Protein AF-0000000069423978 (afdb_homodimer)

Organism: NCBI:txid2607531

Nearest PDB structures (foldseek):
  6wmo-assembly1_B  TM=9.123E-01  e=6.741E-21  Homo sapiens
  6wmn-assembly1_B  TM=8.751E-01  e=2.172E-21  Homo sapiens
  7jho-assembly2_B  TM=8.689E-01  e=1.398E-21  Homo sapiens
  6wmn-assembly2_C  TM=8.811E-01  e=3.827E-21  Homo sapiens
  8tjc-assembly1_D  TM=8.639E-01  e=1.347E-20  Homo sapiens

Structure (mmCIF, N/CA/C/O backbone):
data_AF-0000000069423978-model_v1
#
loop_
_entity.id
_entity.type
_entity.pdbx_description
1 polymer Hexosyltransferase
#
loop_
_atom_site.group_PDB
_atom_site.id
_atom_site.type_symbol
_atom_site.label_atom_id
_atom_site.label_alt_id
_atom_site.label_comp_id
_atom_site.label_asym_id
_atom_site.label_entity_id
_atom_site.label_seq_id
_atom_site.pdbx_PDB_ins_code
_atom_site.Cartn_x
_atom_site.Cartn_y
_atom_site.Cartn_z
_atom_site.occupancy
_atom_site.B_iso_or_equiv
_atom_site.auth_seq_id
_atom_site.auth_comp_id
_atom_site.auth_asym_id
_atom_site.auth_atom_id
_atom_site.pdbx_PDB_model_num
ATOM 1 N N . MET A 1 1 ? 62.656 12.625 20.062 1 27.09 1 MET A N 1
ATOM 2 C CA . MET A 1 1 ? 61.406 12.867 20.797 1 27.09 1 MET A CA 1
ATOM 3 C C . MET A 1 1 ? 60.188 12.578 19.922 1 27.09 1 MET A C 1
ATOM 5 O O . MET A 1 1 ? 59.812 13.414 19.109 1 27.09 1 MET A O 1
ATOM 9 N N . ILE A 1 2 ? 60.219 11.391 19.391 1 35.03 2 ILE A N 1
ATOM 10 C CA . ILE A 1 2 ? 59.219 10.711 18.562 1 35.03 2 ILE A CA 1
ATOM 11 C C . ILE A 1 2 ? 57.875 10.766 19.234 1 35.03 2 ILE A C 1
ATOM 13 O O . ILE A 1 2 ? 57.688 10.289 20.359 1 35.03 2 ILE A O 1
ATOM 17 N N . GLN A 1 3 ? 57.031 11.805 18.859 1 32.66 3 GLN A N 1
ATOM 18 C CA . GLN A 1 3 ? 55.812 12.43 19.375 1 32.66 3 GLN A CA 1
ATOM 19 C C . GLN A 1 3 ? 54.688 11.406 19.531 1 32.66 3 GLN A C 1
ATOM 21 O O . GLN A 1 3 ? 54.562 10.5 18.703 1 32.66 3 GLN A O 1
ATOM 26 N N . SER A 1 4 ? 54.031 11.367 20.781 1 38.62 4 SER A N 1
ATOM 27 C CA . SER A 1 4 ? 52.938 10.75 21.5 1 38.62 4 SER A CA 1
ATOM 28 C C . SER A 1 4 ? 51.656 10.773 20.656 1 38.62 4 SER A C 1
ATOM 30 O O . SER A 1 4 ? 50.625 10.273 21.094 1 38.62 4 SER A O 1
ATOM 32 N N . LYS A 1 5 ? 51.75 11.562 19.5 1 43.91 5 LYS A N 1
ATOM 33 C CA . LYS A 1 5 ? 50.5 11.719 18.734 1 43.91 5 LYS A CA 1
ATOM 34 C C . LYS A 1 5 ? 50.219 10.461 17.922 1 43.91 5 LYS A C 1
ATOM 36 O O . LYS A 1 5 ? 49.062 10.219 17.547 1 43.91 5 LYS A O 1
ATOM 41 N N . ASP A 1 6 ? 51.281 9.672 17.562 1 42.81 6 ASP A N 1
ATOM 42 C CA . ASP A 1 6 ? 51 8.516 16.719 1 42.81 6 ASP A CA 1
ATOM 43 C C . ASP A 1 6 ? 50.344 7.395 17.516 1 42.81 6 ASP A C 1
ATOM 45 O O . ASP A 1 6 ? 49.531 6.629 16.969 1 42.81 6 ASP A O 1
ATOM 49 N N . LEU A 1 7 ? 50.656 7.324 18.891 1 43.44 7 LEU A N 1
ATOM 50 C CA . LEU A 1 7 ? 50.062 6.219 19.672 1 43.44 7 LEU A CA 1
ATOM 51 C C . LEU A 1 7 ? 48.594 6.465 19.969 1 43.44 7 LEU A C 1
ATOM 53 O O . LEU A 1 7 ? 47.812 5.52 20.078 1 43.44 7 LEU A O 1
ATOM 57 N N . VAL A 1 8 ? 48.219 7.754 20.094 1 43.53 8 VAL A N 1
ATOM 58 C CA . VAL A 1 8 ? 46.812 8.055 20.391 1 43.53 8 VAL A CA 1
ATOM 59 C C . VAL A 1 8 ? 45.969 7.848 19.141 1 43.53 8 VAL A C 1
ATOM 61 O O . VAL A 1 8 ? 44.844 7.324 19.203 1 43.53 8 VAL A O 1
ATOM 64 N N . ASN A 1 9 ? 46.594 8.07 17.938 1 43.12 9 ASN A N 1
ATOM 65 C CA . ASN A 1 9 ? 45.812 7.859 16.719 1 43.12 9 ASN A CA 1
ATOM 66 C C . ASN A 1 9 ? 45.625 6.371 16.422 1 43.12 9 ASN A C 1
ATOM 68 O O . ASN A 1 9 ? 44.656 5.984 15.773 1 43.12 9 ASN A O 1
ATOM 72 N N . MET A 1 10 ? 46.562 5.52 16.922 1 41.09 10 MET A N 1
ATOM 73 C CA . MET A 1 10 ? 46.406 4.09 16.672 1 41.09 10 MET A CA 1
ATOM 74 C C . MET A 1 10 ? 45.375 3.482 17.609 1 41.09 10 MET A C 1
ATOM 76 O O . MET A 1 10 ? 44.656 2.555 17.219 1 41.09 10 MET A O 1
ATOM 80 N N . ARG A 1 11 ? 45.25 4.004 18.828 1 42.69 11 ARG A N 1
ATOM 81 C CA . ARG A 1 11 ? 44.25 3.475 19.734 1 42.69 11 ARG A CA 1
ATOM 82 C C . ARG A 1 11 ? 42.844 3.908 19.328 1 42.69 11 ARG A C 1
ATOM 84 O O . ARG A 1 11 ? 41.906 3.141 19.453 1 42.69 11 ARG A O 1
ATOM 91 N N . ILE A 1 12 ? 42.719 5.129 18.719 1 43.81 12 ILE A N 1
ATOM 92 C CA . ILE A 1 12 ? 41.406 5.574 18.266 1 43.81 12 ILE A CA 1
ATOM 93 C C . ILE A 1 12 ? 41.031 4.82 17 1 43.81 12 ILE A C 1
ATOM 95 O O . ILE A 1 12 ? 39.875 4.43 16.828 1 43.81 12 ILE A O 1
ATOM 99 N N . HIS A 1 13 ? 42.062 4.371 16.203 1 44.75 13 HIS A N 1
ATOM 100 C CA . HIS A 1 13 ? 41.719 3.607 15.008 1 44.75 13 HIS A CA 1
ATOM 101 C C . HIS A 1 13 ? 41.375 2.166 15.359 1 44.75 13 HIS A C 1
ATOM 103 O O . HIS A 1 13 ? 40.594 1.52 14.648 1 44.75 13 HIS A O 1
ATOM 109 N N . LYS A 1 14 ? 41.969 1.647 16.406 1 44.69 14 LYS A N 1
ATOM 110 C CA . LYS A 1 14 ? 41.656 0.275 16.781 1 44.69 14 LYS A CA 1
ATOM 111 C C . LYS A 1 14 ? 40.281 0.206 17.484 1 44.69 14 LYS A C 1
ATOM 113 O O . LYS A 1 14 ? 39.5 -0.718 17.25 1 44.69 14 LYS A O 1
ATOM 118 N N . LYS A 1 15 ? 39.938 1.196 18.297 1 43.75 15 LYS A N 1
ATOM 119 C CA . LYS A 1 15 ? 38.625 1.182 18.906 1 43.75 15 LYS A CA 1
ATOM 120 C C . LYS A 1 15 ? 37.531 1.481 17.875 1 43.75 15 LYS A C 1
ATOM 122 O O . LYS A 1 15 ? 36.438 0.887 17.906 1 43.75 15 LYS A O 1
ATOM 127 N N . ALA A 1 16 ? 37.906 2.32 16.844 1 46.47 16 ALA A N 1
ATOM 128 C CA . ALA A 1 16 ? 36.938 2.586 15.789 1 46.47 16 ALA A CA 1
ATOM 129 C C . ALA A 1 16 ? 36.781 1.374 14.875 1 46.47 16 ALA A C 1
ATOM 131 O O . ALA A 1 16 ? 35.656 1.036 14.477 1 46.47 16 ALA A O 1
ATOM 132 N N . THR A 1 17 ? 37.875 0.613 14.719 1 47.44 17 THR A N 1
ATOM 133 C CA . THR A 1 17 ? 37.781 -0.597 13.914 1 47.44 17 THR A CA 1
ATOM 134 C C . THR A 1 17 ? 37.031 -1.697 14.672 1 47.44 17 THR A C 1
ATOM 136 O O . THR A 1 17 ? 36.219 -2.404 14.094 1 47.44 17 THR A O 1
ATOM 139 N N . LEU A 1 18 ? 37.219 -1.729 15.969 1 46.34 18 LEU A N 1
ATOM 140 C CA . LEU A 1 18 ? 36.5 -2.75 16.734 1 46.34 18 LEU A CA 1
ATOM 141 C C . LEU A 1 18 ? 35.031 -2.42 16.844 1 46.34 18 LEU A C 1
ATOM 143 O O . LEU A 1 18 ? 34.156 -3.307 16.719 1 46.34 18 LEU A O 1
ATOM 147 N N . VAL A 1 19 ? 34.688 -1.179 16.953 1 44.34 19 VAL A N 1
ATOM 148 C CA . VAL A 1 19 ? 33.281 -0.779 17.016 1 44.34 19 VAL A CA 1
ATOM 149 C C . VAL A 1 19 ? 32.656 -0.93 15.625 1 44.34 19 VAL A C 1
ATOM 151 O O . VAL A 1 19 ? 31.516 -1.393 15.5 1 44.34 19 VAL A O 1
ATOM 154 N N . PHE A 1 20 ? 33.406 -0.763 14.547 1 46 20 PHE A N 1
ATOM 155 C CA . PHE A 1 20 ? 32.906 -0.995 13.211 1 46 20 PHE A CA 1
ATOM 156 C C . PHE A 1 20 ? 32.75 -2.486 12.938 1 46 20 PHE A C 1
ATOM 158 O O . PHE A 1 20 ? 31.781 -2.918 12.305 1 46 20 PHE A O 1
ATOM 165 N N . ILE A 1 21 ? 33.656 -3.301 13.461 1 45.34 21 ILE A N 1
ATOM 166 C CA . ILE A 1 21 ? 33.531 -4.746 13.297 1 45.34 21 ILE A CA 1
ATOM 167 C C . ILE A 1 21 ? 32.406 -5.266 14.164 1 45.34 21 ILE A C 1
ATOM 169 O O . ILE A 1 21 ? 31.594 -6.09 13.719 1 45.34 21 ILE A O 1
ATOM 173 N N . LEU A 1 22 ? 32.188 -4.746 15.328 1 43.25 22 LEU A N 1
ATOM 174 C CA . LEU A 1 22 ? 31.094 -5.18 16.172 1 43.25 22 LEU A CA 1
ATOM 175 C C . LEU A 1 22 ? 29.766 -4.66 15.633 1 43.25 22 LEU A C 1
ATOM 177 O O . LEU A 1 22 ? 28.766 -5.383 15.648 1 43.25 22 LEU A O 1
ATOM 181 N N . LEU A 1 23 ? 29.688 -3.508 15.047 1 42.41 23 LEU A N 1
ATOM 182 C CA . LEU A 1 23 ? 28.484 -2.988 14.422 1 42.41 23 LEU A CA 1
ATOM 183 C C . LEU A 1 23 ? 28.203 -3.699 13.102 1 42.41 23 LEU A C 1
ATOM 185 O O . LEU A 1 23 ? 27.047 -3.977 12.773 1 42.41 23 LEU A O 1
ATOM 189 N N . ALA A 1 24 ? 29.203 -4.133 12.336 1 42.47 24 ALA A N 1
ATOM 190 C CA . ALA A 1 24 ? 29.047 -4.98 11.156 1 42.47 24 ALA A CA 1
ATOM 191 C C . ALA A 1 24 ? 28.641 -6.395 11.555 1 42.47 24 ALA A C 1
ATOM 193 O O . ALA A 1 24 ? 27.781 -7 10.906 1 42.47 24 ALA A O 1
ATOM 194 N N . LEU A 1 25 ? 29.141 -6.965 12.625 1 41.09 25 LEU A N 1
ATOM 195 C CA . LEU A 1 25 ? 28.719 -8.273 13.125 1 41.09 25 LEU A CA 1
ATOM 196 C C . LEU A 1 25 ? 27.312 -8.203 13.727 1 41.09 25 LEU A C 1
ATOM 198 O O . LEU A 1 25 ? 26.5 -9.109 13.523 1 41.09 25 LEU A O 1
ATOM 202 N N . CYS A 1 26 ? 26.969 -7.141 14.422 1 37.16 26 CYS A N 1
ATOM 203 C CA . CYS A 1 26 ? 25.594 -6.988 14.914 1 37.16 26 CYS A CA 1
ATOM 204 C C . CYS A 1 26 ? 24.641 -6.68 13.773 1 37.16 26 CYS A C 1
ATOM 206 O O . CYS A 1 26 ? 23.484 -7.133 13.781 1 37.16 26 CYS A O 1
ATOM 208 N N . GLY A 1 27 ? 24.938 -5.898 12.789 1 35.03 27 GLY A N 1
ATOM 209 C CA . GLY A 1 27 ? 24.156 -5.785 11.57 1 35.03 27 GLY A CA 1
ATOM 210 C C . GLY A 1 27 ? 24.031 -7.094 10.812 1 35.03 27 GLY A C 1
ATOM 211 O O . GLY A 1 27 ? 22.969 -7.402 10.266 1 35.03 27 GLY A O 1
ATOM 212 N N . PHE A 1 28 ? 25.094 -7.914 10.75 1 35.75 28 PHE A N 1
ATOM 213 C CA . PHE A 1 28 ? 25.062 -9.258 10.18 1 35.75 28 PHE A CA 1
ATOM 214 C C . PHE A 1 28 ? 24.203 -10.188 11.031 1 35.75 28 PHE A C 1
ATOM 216 O O . PHE A 1 28 ? 23.469 -11.016 10.5 1 35.75 28 PHE A O 1
ATOM 223 N N . ILE A 1 29 ? 24.297 -10.219 12.367 1 34.09 29 ILE A N 1
ATOM 224 C CA . ILE A 1 29 ? 23.453 -11.062 13.211 1 34.09 29 ILE A CA 1
ATOM 225 C C . ILE A 1 29 ? 22 -10.602 13.109 1 34.09 29 ILE A C 1
ATOM 227 O O . ILE A 1 29 ? 21.094 -11.422 12.992 1 34.09 29 ILE A O 1
ATOM 231 N N . VAL A 1 30 ? 21.75 -9.328 13.156 1 31.16 30 VAL A N 1
ATOM 232 C CA . VAL A 1 30 ? 20.359 -8.875 13.016 1 31.16 30 VAL A CA 1
ATOM 233 C C . VAL A 1 30 ? 19.859 -9.172 11.609 1 31.16 30 VAL A C 1
ATOM 235 O O . VAL A 1 30 ? 18.719 -9.586 11.422 1 31.16 30 VAL A O 1
ATOM 238 N N . TYR A 1 31 ? 20.641 -8.969 10.586 1 29.86 31 TYR A N 1
ATOM 239 C CA . TYR A 1 31 ? 20.266 -9.391 9.242 1 29.86 31 TYR A CA 1
ATOM 240 C C . TYR A 1 31 ? 20.125 -10.906 9.164 1 29.86 31 TYR A C 1
ATOM 242 O O . TYR A 1 31 ? 19.188 -11.414 8.547 1 29.86 31 TYR A O 1
ATOM 250 N N . LYS A 1 32 ? 21.109 -11.695 9.703 1 32.19 32 LYS A N 1
ATOM 251 C CA . LYS A 1 32 ? 20.938 -13.141 9.727 1 32.19 32 LYS A CA 1
ATOM 252 C C . LYS A 1 32 ? 19.828 -13.555 10.688 1 32.19 32 LYS A C 1
ATOM 254 O O . LYS A 1 32 ? 19.156 -14.57 10.477 1 32.19 32 LYS A O 1
ATOM 259 N N . MET A 1 33 ? 19.75 -13.039 11.906 1 31.02 33 MET A N 1
ATOM 260 C CA . MET A 1 33 ? 18.703 -13.469 12.812 1 31.02 33 MET A CA 1
ATOM 261 C C . MET A 1 33 ? 17.328 -13.055 12.281 1 31.02 33 MET A C 1
ATOM 263 O O . MET A 1 33 ? 16.312 -13.617 12.688 1 31.02 33 MET A O 1
ATOM 267 N N . SER A 1 34 ? 17.234 -11.883 11.781 1 32.22 34 SER A N 1
ATOM 268 C CA . SER A 1 34 ? 15.844 -11.523 11.555 1 32.22 34 SER A CA 1
ATOM 269 C C . SER A 1 34 ? 15.227 -12.367 10.445 1 32.22 34 SER A C 1
ATOM 271 O O . SER A 1 34 ? 14.008 -12.438 10.312 1 32.22 34 SER A O 1
ATOM 273 N N . TYR A 1 35 ? 16.016 -12.539 9.414 1 32.44 35 TYR A N 1
ATOM 274 C CA . TYR A 1 35 ? 15.25 -13.273 8.414 1 32.44 35 TYR A CA 1
ATOM 275 C C . TYR A 1 35 ? 15.25 -14.766 8.727 1 32.44 35 TYR A C 1
ATOM 277 O O . TYR A 1 35 ? 15.227 -15.594 7.809 1 32.44 35 TYR A O 1
ATOM 285 N N . SER A 1 36 ? 15.688 -15.148 9.914 1 32.5 36 SER A N 1
ATOM 286 C CA . SER A 1 36 ? 15.438 -16.578 10.094 1 32.5 36 SER A CA 1
ATOM 287 C C . SER A 1 36 ? 13.961 -16.906 9.883 1 32.5 36 SER A C 1
ATOM 289 O O . SER A 1 36 ? 13.102 -16.469 10.648 1 32.5 36 SER A O 1
ATOM 291 N N . PHE A 1 37 ? 13.594 -17.156 8.672 1 33 37 PHE A N 1
ATOM 292 C CA . PHE A 1 37 ? 12.367 -17.875 8.336 1 33 37 PHE A CA 1
ATOM 293 C C . PHE A 1 37 ? 12.125 -19.016 9.312 1 33 37 PHE A C 1
ATOM 295 O O . PHE A 1 37 ? 12.906 -19.969 9.359 1 33 37 PHE A O 1
ATOM 302 N N . ASP A 1 38 ? 11.547 -18.719 10.438 1 35.56 38 ASP A N 1
ATOM 303 C CA . ASP A 1 38 ? 11.133 -19.859 11.258 1 35.56 38 ASP A CA 1
ATOM 304 C C . ASP A 1 38 ? 10.18 -20.766 10.484 1 35.56 38 ASP A C 1
ATOM 306 O O . ASP A 1 38 ? 9.031 -20.391 10.227 1 35.56 38 ASP A O 1
ATOM 310 N N . PRO A 1 39 ? 10.695 -21.703 9.812 1 39.22 39 PRO A N 1
ATOM 311 C CA . PRO A 1 39 ? 9.836 -22.703 9.195 1 39.22 39 PRO A CA 1
ATOM 312 C C . PRO A 1 39 ? 8.688 -23.141 10.102 1 39.22 39 PRO A C 1
ATOM 314 O O . PRO A 1 39 ? 7.77 -23.828 9.648 1 39.22 39 PRO A O 1
ATOM 317 N N . THR A 1 40 ? 8.867 -22.828 11.383 1 41.44 40 THR A N 1
ATOM 318 C CA . THR A 1 40 ? 7.816 -23.266 12.297 1 41.44 40 THR A CA 1
ATOM 319 C C . THR A 1 40 ? 6.496 -22.578 11.969 1 41.44 40 THR A C 1
ATOM 321 O O . THR A 1 40 ? 5.426 -23.078 12.32 1 41.44 40 THR A O 1
ATOM 324 N N . ILE A 1 41 ? 6.734 -21.469 11.391 1 41.56 41 ILE A N 1
ATOM 325 C CA . ILE A 1 41 ? 5.477 -20.797 11.062 1 41.56 41 ILE A CA 1
ATOM 326 C C . ILE A 1 41 ? 4.711 -21.625 10.031 1 41.56 41 ILE A C 1
ATOM 328 O O . ILE A 1 41 ? 3.48 -21.703 10.078 1 41.56 41 ILE A O 1
ATOM 332 N N . LEU A 1 42 ? 5.465 -22.234 9.203 1 42.97 42 LEU A N 1
ATOM 333 C CA . LEU A 1 42 ? 4.801 -23.109 8.242 1 42.97 42 LEU A CA 1
ATOM 334 C C . LEU A 1 42 ? 4.125 -24.281 8.938 1 42.97 42 LEU A C 1
ATOM 336 O O . LEU A 1 42 ? 3.1 -24.781 8.477 1 42.97 42 LEU A O 1
ATOM 340 N N . HIS A 1 43 ? 4.676 -24.719 10.109 1 40.38 43 HIS A N 1
ATOM 341 C CA . HIS A 1 43 ? 4.129 -25.891 10.773 1 40.38 43 HIS A CA 1
ATOM 342 C C . HIS A 1 43 ? 2.795 -25.578 11.438 1 40.38 43 HIS A C 1
ATOM 344 O O . HIS A 1 43 ? 2.01 -26.484 11.727 1 40.38 43 HIS A O 1
ATOM 350 N N . GLN A 1 44 ? 2.658 -24.438 11.781 1 38.38 44 GLN A N 1
ATOM 351 C CA . GLN A 1 44 ? 1.435 -24.172 12.531 1 38.38 44 GLN A CA 1
ATOM 352 C C . GLN A 1 44 ? 0.208 -24.25 11.625 1 38.38 44 GLN A C 1
ATOM 354 O O . GLN A 1 44 ? -0.927 -24.203 12.102 1 38.38 44 GLN A O 1
ATOM 359 N N . TYR A 1 45 ? 0.482 -24.156 10.453 1 34.28 45 TYR A N 1
ATOM 360 C CA . TYR A 1 45 ? -0.744 -24.328 9.68 1 34.28 45 TYR A CA 1
ATOM 361 C C . TYR A 1 45 ? -1.061 -25.812 9.492 1 34.28 45 TYR A C 1
ATOM 363 O O . TYR A 1 45 ? -0.561 -26.438 8.562 1 34.28 45 TYR A O 1
ATOM 371 N N . LYS A 1 46 ? -1.269 -26.484 10.68 1 35.5 46 LYS A N 1
ATOM 372 C CA . LYS A 1 46 ? -1.902 -27.781 10.477 1 35.5 46 LYS A CA 1
ATOM 373 C C . LYS A 1 46 ? -3.256 -27.625 9.789 1 35.5 46 LYS A C 1
ATOM 375 O O . LYS A 1 46 ? -4.121 -26.891 10.266 1 35.5 46 LYS A O 1
ATOM 380 N N . PRO A 1 47 ? -3.256 -28.094 8.617 1 32.28 47 PRO A N 1
ATOM 381 C CA . PRO A 1 47 ? -4.582 -28.188 8 1 32.28 47 PRO A CA 1
ATOM 382 C C . PRO A 1 47 ? -5.574 -28.953 8.867 1 32.28 47 PRO A C 1
ATOM 384 O O . PRO A 1 47 ? -5.352 -30.141 9.172 1 32.28 47 PRO A O 1
ATOM 387 N N . ILE A 1 48 ? -6 -28.453 9.891 1 32.25 48 ILE A N 1
ATOM 388 C CA . ILE A 1 48 ? -7.113 -29.234 10.43 1 32.25 48 ILE A CA 1
ATOM 389 C C . ILE A 1 48 ? -8.172 -29.438 9.344 1 32.25 48 ILE A C 1
AT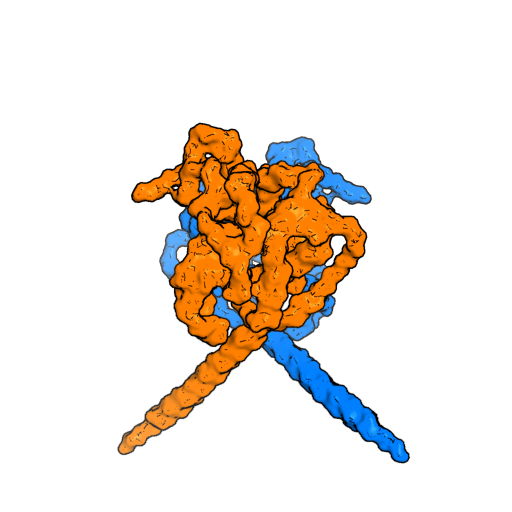OM 391 O O . ILE A 1 48 ? -8.906 -28.5 9 1 32.25 48 ILE A O 1
ATOM 395 N N . TRP A 1 49 ? -7.723 -30.234 8.359 1 32.62 49 TRP A N 1
ATOM 396 C CA . TRP A 1 49 ? -8.672 -30.562 7.293 1 32.62 49 TRP A CA 1
ATOM 397 C C . TRP A 1 49 ? -9.867 -31.328 7.848 1 32.62 49 TRP A C 1
ATOM 399 O O . TRP A 1 49 ? -9.703 -32.406 8.43 1 32.62 49 TRP A O 1
ATOM 409 N N . ALA A 1 50 ? -10.867 -30.641 8.297 1 31.97 50 ALA A N 1
ATOM 410 C CA . ALA A 1 50 ? -12.078 -31.438 8.406 1 31.97 50 ALA A CA 1
ATOM 411 C C . ALA A 1 50 ? -12.367 -32.188 7.098 1 31.97 50 ALA A C 1
ATOM 413 O O . ALA A 1 50 ? -11.898 -31.766 6.035 1 31.97 50 ALA A O 1
ATOM 414 N N . GLU A 1 51 ? -13.422 -33.062 6.957 1 35.97 51 GLU A N 1
ATOM 415 C CA . GLU A 1 51 ? -14.047 -33.938 5.961 1 35.97 51 GLU A CA 1
ATOM 416 C C . GLU A 1 51 ? -14.297 -33.156 4.66 1 35.97 51 GLU A C 1
ATOM 418 O O . GLU A 1 51 ? -14.219 -31.938 4.625 1 35.97 51 GLU A O 1
ATOM 423 N N . ASP A 1 52 ? -15.273 -33.625 3.465 1 47.16 52 ASP A N 1
ATOM 424 C CA . ASP A 1 52 ? -15.664 -33.719 2.061 1 47.16 52 ASP A CA 1
ATOM 425 C C . ASP A 1 52 ? -16.031 -32.344 1.509 1 47.16 52 ASP A C 1
ATOM 427 O O . ASP A 1 52 ? -16.656 -32.219 0.447 1 47.16 52 ASP A O 1
ATOM 431 N N . GLU A 1 53 ? -16.281 -31.391 2.221 1 52.47 53 GLU A N 1
ATOM 432 C CA . GLU A 1 53 ? -16.938 -30.219 1.665 1 52.47 53 GLU A CA 1
ATOM 433 C C . GLU A 1 53 ? -15.992 -29.406 0.78 1 52.47 53 GLU A C 1
ATOM 435 O O . GLU A 1 53 ? -16.344 -28.328 0.315 1 52.47 53 GLU A O 1
ATOM 440 N N . ARG A 1 54 ? -15.047 -30.156 0.35 1 59.84 54 ARG A N 1
ATOM 441 C CA . ARG A 1 54 ? -14.109 -29.406 -0.486 1 59.84 54 ARG A CA 1
ATOM 442 C C . ARG A 1 54 ? -14.609 -29.312 -1.924 1 59.84 54 ARG A C 1
ATOM 444 O O . ARG A 1 54 ? -15.25 -30.25 -2.422 1 59.84 54 ARG A O 1
ATOM 451 N N . LEU A 1 55 ? -14.406 -28.078 -2.66 1 68.5 55 LEU A N 1
ATOM 452 C CA . LEU A 1 55 ? -14.859 -27.797 -4.016 1 68.5 55 LEU A CA 1
ATOM 453 C C . LEU A 1 55 ? -13.844 -28.297 -5.047 1 68.5 55 LEU A C 1
ATOM 455 O O . LEU A 1 55 ? -12.641 -28.281 -4.789 1 68.5 55 LEU A O 1
ATOM 459 N N . ASN A 1 56 ? -14.406 -28.922 -6.148 1 75.81 56 ASN A N 1
ATOM 460 C CA . ASN A 1 56 ? -13.578 -29.203 -7.324 1 75.81 56 ASN A CA 1
ATOM 461 C C . ASN A 1 56 ? -13.477 -27.969 -8.227 1 75.81 56 ASN A C 1
ATOM 463 O O . ASN A 1 56 ? -14.492 -27.375 -8.578 1 75.81 56 ASN A O 1
ATOM 467 N N . VAL A 1 57 ? -12.188 -27.531 -8.445 1 81.56 57 VAL A N 1
ATOM 468 C CA . VAL A 1 57 ? -11.961 -26.328 -9.234 1 81.56 57 VAL A CA 1
ATOM 469 C C . VAL A 1 57 ? -11.125 -26.656 -10.469 1 81.56 57 VAL A C 1
ATOM 471 O O . VAL A 1 57 ? -10.141 -27.391 -10.375 1 81.56 57 VAL A O 1
ATOM 474 N N . VAL A 1 58 ? -11.641 -26.25 -11.562 1 84.19 58 VAL A N 1
ATOM 475 C CA . VAL A 1 58 ? -10.875 -26.438 -12.789 1 84.19 58 VAL A CA 1
ATOM 476 C C . VAL A 1 58 ? -9.711 -25.438 -12.828 1 84.19 58 VAL A C 1
ATOM 478 O O . VAL A 1 58 ? -8.555 -25.844 -12.938 1 84.19 58 VAL A O 1
ATOM 481 N N . PHE A 1 59 ? -10.023 -24.156 -12.68 1 90.5 59 PHE A N 1
ATOM 482 C CA . PHE A 1 59 ? -9 -23.125 -12.594 1 90.5 59 PHE A CA 1
ATOM 483 C C . PHE A 1 59 ? -9.078 -22.406 -11.25 1 90.5 59 PHE A C 1
ATOM 485 O O . PHE A 1 59 ? -10.148 -21.906 -10.867 1 90.5 59 PHE A O 1
ATOM 492 N N . LEU A 1 60 ? -7.977 -22.453 -10.547 1 95.38 60 LEU A N 1
ATOM 493 C CA . LEU A 1 60 ? -7.812 -21.531 -9.422 1 95.38 60 LEU A CA 1
ATOM 494 C C . LEU A 1 60 ? -6.832 -20.422 -9.766 1 95.38 60 LEU A C 1
ATOM 496 O O . LEU A 1 60 ? -5.645 -20.672 -9.984 1 95.38 60 LEU A O 1
ATOM 500 N N . PHE A 1 61 ? -7.367 -19.234 -9.914 1 97.19 61 PHE A N 1
ATOM 501 C CA . PHE A 1 61 ? -6.512 -18.062 -10.102 1 97.19 61 PHE A CA 1
ATOM 502 C C . PHE A 1 61 ? -6.035 -17.531 -8.766 1 97.19 61 PHE A C 1
ATOM 504 O O . PHE A 1 61 ? -6.793 -16.859 -8.047 1 97.19 61 PHE A O 1
ATOM 511 N N . ALA A 1 62 ? -4.812 -17.844 -8.406 1 98.25 62 ALA A N 1
ATOM 512 C CA . ALA A 1 62 ? -4.199 -17.391 -7.16 1 98.25 62 ALA A CA 1
ATOM 513 C C . ALA A 1 62 ? -3.459 -16.078 -7.363 1 98.25 62 ALA A C 1
ATOM 515 O O . ALA A 1 62 ? -2.35 -16.047 -7.898 1 98.25 62 ALA A O 1
ATOM 516 N N . VAL A 1 63 ? -4.031 -14.992 -6.863 1 98.62 63 VAL A N 1
ATOM 517 C CA . VAL A 1 63 ? -3.506 -13.656 -7.133 1 98.62 63 VAL A CA 1
ATOM 518 C C . VAL A 1 63 ? -2.74 -13.148 -5.914 1 98.62 63 VAL A C 1
ATOM 520 O O . VAL A 1 63 ? -3.336 -12.875 -4.867 1 98.62 63 VAL A O 1
ATOM 523 N N . LYS A 1 64 ? -1.42 -13.031 -6.055 1 98.56 64 LYS A N 1
ATOM 524 C CA . LYS A 1 64 ? -0.632 -12.383 -5.012 1 98.56 64 LYS A CA 1
ATOM 525 C C . LYS A 1 64 ? -0.903 -10.883 -4.969 1 98.56 64 LYS A C 1
ATOM 527 O O . LYS A 1 64 ? -0.701 -10.188 -5.965 1 98.56 64 LYS A O 1
ATOM 532 N N . SER A 1 65 ? -1.391 -10.414 -3.869 1 98.12 65 SER A N 1
ATOM 533 C CA . SER A 1 65 ? -1.661 -8.992 -3.678 1 98.12 65 SER A CA 1
ATOM 534 C C . SER A 1 65 ? -1.083 -8.492 -2.357 1 98.12 65 SER A C 1
ATOM 536 O O . SER A 1 65 ? -0.72 -9.297 -1.491 1 98.12 65 SER A O 1
ATOM 538 N N . TYR A 1 66 ? -0.864 -7.191 -2.285 1 97 66 TYR A N 1
ATOM 539 C CA . TYR A 1 66 ? -0.515 -6.551 -1.024 1 97 66 TYR A CA 1
ATOM 540 C C . TYR A 1 66 ? -1.756 -6 -0.331 1 97 66 TYR A C 1
ATOM 542 O O . TYR A 1 66 ? -2.715 -5.594 -0.991 1 97 66 TYR A O 1
ATOM 550 N N . PRO A 1 67 ? -1.71 -5.992 0.988 1 97 67 PRO A N 1
ATOM 551 C CA . PRO A 1 67 ? -2.891 -5.508 1.708 1 97 67 PRO A CA 1
ATOM 552 C C . PRO A 1 67 ? -3.305 -4.102 1.286 1 97 67 PRO A C 1
ATOM 554 O O . PRO A 1 67 ? -4.496 -3.783 1.264 1 97 67 PRO A O 1
ATOM 557 N N . GLU A 1 68 ? -2.354 -3.275 0.9 1 95.44 68 GLU A N 1
ATOM 558 C CA . GLU A 1 68 ? -2.607 -1.879 0.557 1 95.44 68 GLU A CA 1
ATOM 559 C C . GLU A 1 68 ? -3.275 -1.759 -0.809 1 95.44 68 GLU A C 1
ATOM 561 O O . GLU A 1 68 ? -3.791 -0.696 -1.162 1 95.44 68 GLU A O 1
ATOM 566 N N . ASN A 1 69 ? -3.359 -2.846 -1.568 1 97 69 ASN A N 1
ATOM 567 C CA . ASN A 1 69 ? -3.736 -2.74 -2.975 1 97 69 ASN A CA 1
ATOM 568 C C . ASN A 1 69 ? -5.215 -3.057 -3.184 1 97 69 ASN A C 1
ATOM 570 O O . ASN A 1 69 ? -5.57 -3.795 -4.102 1 97 69 ASN A O 1
ATOM 574 N N . TYR A 1 70 ? -6.051 -2.496 -2.32 1 97.5 70 TYR A N 1
ATOM 575 C CA . TYR A 1 70 ? -7.488 -2.717 -2.451 1 97.5 70 TYR A CA 1
ATOM 576 C C . TYR A 1 70 ? -7.973 -2.338 -3.846 1 97.5 70 TYR A C 1
ATOM 578 O O . TYR A 1 70 ? -8.742 -3.078 -4.465 1 97.5 70 TYR A O 1
ATOM 586 N N . GLU A 1 71 ? -7.566 -1.187 -4.387 1 95.88 71 GLU A N 1
ATOM 587 C CA . GLU A 1 71 ? -8.062 -0.675 -5.66 1 95.88 71 GLU A CA 1
ATOM 588 C C . GLU A 1 71 ? -7.691 -1.605 -6.812 1 95.88 71 GLU A C 1
ATOM 590 O O . GLU A 1 71 ? -8.453 -1.75 -7.77 1 95.88 71 GLU A O 1
ATOM 595 N N . LEU A 1 72 ? -6.551 -2.244 -6.742 1 97 72 LEU A N 1
ATOM 596 C CA . LEU A 1 72 ? -6.152 -3.18 -7.789 1 97 72 LEU A CA 1
ATOM 597 C C . LEU A 1 72 ? -6.992 -4.449 -7.727 1 97 72 LEU A C 1
ATOM 599 O O . LEU A 1 72 ? -7.398 -4.98 -8.766 1 97 72 LEU A O 1
ATOM 603 N N . ARG A 1 73 ? -7.254 -4.965 -6.48 1 98.06 73 ARG A N 1
ATOM 604 C CA . ARG A 1 73 ? -8.117 -6.141 -6.348 1 98.06 73 ARG A CA 1
ATOM 605 C C . ARG A 1 73 ? -9.523 -5.844 -6.852 1 98.06 73 ARG A C 1
ATOM 607 O O . ARG A 1 73 ? -10.133 -6.676 -7.531 1 98.06 73 ARG A O 1
ATOM 614 N N . LYS A 1 74 ? -9.992 -4.645 -6.539 1 96.56 74 LYS A N 1
ATOM 615 C CA . LYS A 1 74 ? -11.289 -4.223 -7.062 1 96.56 74 LYS A CA 1
ATOM 616 C C . LYS A 1 74 ? -11.281 -4.18 -8.586 1 96.56 74 LYS A C 1
ATOM 618 O O . LYS A 1 74 ? -12.227 -4.625 -9.234 1 96.56 74 LYS A O 1
ATOM 623 N N . ALA A 1 75 ? -10.188 -3.646 -9.18 1 96.31 75 ALA A N 1
ATOM 624 C CA . ALA A 1 75 ? -10.062 -3.576 -10.633 1 96.31 75 ALA A CA 1
ATOM 625 C C . ALA A 1 75 ? -10.07 -4.973 -11.25 1 96.31 75 ALA A C 1
ATOM 627 O O . ALA A 1 75 ? -10.688 -5.191 -12.289 1 96.31 75 ALA A O 1
ATOM 628 N N . ILE A 1 76 ? -9.406 -5.883 -10.641 1 97.56 76 ILE A N 1
ATOM 629 C CA . ILE A 1 76 ? -9.367 -7.258 -11.125 1 97.56 76 ILE A CA 1
ATOM 630 C C . ILE A 1 76 ? -10.773 -7.848 -11.109 1 97.56 76 ILE A C 1
ATOM 632 O O . ILE A 1 76 ? -11.219 -8.438 -12.094 1 97.56 76 ILE A O 1
ATOM 636 N N . ARG A 1 77 ? -11.555 -7.645 -9.992 1 95.75 77 ARG A N 1
ATOM 637 C CA . ARG A 1 77 ? -12.922 -8.141 -9.867 1 95.75 77 ARG A CA 1
ATOM 638 C C . ARG A 1 77 ? -13.82 -7.562 -10.953 1 95.75 77 ARG A C 1
ATOM 640 O O . ARG A 1 77 ? -14.758 -8.219 -11.406 1 95.75 77 ARG A O 1
ATOM 647 N N . GLU A 1 78 ? -13.414 -6.359 -11.438 1 94.88 78 GLU A N 1
ATOM 648 C CA . GLU A 1 78 ? -14.258 -5.641 -12.383 1 94.88 78 GLU A CA 1
ATOM 649 C C . GLU A 1 78 ? -13.781 -5.844 -13.82 1 94.88 78 GLU A C 1
ATOM 651 O O . GLU A 1 78 ? -14.391 -5.34 -14.766 1 94.88 78 GLU A O 1
ATOM 656 N N . THR A 1 79 ? -12.68 -6.516 -14.016 1 93.5 79 THR A N 1
ATOM 657 C CA . THR A 1 79 ? -12.148 -6.738 -15.359 1 93.5 79 THR A CA 1
ATOM 658 C C . THR A 1 79 ? -12.062 -8.234 -15.664 1 93.5 79 THR A C 1
ATOM 660 O O . THR A 1 79 ? -13.078 -8.883 -15.898 1 93.5 79 THR A O 1
ATOM 663 N N . TRP A 1 80 ? -10.812 -8.82 -15.609 1 93.25 80 TRP A N 1
ATOM 664 C CA . TRP A 1 80 ? -10.703 -10.203 -16.078 1 93.25 80 TRP A CA 1
ATOM 665 C C . TRP A 1 80 ? -11.344 -11.164 -15.078 1 93.25 80 TRP A C 1
ATOM 667 O O . TRP A 1 80 ? -11.734 -12.273 -15.445 1 93.25 80 TRP A O 1
ATOM 677 N N . GLY A 1 81 ? -11.562 -10.719 -13.828 1 94.06 81 GLY A N 1
ATOM 678 C CA . GLY A 1 81 ? -12.281 -11.523 -12.859 1 94.06 81 GLY A CA 1
ATOM 679 C C . GLY A 1 81 ? -13.719 -11.789 -13.25 1 94.06 81 GLY A C 1
ATOM 680 O O . GLY A 1 81 ? -14.344 -12.727 -12.75 1 94.06 81 GLY A O 1
ATOM 681 N N . THR A 1 82 ? -14.25 -10.969 -14.078 1 91.56 82 THR A N 1
ATOM 682 C CA . THR A 1 82 ? -15.656 -11.102 -14.469 1 91.56 82 THR A CA 1
ATOM 683 C C . THR A 1 82 ? -15.875 -12.367 -15.289 1 91.56 82 THR A C 1
ATOM 685 O O . THR A 1 82 ? -17 -12.836 -15.422 1 91.56 82 THR A O 1
ATOM 688 N N . TYR A 1 83 ? -14.805 -12.898 -15.836 1 88.62 83 TYR A N 1
ATOM 689 C CA . TYR A 1 83 ? -14.914 -14.133 -16.609 1 88.62 83 TYR A CA 1
ATOM 690 C C . TYR A 1 83 ? -15.086 -15.336 -15.68 1 88.62 83 TYR A C 1
ATOM 692 O O . TYR A 1 83 ? -15.43 -16.422 -16.141 1 88.62 83 TYR A O 1
ATOM 700 N N . ILE A 1 84 ? -14.734 -15.078 -14.422 1 87.88 84 ILE A N 1
ATOM 701 C CA . ILE A 1 84 ? -14.852 -16.141 -13.43 1 87.88 84 ILE A CA 1
ATOM 702 C C . ILE A 1 84 ? -16.188 -16.031 -12.711 1 87.88 84 ILE A C 1
ATOM 704 O O . ILE A 1 84 ? -16.391 -15.109 -11.914 1 87.88 84 ILE A O 1
ATOM 708 N N . SER A 1 85 ? -17.203 -16.406 -13.328 1 65.75 85 SER A N 1
ATOM 709 C CA . SER A 1 85 ? -18.562 -16.234 -12.836 1 65.75 85 SER A CA 1
ATOM 710 C C . SER A 1 85 ? -18.859 -17.172 -11.672 1 65.75 85 SER A C 1
ATOM 712 O O . SER A 1 85 ? -18.172 -18.188 -11.492 1 65.75 85 SER A O 1
ATOM 714 N N . SER A 1 86 ? -19.953 -16.609 -11.102 1 62.59 86 SER A N 1
ATOM 715 C CA . SER A 1 86 ? -20.516 -17.469 -10.062 1 62.59 86 SER A CA 1
ATOM 716 C C . SER A 1 86 ? -21.047 -18.781 -10.656 1 62.59 86 SER A C 1
ATOM 718 O O . SER A 1 86 ? -21.719 -18.766 -11.688 1 62.59 86 SER A O 1
ATOM 720 N N . GLY A 1 87 ? -20.562 -19.797 -10.188 1 60.94 87 GLY A N 1
ATOM 721 C CA . GLY A 1 87 ? -21.047 -21.094 -10.648 1 60.94 87 GLY A CA 1
ATOM 722 C C . GLY A 1 87 ? -20.047 -21.828 -11.508 1 60.94 87 GLY A C 1
ATOM 723 O O . GLY A 1 87 ? -20.234 -23.016 -11.812 1 60.94 87 GLY A O 1
ATOM 724 N N . SER A 1 88 ? -19.109 -21.031 -11.961 1 71.12 88 SER A N 1
ATOM 725 C CA . SER A 1 88 ? -18.062 -21.719 -12.711 1 71.12 88 SER A CA 1
ATOM 726 C C . SER A 1 88 ? -17.219 -22.609 -11.805 1 71.12 88 SER A C 1
ATOM 728 O O . SER A 1 88 ? -17.297 -22.516 -10.586 1 71.12 88 SER A O 1
ATOM 730 N N . ASN A 1 89 ? -16.719 -23.609 -12.453 1 84.5 89 ASN A N 1
ATOM 731 C CA . ASN A 1 89 ? -15.805 -24.453 -11.703 1 84.5 89 ASN A CA 1
ATOM 732 C C . ASN A 1 89 ? -14.43 -23.797 -11.57 1 84.5 89 ASN A C 1
ATOM 734 O O . ASN A 1 89 ? -13.406 -24.5 -11.57 1 84.5 89 ASN A O 1
ATOM 738 N N . SER A 1 90 ? -14.453 -22.469 -11.609 1 90.69 90 SER A N 1
ATOM 739 C CA . SER A 1 90 ? -13.227 -21.703 -11.406 1 90.69 90 SER A CA 1
ATOM 740 C C . SER A 1 90 ? -13.398 -20.656 -10.312 1 90.69 90 SER A C 1
ATOM 742 O O . SER A 1 90 ? -14.516 -20.219 -10.039 1 90.69 90 SER A O 1
ATOM 744 N N . LYS A 1 91 ? -12.281 -20.359 -9.672 1 93.44 91 LYS A N 1
ATOM 745 C CA . LYS A 1 91 ? -12.312 -19.422 -8.555 1 93.44 91 LYS A CA 1
ATOM 746 C C . LYS A 1 91 ? -11.109 -18.484 -8.594 1 93.44 91 LYS A C 1
ATOM 748 O O . LYS A 1 91 ? -10.062 -18.828 -9.156 1 93.44 91 LYS A O 1
ATOM 753 N N . ILE A 1 92 ? -11.305 -17.328 -8.07 1 95.81 92 ILE A N 1
ATOM 754 C CA . ILE A 1 92 ? -10.211 -16.406 -7.805 1 95.81 92 ILE A CA 1
ATOM 755 C C . ILE A 1 92 ? -9.93 -16.359 -6.305 1 95.81 92 ILE A C 1
ATOM 757 O O . ILE A 1 92 ? -10.859 -16.359 -5.492 1 95.81 92 ILE A O 1
ATOM 761 N N . LEU A 1 93 ? -8.719 -16.453 -5.945 1 97.31 93 LEU A N 1
ATOM 762 C CA . LEU A 1 93 ? -8.273 -16.281 -4.566 1 97.31 93 LEU A CA 1
ATOM 763 C C . LEU A 1 93 ? -7.129 -15.281 -4.473 1 97.31 93 LEU A C 1
ATOM 765 O O . LEU A 1 93 ? -6.055 -15.508 -5.039 1 97.31 93 LEU A O 1
ATOM 769 N N . PHE A 1 94 ? -7.375 -14.117 -3.795 1 98.56 94 PHE A N 1
ATOM 770 C CA . PHE A 1 94 ? -6.293 -13.195 -3.469 1 98.56 94 PHE A CA 1
ATOM 771 C C . PHE A 1 94 ? -5.559 -13.648 -2.213 1 98.56 94 PHE A C 1
ATOM 773 O O . PHE A 1 94 ? -6.184 -13.914 -1.184 1 98.56 94 PHE A O 1
ATOM 780 N N . TYR A 1 95 ? -4.238 -13.758 -2.285 1 98.62 95 TYR A N 1
ATOM 781 C CA . TYR A 1 95 ? -3.492 -14.141 -1.091 1 98.62 95 TYR A CA 1
ATOM 782 C C . TYR A 1 95 ? -2.469 -13.07 -0.727 1 98.62 95 TYR A C 1
ATOM 784 O O . TYR A 1 95 ? -1.892 -12.43 -1.607 1 98.62 95 TYR A O 1
ATOM 792 N N . MET A 1 96 ? -2.307 -12.867 0.572 1 98.38 96 MET A N 1
ATOM 793 C CA . MET A 1 96 ? -1.45 -11.805 1.089 1 98.38 96 MET A CA 1
ATOM 794 C C . MET A 1 96 ? -1.057 -12.078 2.537 1 98.38 96 MET A C 1
ATOM 796 O O . MET A 1 96 ? -1.566 -13.008 3.156 1 98.38 96 MET A O 1
ATOM 800 N N . GLY A 1 97 ? -0.07 -11.32 3.037 1 96.69 97 GLY A N 1
ATOM 801 C CA . GLY A 1 97 ? 0.215 -11.234 4.461 1 96.69 97 GLY A CA 1
ATOM 802 C C . GLY A 1 97 ? -0.447 -10.047 5.129 1 96.69 97 GLY A C 1
ATOM 803 O O . GLY A 1 97 ? -1.441 -9.516 4.629 1 96.69 97 GLY A O 1
ATOM 804 N N . GLN A 1 98 ? 0.093 -9.68 6.262 1 94 98 GLN A N 1
ATOM 805 C CA . GLN A 1 98 ? -0.436 -8.555 7.031 1 94 98 GLN A CA 1
ATOM 806 C C . GLN A 1 98 ? 0.299 -7.262 6.699 1 94 98 GLN A C 1
ATOM 808 O O . GLN A 1 98 ? 1.505 -7.277 6.441 1 94 98 GLN A O 1
ATOM 813 N N . SER A 1 99 ? -0.477 -6.16 6.703 1 92.81 99 SER A N 1
ATOM 814 C CA . SER A 1 99 ? 0.122 -4.832 6.648 1 92.81 99 SER A CA 1
ATOM 815 C C . SER A 1 99 ? 0.674 -4.422 8.008 1 92.81 99 SER A C 1
ATOM 817 O O . SER A 1 99 ? 0.176 -4.863 9.047 1 92.81 99 SER A O 1
ATOM 819 N N . SER A 1 100 ? 1.706 -3.576 8.016 1 83.88 100 SER A N 1
ATOM 820 C CA . SER A 1 100 ? 2.154 -2.967 9.258 1 83.88 100 SER A CA 1
ATOM 821 C C . SER A 1 100 ? 1.141 -1.947 9.773 1 83.88 100 SER A C 1
ATOM 823 O O . SER A 1 100 ? 1.208 -1.523 10.93 1 83.88 100 SER A O 1
ATOM 825 N N . ARG A 1 101 ? 0.197 -1.535 8.977 1 87.75 101 ARG A N 1
ATOM 826 C CA . ARG A 1 101 ? -0.83 -0.552 9.305 1 87.75 101 ARG A CA 1
ATOM 827 C C . ARG A 1 101 ? -2.127 -1.235 9.727 1 87.75 101 ARG A C 1
ATOM 829 O O . ARG A 1 101 ? -2.826 -1.816 8.891 1 87.75 101 ARG A O 1
ATOM 836 N N . PRO A 1 102 ? -2.49 -1.044 10.977 1 86.12 102 PRO A N 1
ATOM 837 C CA . PRO A 1 102 ? -3.666 -1.756 11.484 1 86.12 102 PRO A CA 1
ATOM 838 C C . PRO A 1 102 ? -4.945 -1.393 10.734 1 86.12 102 PRO A C 1
ATOM 840 O O . PRO A 1 102 ? -5.805 -2.25 10.523 1 86.12 102 PRO A O 1
ATOM 843 N N . GLU A 1 103 ? -5.074 -0.162 10.352 1 86.12 103 GLU A N 1
ATOM 844 C CA . GLU A 1 103 ? -6.289 0.257 9.664 1 86.12 103 GLU A CA 1
ATOM 845 C C . GLU A 1 103 ? -6.438 -0.459 8.32 1 86.12 103 GLU A C 1
ATOM 847 O O . GLU A 1 103 ? -7.559 -0.735 7.883 1 86.12 103 GLU A O 1
ATOM 852 N N . VAL A 1 104 ? -5.328 -0.77 7.699 1 93.62 104 VAL A N 1
ATOM 853 C CA . VAL A 1 104 ? -5.344 -1.483 6.426 1 93.62 104 VAL A CA 1
ATOM 854 C C . VAL A 1 104 ? -5.832 -2.914 6.641 1 93.62 104 VAL A C 1
ATOM 856 O O . VAL A 1 104 ? -6.648 -3.422 5.867 1 93.62 104 VAL A O 1
ATOM 859 N N . ASN A 1 105 ? -5.359 -3.578 7.723 1 94.44 105 ASN A N 1
ATOM 860 C CA . ASN A 1 105 ? -5.781 -4.941 8.016 1 94.44 105 ASN A CA 1
ATOM 861 C C . ASN A 1 105 ? -7.273 -5.016 8.32 1 94.44 105 ASN A C 1
ATOM 863 O O . ASN A 1 105 ? -7.941 -5.98 7.941 1 94.44 105 ASN A O 1
ATOM 867 N N . THR A 1 106 ? -7.762 -3.988 8.984 1 93.06 106 THR A N 1
ATOM 868 C CA . THR A 1 106 ? -9.195 -3.924 9.25 1 93.06 106 THR A CA 1
ATOM 869 C C . THR A 1 106 ? -9.984 -3.865 7.949 1 93.06 106 THR A C 1
ATOM 871 O O . THR A 1 106 ? -10.992 -4.555 7.797 1 93.06 106 THR A O 1
ATOM 874 N N . LYS A 1 107 ? -9.516 -3.139 7.008 1 94.31 107 LYS A N 1
ATOM 875 C CA . LYS A 1 107 ? -10.18 -3.006 5.715 1 94.31 107 LYS A CA 1
ATOM 876 C C . LYS A 1 107 ? -10.102 -4.305 4.922 1 94.31 107 LYS A C 1
ATOM 878 O O . LYS A 1 107 ? -11.047 -4.668 4.215 1 94.31 107 LYS A O 1
ATOM 883 N N . VAL A 1 108 ? -8.961 -4.965 5.02 1 97.5 108 VAL A N 1
ATOM 884 C CA . VAL A 1 108 ? -8.812 -6.258 4.355 1 97.5 108 VAL A CA 1
ATOM 885 C C . VAL A 1 108 ? -9.812 -7.254 4.934 1 97.5 108 VAL A C 1
ATOM 887 O O . VAL A 1 108 ? -10.422 -8.031 4.195 1 97.5 108 VAL A O 1
ATOM 890 N N . ALA A 1 109 ? -9.969 -7.25 6.258 1 96.62 109 ALA A N 1
ATOM 891 C CA . ALA A 1 109 ? -10.938 -8.133 6.906 1 96.62 109 ALA A CA 1
ATOM 892 C C . ALA A 1 109 ? -12.352 -7.859 6.418 1 96.62 109 ALA A C 1
ATOM 894 O O . ALA A 1 109 ? -13.109 -8.789 6.129 1 96.62 109 ALA A O 1
ATOM 895 N N . GLU A 1 110 ? -12.703 -6.582 6.305 1 95.75 110 GLU A N 1
ATOM 896 C CA . GLU A 1 110 ? -14.016 -6.199 5.789 1 95.75 110 GLU A CA 1
ATOM 897 C C . GLU A 1 110 ? -14.203 -6.668 4.348 1 95.75 110 GLU A C 1
ATOM 899 O O . GLU A 1 110 ? -15.258 -7.191 3.988 1 95.75 110 GLU A O 1
ATOM 904 N N . GLU A 1 111 ? -13.18 -6.457 3.555 1 96.12 111 GLU A N 1
ATOM 905 C CA . GLU A 1 111 ? -13.188 -6.906 2.164 1 96.12 111 GLU A CA 1
ATOM 906 C C . GLU A 1 111 ? -13.375 -8.414 2.072 1 96.12 111 GLU A C 1
ATOM 908 O O . GLU A 1 111 ? -14.156 -8.906 1.256 1 96.12 111 GLU A O 1
ATOM 913 N N . SER A 1 112 ? -12.656 -9.148 2.887 1 96.38 112 SER A N 1
ATOM 914 C CA . SER A 1 112 ? -12.719 -10.609 2.906 1 96.38 112 SER A CA 1
ATOM 915 C C . SER A 1 112 ? -14.109 -11.102 3.279 1 96.38 112 SER A C 1
ATOM 917 O O . SER A 1 112 ? -14.602 -12.078 2.713 1 96.38 112 SER A O 1
ATOM 91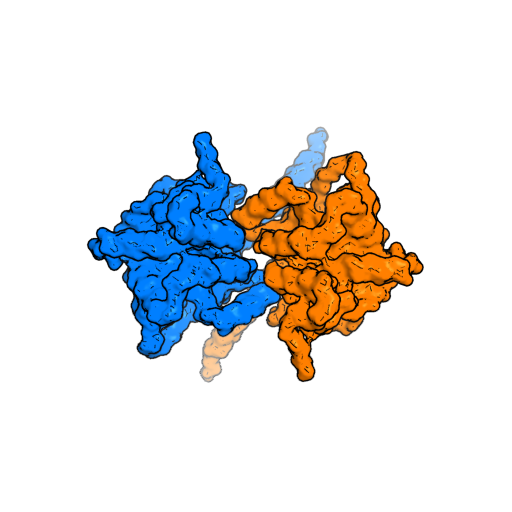9 N N . ASN A 1 113 ? -14.703 -10.422 4.238 1 95.81 113 ASN A N 1
ATOM 920 C CA . ASN A 1 113 ? -16.062 -10.773 4.648 1 95.81 113 ASN A CA 1
ATOM 921 C C . ASN A 1 113 ? -17.062 -10.547 3.523 1 95.81 113 ASN A C 1
ATOM 923 O O . ASN A 1 113 ? -18.016 -11.312 3.375 1 95.81 113 ASN A O 1
ATOM 927 N N . HIS A 1 114 ? -16.812 -9.555 2.746 1 94.81 114 HIS A N 1
ATOM 928 C CA . HIS A 1 114 ? -17.734 -9.172 1.683 1 94.81 114 HIS A CA 1
ATOM 929 C C . HIS A 1 114 ? -17.609 -10.102 0.478 1 94.81 114 HIS A C 1
ATOM 931 O O . HIS A 1 114 ? -18.609 -10.586 -0.052 1 94.81 114 HIS A O 1
ATOM 937 N N . TYR A 1 115 ? -16.406 -10.406 0.087 1 94.12 115 TYR A N 1
ATOM 938 C CA . TYR A 1 115 ? -16.188 -11.117 -1.171 1 94.12 115 TYR A CA 1
ATOM 939 C C . TYR A 1 115 ? -15.867 -12.586 -0.924 1 94.12 115 TYR A C 1
ATOM 941 O O . TYR A 1 115 ? -16.031 -13.422 -1.816 1 94.12 115 TYR A O 1
ATOM 949 N N . GLU A 1 116 ? -15.227 -12.906 0.275 1 94.19 116 GLU A N 1
ATOM 950 C CA . GLU A 1 116 ? -14.875 -14.266 0.679 1 94.19 116 GLU A CA 1
ATOM 951 C C . GLU A 1 116 ? -13.891 -14.891 -0.302 1 94.19 116 GLU A C 1
ATOM 953 O O . GLU A 1 116 ? -14.008 -16.078 -0.638 1 94.19 116 GLU A O 1
ATOM 958 N N . ASP A 1 117 ? -13.023 -14.055 -0.797 1 95.81 117 ASP A N 1
ATOM 959 C CA . ASP A 1 117 ? -12.047 -14.539 -1.771 1 95.81 117 ASP A CA 1
ATOM 960 C C . ASP A 1 117 ? -10.625 -14.125 -1.381 1 95.81 117 ASP A C 1
ATOM 962 O O . ASP A 1 117 ? -9.773 -13.922 -2.248 1 95.81 117 ASP A O 1
ATOM 966 N N . ILE A 1 118 ? -10.422 -13.922 -0.098 1 97.75 118 ILE A N 1
ATOM 967 C CA . ILE A 1 118 ? -9.102 -13.492 0.358 1 97.75 118 ILE A CA 1
ATOM 968 C C . ILE A 1 118 ? -8.555 -14.492 1.375 1 97.75 118 ILE A C 1
ATOM 970 O O . ILE A 1 118 ? -9.281 -14.938 2.266 1 97.75 118 ILE A O 1
ATOM 974 N N . PHE A 1 119 ? -7.328 -14.945 1.181 1 97.38 119 PHE A N 1
ATOM 975 C CA . PHE A 1 119 ? -6.516 -15.602 2.201 1 97.38 119 PHE A CA 1
ATOM 976 C C . PHE A 1 119 ? -5.438 -14.656 2.723 1 97.38 119 PHE A C 1
ATOM 978 O O . PHE A 1 119 ? -4.625 -14.148 1.948 1 97.38 119 PHE A O 1
ATOM 985 N N . GLN A 1 120 ? -5.465 -14.391 3.973 1 96.88 120 GLN A N 1
ATOM 986 C CA . GLN A 1 120 ? -4.449 -13.547 4.586 1 96.88 120 GLN A CA 1
ATOM 987 C C . GLN A 1 120 ? -3.637 -14.32 5.617 1 96.88 120 GLN A C 1
ATOM 989 O O . GLN A 1 120 ? -4.176 -14.766 6.633 1 96.88 120 GLN A O 1
ATOM 994 N N . GLY A 1 121 ? -2.357 -14.484 5.34 1 93.38 121 GLY A N 1
ATOM 995 C CA . GLY A 1 121 ? -1.481 -15.188 6.266 1 93.38 121 GLY A CA 1
ATOM 996 C C . GLY A 1 121 ? -1.093 -14.352 7.473 1 93.38 121 GLY A C 1
ATOM 997 O O . GLY A 1 121 ? -1.22 -13.125 7.449 1 93.38 121 GLY A O 1
ATOM 998 N N . ASP A 1 122 ? -0.564 -15.023 8.484 1 88.56 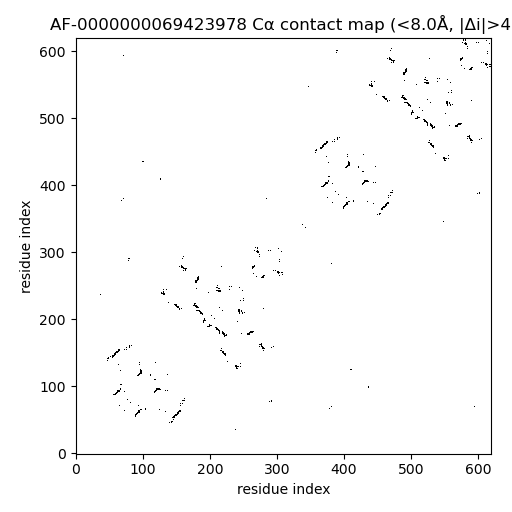122 ASP A N 1
ATOM 999 C CA . ASP A 1 122 ? -0.191 -14.359 9.727 1 88.56 122 ASP A CA 1
ATOM 1000 C C . ASP A 1 122 ? 1.296 -14.008 9.742 1 88.56 122 ASP A C 1
ATOM 1002 O O . ASP A 1 122 ? 2.055 -14.531 10.562 1 88.56 122 ASP A O 1
ATOM 1006 N N . PHE A 1 123 ? 1.769 -13.156 8.891 1 88.56 123 PHE A N 1
ATOM 1007 C CA . PHE A 1 123 ? 3.109 -12.602 8.742 1 88.56 123 PHE A CA 1
ATOM 1008 C C . PHE A 1 123 ? 3.062 -11.25 8.039 1 88.56 123 PHE A C 1
ATOM 1010 O O . PHE A 1 123 ? 2.1 -10.945 7.332 1 88.56 123 PHE A O 1
ATOM 1017 N N . ILE A 1 124 ? 4.031 -10.469 8.25 1 87.75 124 ILE A N 1
ATOM 1018 C CA . ILE A 1 124 ? 4.082 -9.164 7.598 1 87.75 124 ILE A CA 1
ATOM 1019 C C . ILE A 1 124 ? 4.344 -9.352 6.102 1 87.75 124 ILE A C 1
ATOM 1021 O O . ILE A 1 124 ? 5.258 -10.078 5.711 1 87.75 124 ILE A O 1
ATOM 1025 N N . ASP A 1 125 ? 3.48 -8.734 5.316 1 91.5 125 ASP A N 1
ATOM 1026 C CA . ASP A 1 125 ? 3.607 -8.812 3.865 1 91.5 125 ASP A CA 1
ATOM 1027 C C . ASP A 1 125 ? 4.711 -7.891 3.359 1 91.5 125 ASP A C 1
ATOM 1029 O O . ASP A 1 125 ? 4.441 -6.77 2.924 1 91.5 125 ASP A O 1
ATOM 1033 N N . SER A 1 126 ? 5.914 -8.32 3.381 1 85.75 126 SER A N 1
ATOM 1034 C CA . SER A 1 126 ? 7.07 -7.582 2.896 1 85.75 126 SER A CA 1
ATOM 1035 C C . SER A 1 126 ? 7.648 -8.219 1.638 1 85.75 126 SER A C 1
ATOM 1037 O O . SER A 1 126 ? 7.316 -9.359 1.302 1 85.75 126 SER A O 1
ATOM 1039 N N . PHE A 1 127 ? 8.406 -7.48 1.014 1 83.94 127 PHE A N 1
ATOM 1040 C CA . PHE A 1 127 ? 9.047 -7.941 -0.208 1 83.94 127 PHE A CA 1
ATOM 1041 C C . PHE A 1 127 ? 9.859 -9.211 0.052 1 83.94 127 PHE A C 1
ATOM 1043 O O . PHE A 1 127 ? 9.906 -10.109 -0.791 1 83.94 127 PHE A O 1
ATOM 1050 N N . GLU A 1 128 ? 10.414 -9.312 1.189 1 85.19 128 GLU A N 1
ATOM 1051 C CA . GLU A 1 128 ? 11.281 -10.438 1.539 1 85.19 128 GLU A CA 1
ATOM 1052 C C . GLU A 1 128 ? 10.461 -11.68 1.87 1 85.19 128 GLU A C 1
ATOM 1054 O O . GLU A 1 128 ? 11 -12.789 1.919 1 85.19 128 GLU A O 1
ATOM 1059 N N . ASN A 1 129 ? 9.18 -11.531 2.064 1 90.12 129 ASN A N 1
ATOM 1060 C CA . ASN A 1 129 ? 8.352 -12.648 2.502 1 90.12 129 ASN A CA 1
ATOM 1061 C C . ASN A 1 129 ? 7.48 -13.18 1.367 1 90.12 129 ASN A C 1
ATOM 1063 O O . ASN A 1 129 ? 6.5 -13.883 1.608 1 90.12 129 ASN A O 1
ATOM 1067 N N . GLN A 1 130 ? 7.855 -12.93 0.149 1 94 130 GLN A N 1
ATOM 1068 C CA . GLN A 1 130 ? 7.012 -13.297 -0.982 1 94 130 GLN A CA 1
ATOM 1069 C C . GLN A 1 130 ? 6.941 -14.812 -1.148 1 94 130 GLN A C 1
ATOM 1071 O O . GLN A 1 130 ? 5.871 -15.359 -1.426 1 94 130 GLN A O 1
ATOM 1076 N N . SER A 1 131 ? 8.078 -15.461 -0.962 1 95.38 131 SER A N 1
ATOM 1077 C CA . SER A 1 131 ? 8.086 -16.922 -1.068 1 95.38 131 SER A CA 1
ATOM 1078 C C . SER A 1 131 ? 7.273 -17.562 0.054 1 95.38 131 SER A C 1
ATOM 1080 O O . SER A 1 131 ? 6.508 -18.5 -0.184 1 95.38 131 SER A O 1
ATOM 1082 N N . LEU A 1 132 ? 7.465 -17.016 1.221 1 93.25 132 LEU A N 1
ATOM 1083 C CA . LEU A 1 132 ? 6.688 -17.5 2.357 1 93.25 132 LEU A CA 1
ATOM 1084 C C . LEU A 1 132 ? 5.191 -17.328 2.102 1 93.25 132 LEU A C 1
ATOM 1086 O O . LEU A 1 132 ? 4.406 -18.234 2.383 1 93.25 132 LEU A O 1
ATOM 1090 N N . CYS A 1 133 ? 4.867 -16.203 1.571 1 96.12 133 CYS A N 1
ATOM 1091 C CA . CYS A 1 133 ? 3.467 -15.898 1.302 1 96.12 133 CYS A CA 1
ATOM 1092 C C . CYS A 1 133 ? 2.865 -16.906 0.32 1 96.12 133 CYS A C 1
ATOM 1094 O O . CYS A 1 133 ? 1.8 -17.469 0.575 1 96.12 133 CYS A O 1
ATOM 1096 N N . THR A 1 134 ? 3.557 -17.188 -0.764 1 98 134 THR A N 1
ATOM 1097 C CA . THR A 1 134 ? 3.066 -18.094 -1.793 1 98 134 THR A CA 1
ATOM 1098 C C . THR A 1 134 ? 2.982 -19.516 -1.259 1 98 134 THR A C 1
ATOM 1100 O O . THR A 1 134 ? 1.982 -20.203 -1.468 1 98 134 THR A O 1
ATOM 1103 N N . LEU A 1 135 ? 3.953 -19.938 -0.506 1 95.25 135 LEU A N 1
ATOM 1104 C CA . LEU A 1 135 ? 3.955 -21.297 0.041 1 95.25 135 LEU A CA 1
ATOM 1105 C C . LEU A 1 135 ? 2.816 -21.484 1.041 1 95.25 135 LEU A C 1
ATOM 1107 O O . LEU A 1 135 ? 2.146 -22.516 1.043 1 95.25 135 LEU A O 1
ATOM 1111 N N . THR A 1 136 ? 2.643 -20.484 1.872 1 94.38 136 THR A N 1
ATOM 1112 C CA . THR A 1 136 ? 1.555 -20.547 2.842 1 94.38 136 THR A CA 1
ATOM 1113 C C . THR A 1 136 ? 0.202 -20.594 2.137 1 94.38 136 THR A C 1
ATOM 1115 O O . THR A 1 136 ? -0.695 -21.328 2.553 1 94.38 136 THR A O 1
ATOM 1118 N N . ALA A 1 137 ? 0.083 -19.875 1.095 1 97.06 137 ALA A N 1
ATOM 1119 C CA . ALA A 1 137 ? -1.151 -19.875 0.314 1 97.06 137 ALA A CA 1
ATOM 1120 C C . ALA A 1 137 ? -1.376 -21.234 -0.344 1 97.06 137 ALA A C 1
ATOM 1122 O O . ALA A 1 137 ? -2.502 -21.75 -0.375 1 97.06 137 ALA A O 1
ATOM 1123 N N . PHE A 1 138 ? -0.289 -21.812 -0.9 1 96.75 138 PHE A N 1
ATOM 1124 C CA . PHE A 1 138 ? -0.395 -23.141 -1.494 1 96.75 138 PHE A CA 1
ATOM 1125 C C . PHE A 1 138 ? -0.93 -24.156 -0.481 1 96.75 138 PHE A C 1
ATOM 1127 O O . PHE A 1 138 ? -1.83 -24.938 -0.792 1 96.75 138 PHE A O 1
ATOM 1134 N N . LYS A 1 139 ? -0.421 -24.094 0.687 1 91.94 139 LYS A N 1
ATOM 1135 C CA . LYS A 1 139 ? -0.867 -25.016 1.736 1 91.94 139 LYS A CA 1
ATOM 1136 C C . LYS A 1 139 ? -2.344 -24.797 2.061 1 91.94 139 LYS A C 1
ATOM 1138 O O . LYS A 1 139 ? -3.094 -25.766 2.225 1 91.94 139 LYS A O 1
ATOM 1143 N N . TYR A 1 140 ? -2.686 -23.578 2.113 1 93.44 140 TYR A N 1
ATOM 1144 C CA . TYR A 1 140 ? -4.086 -23.25 2.355 1 93.44 140 TYR A CA 1
ATOM 1145 C C . TYR A 1 140 ? -4.977 -23.797 1.248 1 93.44 140 TYR A C 1
ATOM 1147 O O . TYR A 1 140 ? -6.008 -24.406 1.522 1 93.44 140 TYR A O 1
ATOM 1155 N N . MET A 1 141 ? -4.621 -23.562 0.018 1 94.25 141 MET A N 1
ATOM 1156 C CA . MET A 1 141 ? -5.414 -23.984 -1.136 1 94.25 141 MET A CA 1
ATOM 1157 C C . MET A 1 141 ? -5.594 -25.5 -1.16 1 94.25 141 MET A C 1
ATOM 1159 O O . MET A 1 141 ? -6.672 -25.984 -1.491 1 94.25 141 MET A O 1
ATOM 1163 N N . LEU A 1 142 ? -4.547 -26.203 -0.83 1 90.44 142 LEU A N 1
ATOM 1164 C CA . LEU A 1 142 ? -4.602 -27.656 -0.817 1 90.44 142 LEU A CA 1
ATOM 1165 C C . LEU A 1 142 ? -5.543 -28.156 0.273 1 90.44 142 LEU A C 1
ATOM 1167 O O . LEU A 1 142 ? -6.129 -29.234 0.149 1 90.44 142 LEU A O 1
ATOM 1171 N N . ARG A 1 143 ? -5.691 -27.328 1.264 1 88 143 ARG A N 1
ATOM 1172 C CA . ARG A 1 143 ? -6.578 -27.688 2.365 1 88 143 ARG A CA 1
ATOM 1173 C C . ARG A 1 143 ? -8.031 -27.391 2.023 1 88 143 ARG A C 1
ATOM 1175 O O . ARG A 1 143 ? -8.938 -28.141 2.4 1 88 143 ARG A O 1
ATOM 1182 N N . VAL A 1 144 ? -8.258 -26.344 1.297 1 89.44 144 VAL A N 1
ATOM 1183 C CA . VAL A 1 144 ? -9.609 -25.828 1.087 1 89.44 144 VAL A CA 1
ATOM 1184 C C . VAL A 1 144 ? -10.211 -26.453 -0.174 1 89.44 144 VAL A C 1
ATOM 1186 O O . VAL A 1 144 ? -11.406 -26.734 -0.227 1 89.44 144 VAL A O 1
ATOM 1189 N N . TYR A 1 145 ? -9.375 -26.672 -1.132 1 89.38 145 TYR A N 1
ATOM 1190 C CA . TYR A 1 145 ? -9.875 -27.172 -2.406 1 89.38 145 TYR A CA 1
ATOM 1191 C C . TYR A 1 145 ? -9.547 -28.656 -2.576 1 89.38 145 TYR A C 1
ATOM 1193 O O . TYR A 1 145 ? -8.414 -29.062 -2.342 1 89.38 145 TYR A O 1
ATOM 1201 N N . ALA A 1 146 ? -10.531 -29.469 -2.887 1 80.44 146 ALA A N 1
ATOM 1202 C CA . ALA A 1 146 ? -10.359 -30.922 -3.049 1 80.44 146 ALA A CA 1
ATOM 1203 C C . ALA A 1 146 ? -9.453 -31.234 -4.234 1 80.44 146 ALA A C 1
ATOM 1205 O O . ALA A 1 146 ? -8.547 -32.062 -4.129 1 80.44 146 ALA A O 1
ATOM 1206 N N . GLN A 1 147 ? -9.844 -30.656 -5.332 1 88.06 147 GLN A N 1
ATOM 1207 C CA . GLN A 1 147 ? -9.062 -30.859 -6.547 1 88.06 147 GLN A CA 1
ATOM 1208 C C . GLN A 1 147 ? -8.883 -29.547 -7.305 1 88.06 147 GLN A C 1
ATOM 1210 O O . GLN A 1 147 ? -9.836 -28.781 -7.469 1 88.06 147 GLN A O 1
ATOM 1215 N N . ILE A 1 148 ? -7.676 -29.25 -7.613 1 92.06 148 ILE A N 1
ATOM 1216 C CA . ILE A 1 148 ? -7.305 -28.156 -8.5 1 92.06 148 ILE A CA 1
ATOM 1217 C C . ILE A 1 148 ? -6.68 -28.703 -9.781 1 92.06 148 ILE A C 1
ATOM 1219 O O . ILE A 1 148 ? -5.676 -29.422 -9.727 1 92.06 148 ILE A O 1
ATOM 1223 N N . ARG A 1 149 ? -7.371 -28.469 -10.82 1 90 149 ARG A N 1
ATOM 1224 C CA . ARG A 1 149 ? -6.797 -28.984 -12.062 1 90 149 ARG A CA 1
ATOM 1225 C C . ARG A 1 149 ? -5.648 -28.094 -12.539 1 90 149 ARG A C 1
ATOM 1227 O O . ARG A 1 149 ? -4.574 -28.594 -12.883 1 90 149 ARG A O 1
ATOM 1234 N N . PHE A 1 150 ? -5.934 -26.75 -12.609 1 92.81 150 PHE A N 1
ATOM 1235 C CA . PHE A 1 150 ? -4.934 -25.766 -12.992 1 92.81 150 PHE A CA 1
ATOM 1236 C C . PHE A 1 150 ? -4.855 -24.641 -11.969 1 92.81 150 PHE A C 1
ATOM 1238 O O . PHE A 1 150 ? -5.887 -24.125 -11.516 1 92.81 150 PHE A O 1
ATOM 1245 N N . LEU A 1 151 ? -3.615 -24.359 -11.547 1 96.5 151 LEU A N 1
ATOM 1246 C CA . LEU A 1 151 ? -3.396 -23.188 -10.703 1 96.5 151 LEU A CA 1
ATOM 1247 C C . LEU A 1 151 ? -2.654 -22.094 -11.469 1 96.5 151 LEU A C 1
ATOM 1249 O O . LEU A 1 151 ? -1.523 -22.312 -11.914 1 96.5 151 LEU A O 1
ATOM 1253 N N . PHE A 1 152 ? -3.307 -21 -11.664 1 97.38 152 PHE A N 1
ATOM 1254 C CA . PHE A 1 152 ? -2.682 -19.859 -12.297 1 97.38 152 PHE A CA 1
ATOM 1255 C C . PHE A 1 152 ? -2.256 -18.828 -11.25 1 97.38 152 PHE A C 1
ATOM 1257 O O . PHE A 1 152 ? -3.086 -18.078 -10.742 1 97.38 152 PHE A O 1
ATOM 1264 N N . LYS A 1 153 ? -0.966 -18.781 -10.922 1 98.56 153 LYS A N 1
ATOM 1265 C CA . LYS A 1 153 ? -0.426 -17.75 -10.039 1 98.56 153 LYS A CA 1
ATOM 1266 C C . LYS A 1 153 ? -0.232 -16.438 -10.781 1 98.56 153 LYS A C 1
ATOM 1268 O O . LYS A 1 153 ? 0.385 -16.406 -11.852 1 98.56 153 LYS A O 1
ATOM 1273 N N . VAL A 1 154 ? -0.729 -15.375 -10.203 1 98.31 154 VAL A N 1
ATOM 1274 C CA . VAL A 1 154 ? -0.746 -14.078 -10.867 1 98.31 154 VAL A CA 1
ATOM 1275 C C . VAL A 1 154 ? -0.42 -12.977 -9.852 1 98.31 154 VAL A C 1
ATOM 1277 O O . VAL A 1 154 ? -0.867 -13.031 -8.703 1 98.31 154 VAL A O 1
ATOM 1280 N N . GLU A 1 155 ? 0.379 -12.023 -10.273 1 97.25 155 GLU A N 1
ATOM 1281 C CA . GLU A 1 155 ? 0.49 -10.805 -9.492 1 97.25 155 GLU A CA 1
ATOM 1282 C C . GLU A 1 155 ? -0.714 -9.891 -9.711 1 97.25 155 GLU A C 1
ATOM 1284 O O . GLU A 1 155 ? -1.299 -9.883 -10.797 1 97.25 155 GLU A O 1
ATOM 1289 N N . ASP A 1 156 ? -1.002 -9.031 -8.742 1 97.56 156 ASP A N 1
ATOM 1290 C CA . ASP A 1 156 ? -2.213 -8.219 -8.844 1 97.56 156 ASP A CA 1
ATOM 1291 C C . ASP A 1 156 ? -2.039 -7.098 -9.867 1 97.56 156 ASP A C 1
ATOM 1293 O O . ASP A 1 156 ? -3.012 -6.453 -10.258 1 97.56 156 ASP A O 1
ATOM 1297 N N . SER A 1 157 ? -0.81 -6.953 -10.414 1 94.88 157 SER A N 1
ATOM 1298 C CA . SER A 1 157 ? -0.554 -5.988 -11.477 1 94.88 157 SER A CA 1
ATOM 1299 C C . SER A 1 157 ? -0.534 -6.664 -12.844 1 94.88 157 SER A C 1
ATOM 1301 O O . SER A 1 157 ? 0.03 -6.125 -13.805 1 94.88 157 SER A O 1
ATOM 1303 N N . THR A 1 158 ? -1.085 -7.789 -12.93 1 96 158 THR A N 1
ATOM 1304 C CA . THR A 1 158 ? -1.076 -8.555 -14.172 1 96 158 THR A CA 1
ATOM 1305 C C . THR A 1 158 ? -2.498 -8.805 -14.656 1 96 158 THR A C 1
ATOM 1307 O O . THR A 1 158 ? -3.371 -9.188 -13.875 1 96 158 THR A O 1
ATOM 1310 N N . PHE A 1 159 ? -2.75 -8.547 -15.922 1 94.62 159 PHE A N 1
ATOM 1311 C CA . PHE A 1 159 ? -4.012 -8.859 -16.594 1 94.62 159 PHE A CA 1
ATOM 1312 C C . PHE A 1 159 ? -3.969 -10.25 -17.203 1 94.62 159 PHE A C 1
ATOM 1314 O O . PHE A 1 159 ? -2.994 -10.609 -17.875 1 94.62 159 PHE A O 1
ATOM 1321 N N . ILE A 1 160 ? -5 -11.023 -16.969 1 94.38 160 ILE A N 1
ATOM 1322 C CA . ILE A 1 160 ? -5.102 -12.352 -17.562 1 94.38 160 ILE A CA 1
ATOM 1323 C C . ILE A 1 160 ? -6.195 -12.359 -18.625 1 94.38 160 ILE A C 1
ATOM 1325 O O . ILE A 1 160 ? -7.348 -12.039 -18.344 1 94.38 160 ILE A O 1
ATOM 1329 N N . ASN A 1 161 ? -5.785 -12.719 -19.812 1 90.44 161 ASN A N 1
ATOM 1330 C CA . ASN A 1 161 ? -6.719 -12.938 -20.906 1 90.44 161 ASN A CA 1
ATOM 1331 C C . ASN A 1 161 ? -7.309 -14.344 -20.875 1 90.44 161 ASN A C 1
ATOM 1333 O O . ASN A 1 161 ? -6.84 -15.242 -21.578 1 90.44 161 ASN A O 1
ATOM 1337 N N . ILE A 1 162 ? -8.391 -14.523 -20.125 1 90.25 162 ILE A N 1
ATOM 1338 C CA . ILE A 1 162 ? -8.945 -15.836 -19.797 1 90.25 162 ILE A CA 1
ATOM 1339 C C . ILE A 1 162 ? -9.453 -16.516 -21.078 1 90.25 162 ILE A C 1
ATOM 1341 O O . ILE A 1 162 ? -9.172 -17.688 -21.328 1 90.25 162 ILE A O 1
ATOM 1345 N N . PRO A 1 163 ? -10.141 -15.781 -21.984 1 85.25 163 PRO A N 1
ATOM 1346 C CA . PRO A 1 163 ? -10.523 -16.422 -23.234 1 85.25 163 PRO A CA 1
ATOM 1347 C C . PRO A 1 163 ? -9.32 -16.969 -24.016 1 85.25 163 PRO A C 1
ATOM 1349 O O . PRO A 1 163 ? -9.383 -18.078 -24.531 1 85.25 163 PRO A O 1
ATOM 1352 N N . ARG A 1 164 ? -8.242 -16.234 -24.094 1 86.06 164 ARG A N 1
ATOM 1353 C CA . ARG A 1 164 ? -7.039 -16.688 -24.766 1 86.06 164 ARG A CA 1
ATOM 1354 C C . ARG A 1 164 ? -6.434 -17.891 -24.062 1 86.06 164 ARG A C 1
ATOM 1356 O O . ARG A 1 164 ? -5.98 -18.844 -24.703 1 86.06 164 ARG A O 1
ATOM 1363 N N . LEU A 1 165 ? -6.375 -17.875 -22.75 1 89.06 165 LEU A N 1
ATOM 1364 C CA . LEU A 1 165 ? -5.859 -18.969 -21.953 1 89.06 165 LEU A CA 1
ATOM 1365 C C . LEU A 1 165 ? -6.605 -20.266 -22.25 1 89.06 165 LEU A C 1
ATOM 1367 O O . LEU A 1 165 ? -5.984 -21.297 -22.469 1 89.06 165 LEU A O 1
ATOM 1371 N N . ILE A 1 166 ? -7.918 -20.234 -22.281 1 85.81 166 ILE A N 1
ATOM 1372 C CA . ILE A 1 166 ? -8.758 -21.406 -22.531 1 85.81 166 ILE A CA 1
ATOM 1373 C C . ILE A 1 166 ? -8.469 -21.953 -23.922 1 85.81 166 ILE A C 1
ATOM 1375 O O . ILE A 1 166 ? -8.336 -23.172 -24.094 1 85.81 166 ILE A O 1
ATOM 1379 N N . ARG A 1 167 ? -8.289 -21.109 -24.875 1 83.88 167 ARG A N 1
ATOM 1380 C CA . ARG A 1 167 ? -8.008 -21.531 -26.25 1 83.88 167 ARG A CA 1
ATOM 1381 C C . ARG A 1 167 ? -6.656 -22.234 -26.344 1 83.88 167 ARG A C 1
ATOM 1383 O O . ARG A 1 167 ? -6.523 -23.25 -27.016 1 83.88 167 ARG A O 1
ATOM 1390 N N . VAL A 1 168 ? -5.711 -21.672 -25.672 1 84.12 168 VAL A N 1
ATOM 1391 C CA . VAL A 1 168 ? -4.359 -22.219 -25.703 1 84.12 168 VAL A CA 1
ATOM 1392 C C . VAL A 1 168 ? -4.34 -23.594 -25.031 1 84.12 168 VAL A C 1
ATOM 1394 O O . VAL A 1 168 ? -3.666 -24.516 -25.516 1 84.12 168 VAL A O 1
ATOM 1397 N N . LEU A 1 169 ? -5.082 -23.812 -23.969 1 84.62 169 LEU A N 1
ATOM 1398 C CA . LEU A 1 169 ? -5.062 -25.062 -23.203 1 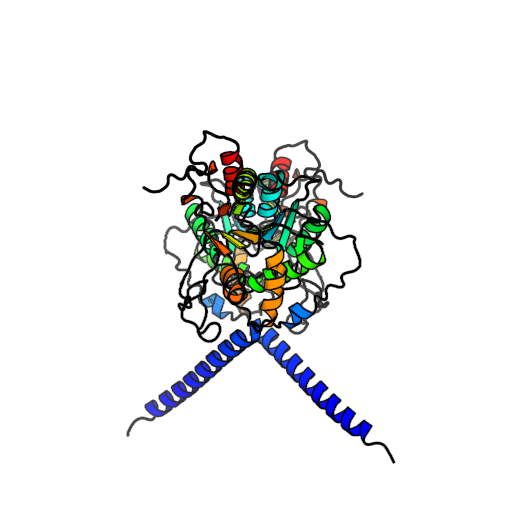84.62 169 LEU A CA 1
ATOM 1399 C C . LEU A 1 169 ? -5.871 -26.141 -23.922 1 84.62 169 LEU A C 1
ATOM 1401 O O . LEU A 1 169 ? -5.57 -27.328 -23.797 1 84.62 169 LEU A O 1
ATOM 1405 N N . LYS A 1 170 ? -6.898 -25.75 -24.562 1 79.38 170 LYS A N 1
ATOM 1406 C CA . LYS A 1 170 ? -7.695 -26.703 -25.328 1 79.38 170 LYS A CA 1
ATOM 1407 C C . LYS A 1 170 ? -6.859 -27.391 -26.406 1 79.38 170 LYS A C 1
ATOM 1409 O O . LYS A 1 170 ? -7.051 -28.562 -26.703 1 79.38 170 LYS A O 1
ATOM 1414 N N . ASN A 1 171 ? -5.91 -26.703 -26.859 1 72 171 ASN A N 1
ATOM 1415 C CA . ASN A 1 171 ? -5.086 -27.203 -27.953 1 72 171 ASN A CA 1
ATOM 1416 C C . ASN A 1 171 ? -3.912 -28.031 -27.453 1 72 171 ASN A C 1
ATOM 1418 O O . ASN A 1 171 ? -3.188 -28.641 -28.234 1 72 171 ASN A O 1
ATOM 1422 N N . ARG A 1 172 ? -3.771 -28.094 -26.141 1 70.25 172 ARG A N 1
ATOM 1423 C CA . ARG A 1 172 ? -2.598 -28.766 -25.578 1 70.25 172 ARG A CA 1
ATOM 1424 C C . ARG A 1 172 ? -3 -29.875 -24.625 1 70.25 172 ARG A C 1
ATOM 1426 O O . ARG A 1 172 ? -2.568 -29.891 -23.469 1 70.25 172 ARG A O 1
ATOM 1433 N N . ARG A 1 173 ? -3.666 -30.922 -24.969 1 59.94 173 ARG A N 1
ATOM 1434 C CA . ARG A 1 173 ? -4.188 -31.969 -24.109 1 59.94 173 ARG A CA 1
ATOM 1435 C C . ARG A 1 173 ? -3.059 -32.781 -23.484 1 59.94 173 ARG A C 1
ATOM 1437 O O . ARG A 1 173 ? -3.162 -33.219 -22.344 1 59.94 173 ARG A O 1
ATOM 1444 N N . GLU A 1 174 ? -1.986 -32.938 -24.141 1 56.28 174 GLU A N 1
ATOM 1445 C CA . GLU A 1 174 ? -0.91 -33.875 -23.781 1 56.28 174 GLU A CA 1
ATOM 1446 C C . GLU A 1 174 ? -0.1 -33.312 -22.609 1 56.28 174 GLU A C 1
ATOM 1448 O O . GLU A 1 174 ? 0.592 -34.062 -21.922 1 56.28 174 GLU A O 1
ATOM 1453 N N . LEU A 1 175 ? -0.269 -32.094 -22.25 1 60.47 175 LEU A N 1
ATOM 1454 C CA . LEU A 1 175 ? 0.674 -31.391 -21.391 1 60.47 175 LEU A CA 1
ATOM 1455 C C . LEU A 1 175 ? 0.068 -31.141 -20.016 1 60.47 175 LEU A C 1
ATOM 1457 O O . LEU A 1 175 ? 0.675 -30.469 -19.188 1 60.47 175 LEU A O 1
ATOM 1461 N N . LEU A 1 176 ? -0.863 -31.969 -19.75 1 67.38 176 LEU A N 1
ATOM 1462 C CA . LEU A 1 176 ? -1.645 -31.406 -18.656 1 67.38 176 LEU A CA 1
ATOM 1463 C C . LEU A 1 176 ? -1.319 -32.094 -17.328 1 67.38 176 LEU A C 1
ATOM 1465 O O . LEU A 1 176 ? -2.197 -32.281 -16.484 1 67.38 176 LEU A O 1
ATOM 1469 N N . HIS A 1 177 ? 0.056 -32.656 -17.391 1 83.12 177 HIS A N 1
ATOM 1470 C CA . HIS A 1 177 ? 0.509 -33.125 -16.078 1 83.12 177 HIS A CA 1
ATOM 1471 C C . HIS A 1 177 ? 1.904 -32.594 -15.758 1 83.12 177 HIS A C 1
ATOM 1473 O O . HIS A 1 177 ? 2.734 -32.438 -16.656 1 83.12 177 HIS A O 1
ATOM 1479 N N . SER A 1 178 ? 2.15 -32.312 -14.523 1 91.88 178 SER A N 1
ATOM 1480 C CA . SER A 1 178 ? 3.441 -31.891 -13.977 1 91.88 178 SER A CA 1
ATOM 1481 C C . SER A 1 178 ? 4.109 -30.844 -14.867 1 91.88 178 SER A C 1
ATOM 1483 O O . SER A 1 178 ? 5.262 -31.016 -15.266 1 91.88 178 SER A O 1
ATOM 1485 N N . PHE A 1 179 ? 3.379 -29.781 -15.141 1 94.25 179 PHE A N 1
ATOM 1486 C CA . PHE A 1 179 ? 3.961 -28.766 -16.016 1 94.25 179 PHE A CA 1
ATOM 1487 C C . PHE A 1 179 ? 3.906 -27.391 -15.359 1 94.25 179 PHE A C 1
ATOM 1489 O O . PHE A 1 179 ? 3.104 -27.172 -14.453 1 94.25 179 PHE A O 1
ATOM 1496 N N . ILE A 1 180 ? 4.801 -26.547 -15.781 1 96.88 180 ILE A N 1
ATOM 1497 C CA . ILE A 1 180 ? 4.844 -25.125 -15.508 1 96.88 180 ILE A CA 1
ATOM 1498 C C . ILE A 1 180 ? 4.875 -24.344 -16.828 1 96.88 180 ILE A C 1
ATOM 1500 O O . ILE A 1 180 ? 5.734 -24.594 -17.672 1 96.88 180 ILE A O 1
ATOM 1504 N N . MET A 1 181 ? 3.879 -23.516 -17.016 1 95.44 181 MET A N 1
ATOM 1505 C CA . MET A 1 181 ? 3.83 -22.703 -18.219 1 95.44 181 MET A CA 1
ATOM 1506 C C . MET A 1 181 ? 3.994 -21.234 -17.891 1 95.44 181 MET A C 1
ATOM 1508 O O . MET A 1 181 ? 3.443 -20.75 -16.891 1 95.44 181 MET A O 1
ATOM 1512 N N . GLY A 1 182 ? 4.719 -20.484 -18.562 1 96.5 182 GLY A N 1
ATOM 1513 C CA . GLY A 1 182 ? 4.988 -19.062 -18.422 1 96.5 182 GLY A CA 1
ATOM 1514 C C . GLY A 1 182 ? 6.18 -18.594 -19.234 1 96.5 182 GLY A C 1
ATOM 1515 O O . GLY A 1 182 ? 6.539 -19.234 -20.234 1 96.5 182 GLY A O 1
ATOM 1516 N N . HIS A 1 183 ? 6.598 -17.453 -18.953 1 95.94 183 HIS A N 1
ATOM 1517 C CA . HIS A 1 183 ? 7.871 -17.031 -19.516 1 95.94 183 HIS A CA 1
ATOM 1518 C C . HIS A 1 183 ? 9.039 -17.719 -18.828 1 95.94 183 HIS A C 1
ATOM 1520 O O . HIS A 1 183 ? 9.445 -17.312 -17.734 1 95.94 183 HIS A O 1
ATOM 1526 N N . ILE A 1 184 ? 9.57 -18.75 -19.484 1 97.06 184 ILE A N 1
ATOM 1527 C CA . ILE A 1 184 ? 10.594 -19.594 -18.875 1 97.06 184 ILE A CA 1
ATOM 1528 C C . ILE A 1 184 ? 11.969 -18.984 -19.109 1 97.06 184 ILE A C 1
ATOM 1530 O O . ILE A 1 184 ? 12.281 -18.547 -20.234 1 97.06 184 ILE A O 1
ATOM 1534 N N . THR A 1 185 ? 12.719 -18.797 -18.047 1 95.12 185 THR A N 1
ATOM 1535 C CA . THR A 1 185 ? 14.07 -18.25 -18.062 1 95.12 185 THR A CA 1
ATOM 1536 C C . THR A 1 185 ? 15.062 -19.281 -17.516 1 95.12 185 THR A C 1
ATOM 1538 O O . THR A 1 185 ? 14.734 -20.078 -16.641 1 95.12 185 THR A O 1
ATOM 1541 N N . ASN A 1 186 ? 16.188 -19.297 -18.109 1 92.06 186 ASN A N 1
ATOM 1542 C CA . ASN A 1 186 ? 17.203 -20.266 -17.688 1 92.06 186 ASN A CA 1
ATOM 1543 C C . ASN A 1 186 ? 18.562 -19.578 -17.469 1 92.06 186 ASN A C 1
ATOM 1545 O O . ASN A 1 186 ? 18.875 -18.594 -18.141 1 92.06 186 ASN A O 1
ATOM 1549 N N . ARG A 1 187 ? 19.312 -20.078 -16.484 1 87.56 187 ARG A N 1
ATOM 1550 C CA . ARG A 1 187 ? 20.703 -19.766 -16.219 1 87.56 187 ARG A CA 1
ATOM 1551 C C . ARG A 1 187 ? 20.891 -18.281 -15.914 1 87.56 187 ARG A C 1
ATOM 1553 O O . ARG A 1 187 ? 21.812 -17.641 -16.422 1 87.56 187 ARG A O 1
ATOM 1560 N N . THR A 1 188 ? 19.938 -17.719 -15.219 1 93.81 188 THR A N 1
ATOM 1561 C CA . THR A 1 188 ? 20.109 -16.375 -14.719 1 93.81 188 THR A CA 1
ATOM 1562 C C . THR A 1 188 ? 21.047 -16.359 -13.5 1 93.81 188 THR A C 1
ATOM 1564 O O . THR A 1 188 ? 21 -17.266 -12.672 1 93.81 188 THR A O 1
ATOM 1567 N N . LYS A 1 189 ? 21.828 -15.383 -13.367 1 95.75 189 LYS A N 1
ATOM 1568 C CA . LYS A 1 189 ? 22.781 -15.281 -12.266 1 95.75 189 LYS A CA 1
ATOM 1569 C C . LYS A 1 189 ? 22.172 -14.516 -11.094 1 95.75 189 LYS A C 1
ATOM 1571 O O . LYS A 1 189 ? 21.469 -13.531 -11.281 1 95.75 189 LYS A O 1
ATOM 1576 N N . PRO A 1 190 ? 22.5 -14.984 -9.852 1 96.12 190 PRO A N 1
ATOM 1577 C CA . PRO A 1 190 ? 22.062 -14.211 -8.688 1 96.12 190 PRO A CA 1
ATOM 1578 C C . PRO A 1 190 ? 22.656 -12.805 -8.656 1 96.12 190 PRO A C 1
ATOM 1580 O O . PRO A 1 190 ? 23.812 -12.609 -9.031 1 96.12 190 PRO A O 1
ATOM 1583 N N . GLU A 1 191 ? 21.859 -11.852 -8.297 1 94.25 191 GLU A N 1
ATOM 1584 C CA . GLU A 1 191 ? 22.312 -10.477 -8.148 1 94.25 191 GLU A CA 1
ATOM 1585 C C . GLU A 1 191 ? 23.141 -10.297 -6.875 1 94.25 191 GLU A C 1
ATOM 1587 O O . GLU A 1 191 ? 22.641 -10.539 -5.773 1 94.25 191 GLU A O 1
ATOM 1592 N N . ARG A 1 192 ? 24.438 -9.852 -7.043 1 95.38 192 ARG A N 1
ATOM 1593 C CA . ARG A 1 192 ? 25.344 -9.758 -5.895 1 95.38 192 ARG A CA 1
ATOM 1594 C C . ARG A 1 192 ? 25.594 -8.305 -5.523 1 95.38 192 ARG A C 1
ATOM 1596 O O . ARG A 1 192 ? 26.328 -8.023 -4.57 1 95.38 192 ARG A O 1
ATOM 1603 N N . ASN A 1 193 ? 24.953 -7.418 -6.289 1 92.56 193 ASN A N 1
ATOM 1604 C CA . ASN A 1 193 ? 25 -6 -5.953 1 92.56 193 ASN A CA 1
ATOM 1605 C C . ASN A 1 193 ? 24.016 -5.648 -4.852 1 92.56 193 ASN A C 1
ATOM 1607 O O . ASN A 1 193 ? 22.797 -5.754 -5.051 1 92.56 193 ASN A O 1
ATOM 1611 N N . GLU A 1 194 ? 24.469 -5.148 -3.764 1 86.38 194 GLU A N 1
ATOM 1612 C CA . GLU A 1 194 ? 23.656 -4.871 -2.59 1 86.38 194 GLU A CA 1
ATOM 1613 C C . GLU A 1 194 ? 22.625 -3.775 -2.881 1 86.38 194 GLU A C 1
ATOM 1615 O O . GLU A 1 194 ? 21.609 -3.668 -2.188 1 86.38 194 GLU A O 1
ATOM 1620 N N . LYS A 1 195 ? 22.859 -3.047 -3.867 1 82.56 195 LYS A N 1
ATOM 1621 C CA . LYS A 1 195 ? 21.969 -1.948 -4.207 1 82.56 195 LYS A CA 1
ATOM 1622 C C . LYS A 1 195 ? 20.781 -2.445 -5.02 1 82.56 195 LYS A C 1
ATOM 1624 O O . LYS A 1 195 ? 19.781 -1.73 -5.18 1 82.56 195 LYS A O 1
ATOM 1629 N N . SER A 1 196 ? 20.906 -3.629 -5.418 1 84.12 196 SER A N 1
ATOM 1630 C CA . SER A 1 196 ? 19.844 -4.211 -6.23 1 84.12 196 SER A CA 1
ATOM 1631 C C . SER A 1 196 ? 18.688 -4.723 -5.359 1 84.12 196 SER A C 1
ATOM 1633 O O . SER A 1 196 ? 18.922 -5.305 -4.297 1 84.12 196 SER A O 1
ATOM 1635 N N . PRO A 1 197 ? 17.5 -4.531 -5.859 1 77.5 197 PRO A N 1
ATOM 1636 C CA . PRO A 1 197 ? 16.359 -5.09 -5.125 1 77.5 197 PRO A CA 1
ATOM 1637 C C . PRO A 1 197 ? 16.359 -6.617 -5.125 1 77.5 197 PRO A C 1
ATOM 1639 O O . PRO A 1 197 ? 15.688 -7.234 -4.289 1 77.5 197 PRO A O 1
ATOM 1642 N N . TRP A 1 198 ? 17.094 -7.172 -5.996 1 85.69 198 TRP A N 1
ATOM 1643 C CA . TRP A 1 198 ? 17.125 -8.625 -6.129 1 85.69 198 TRP A CA 1
ATOM 1644 C C . TRP A 1 198 ? 18.406 -9.203 -5.562 1 85.69 198 TRP A C 1
ATOM 1646 O O . TRP A 1 198 ? 18.781 -10.336 -5.883 1 85.69 198 TRP A O 1
ATOM 1656 N N . TYR A 1 199 ? 19 -8.414 -4.719 1 90.56 199 TYR A N 1
ATOM 1657 C CA . TYR A 1 199 ? 20.266 -8.844 -4.113 1 90.56 199 TYR A CA 1
ATOM 1658 C C . TYR A 1 199 ? 20.078 -10.125 -3.316 1 90.56 199 TYR A C 1
ATOM 1660 O O . TYR A 1 199 ? 19.109 -10.258 -2.562 1 90.56 199 TYR A O 1
ATOM 1668 N N . ILE A 1 200 ? 21 -11.039 -3.488 1 91.5 200 ILE A N 1
ATOM 1669 C CA . ILE A 1 200 ? 21.062 -12.234 -2.654 1 91.5 200 ILE A CA 1
ATOM 1670 C C . ILE A 1 200 ? 22.516 -12.609 -2.402 1 91.5 200 ILE A C 1
ATOM 1672 O O . ILE A 1 200 ? 23.312 -12.727 -3.344 1 91.5 200 ILE A O 1
ATOM 1676 N N . SER A 1 201 ? 22.891 -12.766 -1.141 1 91.44 201 SER A N 1
ATOM 1677 C CA . SER A 1 201 ? 24.266 -13.039 -0.777 1 91.44 201 SER A CA 1
ATOM 1678 C C . SER A 1 201 ? 24.641 -14.484 -1.092 1 91.44 201 SER A C 1
ATOM 1680 O O . SER A 1 201 ? 23.781 -15.344 -1.21 1 91.44 201 SER A O 1
ATOM 1682 N N . GLU A 1 202 ? 25.938 -14.719 -1.097 1 93.19 202 GLU A N 1
ATOM 1683 C CA . GLU A 1 202 ? 26.438 -16.062 -1.344 1 93.19 202 GLU A CA 1
ATOM 1684 C C . GLU A 1 202 ? 26.125 -17 -0.176 1 93.19 202 GLU A C 1
ATOM 1686 O O . GLU A 1 202 ? 25.984 -18.219 -0.361 1 93.19 202 GLU A O 1
ATOM 1691 N N . ASN A 1 203 ? 25.922 -16.406 0.962 1 90.38 203 ASN A N 1
ATOM 1692 C CA . ASN A 1 203 ? 25.578 -17.203 2.135 1 90.38 203 ASN A CA 1
ATOM 1693 C C . ASN A 1 203 ? 24.172 -17.781 2.029 1 90.38 203 ASN A C 1
ATOM 1695 O O . ASN A 1 203 ? 23.906 -18.891 2.477 1 90.38 203 ASN A O 1
ATOM 1699 N N . VAL A 1 204 ? 23.312 -17.062 1.384 1 88.69 204 VAL A N 1
ATOM 1700 C CA . VAL A 1 204 ? 21.922 -17.453 1.257 1 88.69 204 VAL A CA 1
ATOM 1701 C C . VAL A 1 204 ? 21.75 -18.391 0.058 1 88.69 204 VAL A C 1
ATOM 1703 O O . VAL A 1 204 ? 21.062 -19.406 0.143 1 88.69 204 VAL A O 1
ATOM 1706 N N . TYR A 1 205 ? 22.391 -18.031 -0.964 1 93.81 205 TYR A N 1
ATOM 1707 C CA . TYR A 1 205 ? 22.344 -18.828 -2.182 1 93.81 205 TYR A CA 1
ATOM 1708 C C . TYR A 1 205 ? 23.719 -18.938 -2.811 1 93.81 205 TYR A C 1
ATOM 1710 O O . TYR A 1 205 ? 24.094 -18.125 -3.658 1 93.81 205 TYR A O 1
ATOM 1718 N N . PRO A 1 206 ? 24.406 -19.984 -2.598 1 93.31 206 PRO A N 1
ATOM 1719 C CA . PRO A 1 206 ? 25.828 -20.094 -2.961 1 93.31 206 PRO A CA 1
ATOM 1720 C C . PRO A 1 206 ? 26.031 -20.375 -4.449 1 93.31 206 PRO A C 1
ATOM 1722 O O . PRO A 1 206 ? 27.078 -20.031 -5.004 1 93.31 206 PRO A O 1
ATOM 1725 N N . SER A 1 207 ? 25.094 -20.969 -5.078 1 92.88 207 SER A N 1
ATOM 1726 C CA . SER A 1 207 ? 25.266 -21.312 -6.488 1 92.88 207 SER A CA 1
ATOM 1727 C C . SER A 1 207 ? 25.375 -20.062 -7.355 1 92.88 207 SER A C 1
ATOM 1729 O O . SER A 1 207 ? 24.844 -19 -7 1 92.88 207 SER A O 1
ATOM 1731 N N . ASN A 1 208 ? 26.031 -20.172 -8.539 1 95.06 208 ASN A N 1
ATOM 1732 C CA . ASN A 1 208 ? 26.281 -19.047 -9.414 1 95.06 208 ASN A CA 1
ATOM 1733 C C . ASN A 1 208 ? 25.203 -18.906 -10.484 1 95.06 208 ASN A C 1
ATOM 1735 O O . ASN A 1 208 ? 25.25 -18 -11.312 1 95.06 208 ASN A O 1
ATOM 1739 N N . SER A 1 209 ? 24.25 -19.781 -10.43 1 96.44 209 SER A N 1
ATOM 1740 C CA . SER A 1 209 ? 23.156 -19.688 -11.383 1 96.44 209 SER A CA 1
ATOM 1741 C C . SER A 1 209 ? 21.859 -20.234 -10.773 1 96.44 209 SER A C 1
ATOM 1743 O O . SER A 1 209 ? 21.891 -21.156 -9.961 1 96.44 209 SER A O 1
ATOM 1745 N N . TYR A 1 210 ? 20.781 -19.609 -11.156 1 96.5 210 TYR A N 1
ATOM 1746 C CA . TYR A 1 210 ? 19.484 -20.156 -10.789 1 96.5 210 TYR A CA 1
ATOM 1747 C C . TYR A 1 210 ? 19.078 -21.281 -11.727 1 96.5 210 TYR A C 1
ATOM 1749 O O . TYR A 1 210 ? 19.516 -21.344 -12.875 1 96.5 210 TYR A O 1
ATOM 1757 N N . PRO A 1 211 ? 18.281 -22.188 -11.25 1 96.81 211 PRO A N 1
ATOM 1758 C CA . PRO A 1 211 ? 17.703 -23.172 -12.156 1 96.81 211 PRO A CA 1
ATOM 1759 C C . PRO A 1 211 ? 16.688 -22.562 -13.117 1 96.81 211 PRO A C 1
ATOM 1761 O O . PRO A 1 211 ? 16.422 -21.359 -13.062 1 96.81 211 PRO A O 1
ATOM 1764 N N . VAL A 1 212 ? 16.188 -23.422 -14.07 1 97.38 212 VAL A N 1
ATOM 1765 C CA . VAL A 1 212 ? 15.094 -23.016 -14.938 1 97.38 212 VAL A CA 1
ATOM 1766 C C . VAL A 1 212 ? 13.883 -22.625 -14.094 1 97.38 212 VAL A C 1
ATOM 1768 O O . VAL A 1 212 ? 13.555 -23.312 -13.117 1 97.38 212 VAL A O 1
ATOM 1771 N N . TYR A 1 213 ? 13.32 -21.484 -14.398 1 97.75 213 TYR A N 1
ATOM 1772 C CA . TYR A 1 213 ? 12.148 -21.031 -13.656 1 97.75 213 TYR A CA 1
ATOM 1773 C C . TYR A 1 213 ? 11.227 -20.203 -14.547 1 97.75 213 TYR A C 1
ATOM 1775 O O . TYR A 1 213 ? 11.586 -19.844 -15.664 1 97.75 213 TYR A O 1
ATOM 1783 N N . ALA A 1 214 ? 10 -19.984 -14.109 1 97.75 214 ALA A N 1
ATOM 1784 C CA . ALA A 1 214 ? 9.039 -19.094 -14.766 1 97.75 214 ALA A CA 1
ATOM 1785 C C . ALA A 1 214 ? 9.023 -17.719 -14.109 1 97.75 214 ALA A C 1
ATOM 1787 O O . ALA A 1 214 ? 9.023 -17.609 -12.883 1 97.75 214 ALA A O 1
ATOM 1788 N N . GLN A 1 215 ? 8.961 -16.672 -14.914 1 95.94 215 GLN A N 1
ATOM 1789 C CA . GLN A 1 215 ? 8.93 -15.312 -14.383 1 95.94 215 GLN A CA 1
ATOM 1790 C C . GLN A 1 215 ? 7.695 -15.102 -13.508 1 95.94 215 GLN A C 1
ATOM 1792 O O . GLN A 1 215 ? 6.629 -15.656 -13.781 1 95.94 215 GLN A O 1
ATOM 1797 N N . GLY A 1 216 ? 7.801 -14.227 -12.562 1 95.81 216 GLY A N 1
ATOM 1798 C CA . GLY A 1 216 ? 6.945 -14.211 -11.383 1 95.81 216 GLY A CA 1
ATOM 1799 C C . GLY A 1 216 ? 5.625 -13.5 -11.625 1 95.81 216 GLY A C 1
ATOM 1800 O O . GLY A 1 216 ? 4.672 -13.688 -10.859 1 95.81 216 GLY A O 1
ATOM 1801 N N . ALA A 1 217 ? 5.578 -12.75 -12.734 1 95.62 217 ALA A N 1
ATOM 1802 C CA . ALA A 1 217 ? 4.359 -11.977 -12.969 1 95.62 217 ALA A CA 1
ATOM 1803 C C . ALA A 1 217 ? 3.148 -12.891 -13.109 1 95.62 217 ALA A C 1
ATOM 1805 O O . ALA A 1 217 ? 2.068 -12.586 -12.594 1 95.62 217 ALA A O 1
ATOM 1806 N N . ALA A 1 218 ? 3.324 -13.984 -13.781 1 97.94 218 ALA A N 1
ATOM 1807 C CA . ALA A 1 218 ? 2.285 -15 -13.938 1 97.94 218 ALA A CA 1
ATOM 1808 C C . ALA A 1 218 ? 2.879 -16.328 -14.406 1 97.94 218 ALA A C 1
ATOM 1810 O O . ALA A 1 218 ? 3.781 -16.344 -15.25 1 97.94 218 ALA A O 1
ATOM 1811 N N . TYR A 1 219 ? 2.367 -17.391 -13.836 1 97.94 219 TYR A N 1
ATOM 1812 C CA . TYR A 1 219 ? 2.695 -18.734 -14.336 1 97.94 219 TYR A CA 1
ATOM 1813 C C . TYR A 1 219 ? 1.592 -19.719 -14.008 1 97.94 219 TYR A C 1
ATOM 1815 O O . TYR A 1 219 ? 0.866 -19.547 -13.023 1 97.94 219 TYR A O 1
ATOM 1823 N N . LEU A 1 220 ? 1.476 -20.734 -14.891 1 96.5 220 LEU A N 1
ATOM 1824 C CA . LEU A 1 220 ? 0.442 -21.75 -14.773 1 96.5 220 LEU A CA 1
ATOM 1825 C C . LEU A 1 220 ? 1.043 -23.078 -14.328 1 96.5 220 LEU A C 1
ATOM 1827 O O . LEU A 1 220 ? 2.043 -23.531 -14.891 1 96.5 220 LEU A O 1
ATOM 1831 N N . LEU A 1 221 ? 0.449 -23.656 -13.289 1 96.75 221 LEU A N 1
ATOM 1832 C CA . LEU A 1 221 ? 0.853 -24.953 -12.773 1 96.75 221 LEU A CA 1
ATOM 1833 C C . LEU A 1 221 ? -0.252 -25.984 -12.977 1 96.75 221 LEU A C 1
ATOM 1835 O O . LEU A 1 221 ? -1.435 -25.672 -12.812 1 96.75 221 LEU A O 1
ATOM 1839 N N . SER A 1 222 ? 0.179 -27.203 -13.289 1 93.44 222 SER A N 1
ATOM 1840 C CA . SER A 1 222 ? -0.775 -28.297 -13.141 1 93.44 222 SER A CA 1
ATOM 1841 C C . SER A 1 222 ? -1.083 -28.547 -11.664 1 93.44 222 SER A C 1
ATOM 1843 O O . SER A 1 222 ? -0.205 -28.422 -10.812 1 93.44 222 SER A O 1
ATOM 1845 N N . GLY A 1 223 ? -2.316 -28.953 -11.375 1 92 223 GLY A N 1
ATOM 1846 C CA . GLY A 1 223 ? -2.764 -29.141 -10 1 92 223 GLY A CA 1
ATOM 1847 C C . GLY A 1 223 ? -1.924 -30.141 -9.227 1 92 223 GLY A C 1
ATOM 1848 O O . GLY A 1 223 ? -1.672 -29.953 -8.039 1 92 223 GLY A O 1
ATOM 1849 N N . ASP A 1 224 ? -1.453 -31.156 -9.875 1 90.62 224 ASP A N 1
ATOM 1850 C CA . ASP A 1 224 ? -0.696 -32.219 -9.219 1 90.62 224 ASP A CA 1
ATOM 1851 C C . ASP A 1 224 ? 0.664 -31.719 -8.742 1 90.62 224 ASP A C 1
ATOM 1853 O O . ASP A 1 224 ? 1.254 -32.281 -7.82 1 90.62 224 ASP A O 1
ATOM 1857 N N . LEU A 1 225 ? 1.137 -30.688 -9.359 1 95.06 225 LEU A N 1
ATOM 1858 C CA . LEU A 1 225 ? 2.461 -30.172 -9.039 1 95.06 225 LEU A CA 1
ATOM 1859 C C . LEU A 1 225 ? 2.438 -29.406 -7.723 1 95.06 225 LEU A C 1
ATOM 1861 O O . LEU A 1 225 ? 3.459 -29.297 -7.043 1 95.06 225 LEU A O 1
ATOM 1865 N N . ILE A 1 226 ? 1.305 -28.859 -7.34 1 94.69 226 ILE A N 1
ATOM 1866 C CA . ILE A 1 226 ? 1.205 -28 -6.168 1 94.69 226 ILE A CA 1
ATOM 1867 C C . ILE A 1 226 ? 1.624 -28.766 -4.922 1 94.69 226 ILE A C 1
ATOM 1869 O O . ILE A 1 226 ? 2.463 -28.297 -4.145 1 94.69 226 ILE A O 1
ATOM 1873 N N . GLN A 1 227 ? 1.069 -29.922 -4.777 1 92.06 227 GLN A N 1
ATOM 1874 C CA . GLN A 1 227 ? 1.396 -30.734 -3.617 1 92.06 227 GLN A CA 1
ATOM 1875 C C . GLN A 1 227 ? 2.869 -31.141 -3.619 1 92.06 227 GLN A C 1
ATOM 1877 O O . GLN A 1 227 ? 3.51 -31.172 -2.564 1 92.06 227 GLN A O 1
ATOM 1882 N N . GLN A 1 228 ? 3.33 -31.438 -4.766 1 95.62 228 GLN A N 1
ATOM 1883 C CA . GLN A 1 228 ? 4.734 -31.812 -4.891 1 95.62 228 GLN A CA 1
ATOM 1884 C C . GLN A 1 228 ? 5.652 -30.656 -4.488 1 95.62 228 GLN A C 1
ATOM 1886 O O . GLN A 1 228 ? 6.641 -30.875 -3.781 1 95.62 228 GLN A O 1
ATOM 1891 N N . LEU A 1 229 ? 5.352 -29.484 -4.898 1 97.12 229 LEU A N 1
ATOM 1892 C CA . LEU A 1 229 ? 6.152 -28.312 -4.559 1 97.12 229 LEU A CA 1
ATOM 1893 C C . LEU A 1 229 ? 6.148 -28.062 -3.055 1 97.12 229 LEU A C 1
ATOM 1895 O O . LEU A 1 229 ? 7.191 -27.781 -2.465 1 97.12 229 LEU A O 1
ATOM 1899 N N . VAL A 1 230 ? 4.984 -28.219 -2.443 1 93.25 230 VAL A N 1
ATOM 1900 C CA . VAL A 1 230 ? 4.863 -28.016 -1.005 1 93.25 230 VAL A CA 1
ATOM 1901 C C . VAL A 1 230 ? 5.707 -29.047 -0.261 1 93.25 230 VAL A C 1
ATOM 1903 O O . VAL A 1 230 ? 6.402 -28.703 0.7 1 93.25 230 VAL A O 1
ATOM 1906 N N . ARG A 1 231 ? 5.719 -30.234 -0.711 1 92.88 231 ARG A N 1
ATOM 1907 C CA . ARG A 1 231 ? 6.523 -31.266 -0.085 1 92.88 231 ARG A CA 1
ATOM 1908 C C . ARG A 1 231 ? 8.016 -30.953 -0.202 1 92.88 231 ARG A C 1
ATOM 1910 O O . ARG A 1 231 ? 8.766 -31.141 0.756 1 92.88 231 ARG A O 1
ATOM 1917 N N . GLU A 1 232 ? 8.414 -30.484 -1.325 1 95.44 232 GLU A N 1
ATOM 1918 C CA . GLU A 1 232 ? 9.82 -30.172 -1.553 1 95.44 232 GLU A CA 1
ATOM 1919 C C . GLU A 1 232 ? 10.266 -29 -0.677 1 95.44 232 GLU A C 1
ATOM 1921 O O . GLU A 1 232 ? 11.438 -28.906 -0.315 1 95.44 232 GLU A O 1
ATOM 1926 N N . SER A 1 233 ? 9.328 -28.078 -0.319 1 93.06 233 SER A N 1
ATOM 1927 C CA . SER A 1 233 ? 9.664 -26.875 0.436 1 93.06 233 SER A CA 1
ATOM 1928 C C . SER A 1 233 ? 10.18 -27.219 1.828 1 93.06 233 SER A C 1
ATOM 1930 O O . SER A 1 233 ? 10.859 -26.422 2.461 1 93.06 233 SER A O 1
ATOM 1932 N N . PHE A 1 234 ? 9.977 -28.453 2.311 1 88.94 234 PHE A N 1
ATOM 1933 C CA . PHE A 1 234 ? 10.43 -28.875 3.631 1 88.94 234 PHE A CA 1
ATOM 1934 C C . PHE A 1 234 ? 11.883 -29.344 3.58 1 88.94 234 PHE A C 1
ATOM 1936 O O . PHE A 1 234 ? 12.508 -29.547 4.621 1 88.94 234 PHE A O 1
ATOM 1943 N N . LYS A 1 235 ? 12.398 -29.406 2.4 1 90.94 235 LYS A N 1
ATOM 1944 C CA . LYS A 1 235 ? 13.719 -30 2.236 1 90.94 235 LYS A CA 1
ATOM 1945 C C . LYS A 1 235 ? 14.773 -28.938 1.928 1 90.94 235 LYS A C 1
ATOM 1947 O O . LYS A 1 235 ? 15.969 -29.234 1.948 1 90.94 235 LYS A O 1
ATOM 1952 N N . VAL A 1 236 ? 14.359 -27.75 1.593 1 90.56 236 VAL A N 1
ATOM 1953 C CA . VAL A 1 236 ? 15.32 -26.734 1.17 1 90.56 236 VAL A CA 1
ATOM 1954 C C . VAL A 1 236 ? 15.062 -25.438 1.93 1 90.56 236 VAL A C 1
ATOM 1956 O O . VAL A 1 236 ? 13.922 -25.125 2.291 1 90.56 236 VAL A O 1
ATOM 1959 N N . PRO A 1 237 ? 16.125 -24.656 2.088 1 89.25 237 PRO A N 1
ATOM 1960 C CA . PRO A 1 237 ? 15.93 -23.344 2.727 1 89.25 237 PRO A CA 1
ATOM 1961 C C . PRO A 1 237 ? 15.172 -22.375 1.839 1 89.25 237 PRO A C 1
ATOM 1963 O O . PRO A 1 237 ? 15.359 -22.359 0.62 1 89.25 237 PRO A O 1
ATOM 1966 N N . LEU A 1 238 ? 14.422 -21.547 2.502 1 91.06 238 LEU A N 1
ATOM 1967 C CA . LEU A 1 238 ? 13.602 -20.562 1.819 1 91.06 238 LEU A CA 1
ATOM 1968 C C . LEU A 1 238 ? 14.461 -19.406 1.323 1 91.06 238 LEU A C 1
ATOM 1970 O O . LEU A 1 238 ? 15.344 -18.922 2.043 1 91.06 238 LEU A O 1
ATOM 1974 N N . ILE A 1 239 ? 14.281 -19 0.062 1 91.38 239 ILE A N 1
ATOM 1975 C CA . ILE A 1 239 ? 14.836 -17.734 -0.391 1 91.38 239 ILE A CA 1
ATOM 1976 C C . ILE A 1 239 ? 13.703 -16.781 -0.791 1 91.38 239 ILE A C 1
ATOM 1978 O O . ILE A 1 239 ? 12.586 -17.234 -1.074 1 91.38 239 ILE A O 1
ATOM 1982 N N . TRP A 1 240 ? 13.961 -1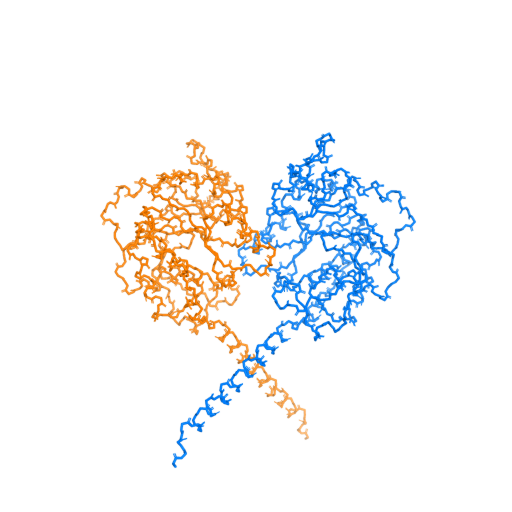5.484 -0.908 1 90.19 240 TRP A N 1
ATOM 1983 C CA . TRP A 1 240 ? 12.867 -14.516 -0.952 1 90.19 240 TRP A CA 1
ATOM 1984 C C . TRP A 1 240 ? 12.438 -14.242 -2.391 1 90.19 240 TRP A C 1
ATOM 1986 O O . TRP A 1 240 ? 11.422 -13.594 -2.627 1 90.19 240 TRP A O 1
ATOM 1996 N N . ILE A 1 241 ? 13.195 -14.68 -3.375 1 94 241 ILE A N 1
ATOM 1997 C CA . ILE A 1 241 ? 12.82 -14.477 -4.77 1 94 241 ILE A CA 1
ATOM 1998 C C . ILE A 1 241 ? 11.805 -15.531 -5.195 1 94 241 ILE A C 1
ATOM 2000 O O . ILE A 1 241 ? 12.18 -16.625 -5.609 1 94 241 ILE A O 1
ATOM 2004 N N . GLU A 1 242 ? 10.578 -15.203 -5.141 1 96.5 242 GLU A N 1
ATOM 2005 C CA . GLU A 1 242 ? 9.438 -16.125 -5.105 1 96.5 242 GLU A CA 1
ATOM 2006 C C . GLU A 1 242 ? 9.398 -17 -6.352 1 96.5 242 GLU A C 1
ATOM 2008 O O . GLU A 1 242 ? 9.211 -18.203 -6.258 1 96.5 242 GLU A O 1
ATOM 2013 N N . ASP A 1 243 ? 9.531 -16.359 -7.555 1 97 243 ASP A N 1
ATOM 2014 C CA . ASP A 1 243 ? 9.398 -17.125 -8.789 1 97 243 ASP A CA 1
ATOM 2015 C C . ASP A 1 243 ? 10.531 -18.141 -8.938 1 97 243 ASP A C 1
ATOM 2017 O O . ASP A 1 243 ? 10.289 -19.297 -9.281 1 97 243 ASP A O 1
ATOM 2021 N N . ILE A 1 244 ? 11.711 -17.75 -8.562 1 97.19 244 ILE A N 1
ATOM 2022 C CA . ILE A 1 244 ? 12.867 -18.641 -8.617 1 97.19 244 ILE A CA 1
ATOM 2023 C C . ILE A 1 244 ? 12.711 -19.75 -7.582 1 97.19 244 ILE A C 1
ATOM 2025 O O . ILE A 1 244 ? 13.008 -20.922 -7.867 1 97.19 244 ILE A O 1
ATOM 2029 N N . PHE A 1 245 ? 12.258 -19.406 -6.449 1 97.38 245 PHE A N 1
ATOM 2030 C CA . PHE A 1 245 ? 12.125 -20.391 -5.383 1 97.38 245 PHE A CA 1
ATOM 2031 C C . PHE A 1 245 ? 11.055 -21.422 -5.727 1 97.38 245 PHE A C 1
ATOM 2033 O O . PHE A 1 245 ? 11.305 -22.625 -5.68 1 97.38 245 PHE A O 1
ATOM 2040 N N . ILE A 1 246 ? 9.898 -20.984 -6.121 1 98.38 246 ILE A N 1
ATOM 2041 C CA . ILE A 1 246 ? 8.719 -21.828 -6.281 1 98.38 246 ILE A CA 1
ATOM 2042 C C . ILE A 1 246 ? 8.859 -22.672 -7.547 1 98.38 246 ILE A C 1
ATOM 2044 O O . ILE A 1 246 ? 8.695 -23.906 -7.508 1 98.38 246 ILE A O 1
ATOM 2048 N N . THR A 1 247 ? 9.195 -21.984 -8.648 1 98.38 247 THR A N 1
ATOM 2049 C CA . THR A 1 247 ? 9.133 -22.688 -9.93 1 98.38 247 THR A CA 1
ATOM 2050 C C . THR A 1 247 ? 10.516 -23.172 -10.344 1 98.38 247 THR A C 1
ATOM 2052 O O . THR A 1 247 ? 10.656 -23.922 -11.32 1 98.38 247 THR A O 1
ATOM 2055 N N . GLY A 1 248 ? 11.523 -22.781 -9.656 1 98 248 GLY A N 1
ATOM 2056 C CA . GLY A 1 248 ? 12.875 -23.219 -9.969 1 98 248 GLY A CA 1
ATOM 2057 C C . GLY A 1 248 ? 13.453 -24.156 -8.922 1 98 248 GLY A C 1
ATOM 2058 O O . GLY A 1 248 ? 13.516 -25.375 -9.133 1 98 248 GLY A O 1
ATOM 2059 N N . ILE A 1 249 ? 13.734 -23.656 -7.77 1 97.06 249 ILE A N 1
ATOM 2060 C CA . ILE A 1 249 ? 14.469 -24.375 -6.727 1 97.06 249 ILE A CA 1
ATOM 2061 C C . ILE A 1 249 ? 13.633 -25.562 -6.238 1 97.06 249 ILE A C 1
ATOM 2063 O O . ILE A 1 249 ? 14.125 -26.688 -6.172 1 97.06 249 ILE A O 1
ATOM 2067 N N . LEU A 1 250 ? 12.383 -25.375 -5.949 1 97.69 250 LEU A N 1
ATOM 2068 C CA . LEU A 1 250 ? 11.539 -26.453 -5.457 1 97.69 250 LEU A CA 1
ATOM 2069 C C . LEU A 1 250 ? 11.289 -27.484 -6.547 1 97.69 250 LEU A C 1
ATOM 2071 O O . LEU A 1 250 ? 11.07 -28.672 -6.25 1 97.69 250 LEU A O 1
ATOM 2075 N N . ALA A 1 251 ? 11.359 -27.078 -7.785 1 97.44 251 ALA A N 1
ATOM 2076 C CA . ALA A 1 251 ? 11.016 -27.953 -8.906 1 97.44 251 ALA A CA 1
ATOM 2077 C C . ALA A 1 251 ? 12.25 -28.719 -9.398 1 97.44 251 ALA A C 1
ATOM 2079 O O . ALA A 1 251 ? 12.133 -29.609 -10.242 1 97.44 251 ALA A O 1
ATOM 2080 N N . GLN A 1 252 ? 13.352 -28.422 -8.883 1 94.56 252 GLN A N 1
ATOM 2081 C CA . GLN A 1 252 ? 14.617 -28.922 -9.414 1 94.56 252 GLN A CA 1
ATOM 2082 C C . GLN A 1 252 ? 14.672 -30.453 -9.359 1 94.56 252 GLN A C 1
ATOM 2084 O O . GLN A 1 252 ? 15.25 -31.094 -10.234 1 94.56 252 GLN A O 1
ATOM 2089 N N . ASN A 1 253 ? 14.102 -31.047 -8.359 1 93.62 253 ASN A N 1
ATOM 2090 C CA . ASN A 1 253 ? 14.172 -32.5 -8.195 1 93.62 253 ASN A CA 1
ATOM 2091 C C . ASN A 1 253 ? 12.891 -33.188 -8.664 1 93.62 253 ASN A C 1
ATOM 2093 O O . ASN A 1 253 ? 12.672 -34.344 -8.383 1 93.62 253 ASN A O 1
ATOM 2097 N N . LEU A 1 254 ? 12.07 -32.375 -9.266 1 96.31 254 LEU A N 1
ATOM 2098 C CA . LEU A 1 254 ? 10.828 -32.906 -9.805 1 96.31 254 LEU A CA 1
ATOM 2099 C C . LEU A 1 254 ? 10.898 -33.062 -11.32 1 96.31 254 LEU A C 1
ATOM 2101 O O . LEU A 1 254 ? 11.734 -32.406 -11.969 1 96.31 254 LEU A O 1
ATOM 2105 N N . ASN A 1 255 ? 10.188 -34.031 -11.859 1 93.75 255 ASN A N 1
ATOM 2106 C CA . ASN A 1 255 ? 10.055 -34.156 -13.305 1 93.75 255 ASN A CA 1
ATOM 2107 C C . ASN A 1 255 ? 9.008 -33.188 -13.859 1 93.75 255 ASN A C 1
ATOM 2109 O O . ASN A 1 255 ? 7.867 -33.594 -14.109 1 93.75 255 ASN A O 1
ATOM 2113 N N . VAL A 1 256 ? 9.453 -31.984 -14.094 1 95.81 256 VAL A N 1
ATOM 2114 C CA . VAL A 1 256 ? 8.539 -30.922 -14.5 1 95.81 256 VAL A CA 1
ATOM 2115 C C . VAL A 1 256 ? 8.734 -30.625 -15.984 1 95.81 256 VAL A C 1
ATOM 2117 O O . VAL A 1 256 ? 9.867 -30.531 -16.469 1 95.81 256 VAL A O 1
ATOM 2120 N N . ASN A 1 257 ? 7.648 -30.547 -16.719 1 93.88 257 ASN A N 1
ATOM 2121 C CA . ASN A 1 257 ? 7.656 -30.062 -18.094 1 93.88 257 ASN A CA 1
ATOM 2122 C C . ASN A 1 257 ? 7.461 -28.547 -18.156 1 93.88 257 ASN A C 1
ATOM 2124 O O . ASN A 1 257 ? 6.363 -28.047 -17.906 1 93.88 257 ASN A O 1
ATOM 2128 N N . TYR A 1 258 ? 8.547 -27.797 -18.469 1 95.5 258 TYR A N 1
ATOM 2129 C CA . TYR A 1 258 ? 8.453 -26.359 -18.625 1 95.5 258 TYR A CA 1
ATOM 2130 C C . TYR A 1 258 ? 7.949 -25.984 -20.016 1 95.5 258 TYR A C 1
ATOM 2132 O O . TYR A 1 258 ? 8.516 -26.438 -21.016 1 95.5 258 TYR A O 1
ATOM 2140 N N . ILE A 1 259 ? 6.938 -25.266 -20.078 1 93.38 259 ILE A N 1
ATOM 2141 C CA . ILE A 1 259 ? 6.363 -24.812 -21.344 1 93.38 259 ILE A CA 1
ATOM 2142 C C . ILE A 1 259 ? 6.551 -23.297 -21.469 1 93.38 259 ILE A C 1
ATOM 2144 O O . ILE A 1 259 ? 5.855 -22.516 -20.812 1 93.38 259 ILE A O 1
ATOM 2148 N N . HIS A 1 260 ? 7.469 -22.938 -22.344 1 94 260 HIS A N 1
ATOM 2149 C CA . HIS A 1 260 ? 7.754 -21.516 -22.562 1 94 260 HIS A CA 1
ATOM 2150 C C . HIS A 1 260 ? 6.715 -20.891 -23.484 1 94 260 HIS A C 1
ATOM 2152 O O . HIS A 1 260 ? 6.312 -21.5 -24.484 1 94 260 HIS A O 1
ATOM 2158 N N . SER A 1 261 ? 6.27 -19.719 -23.062 1 91.75 261 SER A N 1
ATOM 2159 C CA . SER A 1 261 ? 5.387 -18.938 -23.938 1 91.75 261 SER A CA 1
ATOM 2160 C C . SER A 1 261 ? 5.742 -17.453 -23.891 1 91.75 261 SER A C 1
ATOM 2162 O O . SER A 1 261 ? 5.781 -16.844 -22.828 1 91.75 261 SER A O 1
ATOM 2164 N N . LYS A 1 262 ? 5.883 -16.812 -25.062 1 88.69 262 LYS A N 1
ATOM 2165 C CA . LYS A 1 262 ? 6.148 -15.375 -25.188 1 88.69 262 LYS A CA 1
ATOM 2166 C C . LYS A 1 262 ? 4.879 -14.562 -24.969 1 88.69 262 LYS A C 1
ATOM 2168 O O . LYS A 1 262 ? 4.926 -13.328 -24.922 1 88.69 262 LYS A O 1
ATOM 2173 N N . LYS A 1 263 ? 3.795 -15.328 -24.75 1 89.44 263 LYS A N 1
ATOM 2174 C CA . LYS A 1 263 ? 2.51 -14.648 -24.609 1 89.44 263 LYS A CA 1
ATOM 2175 C C . LYS A 1 263 ? 2.254 -14.266 -23.156 1 89.44 263 LYS A C 1
ATOM 2177 O O . LYS A 1 263 ? 1.184 -13.758 -22.812 1 89.44 263 LYS A O 1
ATOM 2182 N N . PHE A 1 264 ? 3.234 -14.523 -22.312 1 91.62 264 PHE A N 1
ATOM 2183 C CA . PHE A 1 264 ? 3.316 -13.953 -20.969 1 91.62 264 PHE A CA 1
ATOM 2184 C C . PHE A 1 264 ? 4.223 -12.727 -20.953 1 91.62 264 PHE A C 1
ATOM 2186 O O . PHE A 1 264 ? 5.441 -12.852 -20.828 1 91.62 264 PHE A O 1
ATOM 2193 N N . GLY A 1 265 ? 3.639 -11.539 -21.219 1 81.88 265 GLY A N 1
ATOM 2194 C CA . GLY A 1 265 ? 4.531 -10.414 -21.453 1 81.88 265 GLY A CA 1
ATOM 2195 C C . GLY A 1 265 ? 4.105 -9.148 -20.734 1 81.88 265 GLY A C 1
ATOM 2196 O O . GLY A 1 265 ? 3.346 -9.211 -19.766 1 81.88 265 GLY A O 1
ATOM 2197 N N . SER A 1 266 ? 4.914 -8.031 -21.016 1 72 266 SER A N 1
ATOM 2198 C CA . SER A 1 266 ? 4.629 -6.695 -20.516 1 72 266 SER A CA 1
ATOM 2199 C C . SER A 1 266 ? 4.031 -5.812 -21.609 1 72 266 SER A C 1
ATOM 2201 O O . SER A 1 266 ? 4.082 -6.16 -22.781 1 72 266 SER A O 1
ATOM 2203 N N . PRO A 1 267 ? 3.303 -4.812 -21.125 1 61.03 267 PRO A N 1
ATOM 2204 C CA . PRO A 1 267 ? 2.625 -3.939 -22.094 1 61.03 267 PRO A CA 1
ATOM 2205 C C . PRO A 1 267 ? 3.543 -3.49 -23.234 1 61.03 267 PRO A C 1
ATOM 2207 O O . PRO A 1 267 ? 3.094 -3.352 -24.375 1 61.03 267 PRO A O 1
ATOM 2210 N N . GLU A 1 268 ? 4.668 -3.102 -22.844 1 59.25 268 GLU A N 1
ATOM 2211 C CA . GLU A 1 268 ? 5.543 -2.611 -23.906 1 59.25 268 GLU A CA 1
ATOM 2212 C C . GLU A 1 268 ? 5.648 -3.623 -25.047 1 59.25 268 GLU A C 1
ATOM 2214 O O . GLU A 1 268 ? 5.879 -3.248 -26.203 1 59.25 268 GLU A O 1
ATOM 2219 N N . ASP A 1 269 ? 5.375 -4.672 -24.672 1 53.34 269 ASP A N 1
ATOM 2220 C CA . ASP A 1 269 ? 5.504 -5.75 -25.641 1 53.34 269 ASP A CA 1
ATOM 2221 C C . ASP A 1 269 ? 4.176 -6.016 -26.344 1 53.34 269 ASP A C 1
ATOM 2223 O O . ASP A 1 269 ? 4.125 -6.742 -27.344 1 53.34 269 ASP A O 1
ATOM 2227 N N . SER A 1 270 ? 3.021 -5.383 -25.781 1 54.16 270 SER A N 1
ATOM 2228 C CA . SER A 1 270 ? 1.73 -5.988 -26.094 1 54.16 270 SER A CA 1
ATOM 2229 C C . SER A 1 270 ? 0.949 -5.145 -27.094 1 54.16 270 SER A C 1
ATOM 2231 O O . SER A 1 270 ? -0.154 -4.68 -26.797 1 54.16 270 SER A O 1
ATOM 2233 N N . CYS A 1 271 ? 1.546 -4.492 -27.953 1 52.81 271 CYS A N 1
ATOM 2234 C CA . CYS A 1 271 ? 0.679 -3.85 -28.938 1 52.81 271 CYS A CA 1
ATOM 2235 C C . CYS A 1 271 ? -0.394 -4.812 -29.422 1 52.81 271 CYS A C 1
ATOM 2237 O O . CYS A 1 271 ? -1.448 -4.387 -29.891 1 52.81 271 CYS A O 1
ATOM 2239 N N . GLU A 1 272 ? -0.163 -6.031 -29.359 1 56.47 272 GLU A N 1
ATOM 2240 C CA . GLU A 1 272 ? -1.152 -6.988 -29.859 1 56.47 272 GLU A CA 1
ATOM 2241 C C . GLU A 1 272 ? -1.847 -7.707 -28.703 1 56.47 272 GLU A C 1
ATOM 2243 O O . GLU A 1 272 ? -1.77 -8.93 -28.594 1 56.47 272 GLU A O 1
ATOM 2248 N N . ASN A 1 273 ? -2.514 -6.996 -27.812 1 56.03 273 ASN A N 1
ATOM 2249 C CA . ASN A 1 273 ? -3.031 -7.512 -26.547 1 56.03 273 ASN A CA 1
ATOM 2250 C C . ASN A 1 273 ? -3.93 -8.727 -26.766 1 56.03 273 ASN A C 1
ATOM 2252 O O . ASN A 1 273 ? -3.916 -9.664 -25.953 1 56.03 273 ASN A O 1
ATOM 2256 N N . GLY A 1 274 ? -4.402 -8.875 -27.938 1 66.06 274 GLY A N 1
ATOM 2257 C CA . GLY A 1 274 ? -5.273 -10.016 -28.172 1 66.06 274 GLY A CA 1
ATOM 2258 C C . GLY A 1 274 ? -4.523 -11.328 -28.25 1 66.06 274 GLY A C 1
ATOM 2259 O O . GLY A 1 274 ? -5.121 -12.398 -28.109 1 66.06 274 GLY A O 1
ATOM 2260 N N . GLU A 1 275 ? -3.236 -11.242 -28.234 1 78.38 275 GLU A N 1
ATOM 2261 C CA . GLU A 1 275 ? -2.484 -12.477 -28.406 1 78.38 275 GLU A CA 1
ATOM 2262 C C . GLU A 1 275 ? -1.825 -12.906 -27.094 1 78.38 275 GLU A C 1
ATOM 2264 O O . GLU A 1 275 ? -1.389 -14.055 -26.969 1 78.38 275 GLU A O 1
ATOM 2269 N N . TYR A 1 276 ? -1.918 -12.039 -26.172 1 87.94 276 TYR A N 1
ATOM 2270 C CA . TYR A 1 276 ? -1.217 -12.344 -24.938 1 87.94 276 TYR A CA 1
ATOM 2271 C C . TYR A 1 276 ? -2.131 -13.07 -23.953 1 87.94 276 TYR A C 1
ATOM 2273 O O . TYR A 1 276 ? -3.33 -12.797 -23.891 1 87.94 276 TYR A O 1
ATOM 2281 N N . ILE A 1 277 ? -1.561 -14.016 -23.266 1 91.75 277 ILE A N 1
ATOM 2282 C CA . ILE A 1 277 ? -2.248 -14.734 -22.203 1 91.75 277 ILE A CA 1
ATOM 2283 C C . ILE A 1 277 ? -2.23 -13.898 -20.922 1 91.75 277 ILE A C 1
ATOM 2285 O O . ILE A 1 277 ? -3.232 -13.828 -20.203 1 91.75 277 ILE A O 1
ATOM 2289 N N . ALA A 1 278 ? -1.072 -13.258 -20.672 1 94.06 278 ALA A N 1
ATOM 2290 C CA . ALA A 1 278 ? -0.882 -12.422 -19.484 1 94.06 278 ALA A CA 1
ATOM 2291 C C . ALA A 1 278 ? -0.111 -11.156 -19.828 1 94.06 278 ALA A C 1
ATOM 2293 O O . ALA A 1 278 ? 0.852 -11.195 -20.594 1 94.06 278 ALA A O 1
ATOM 2294 N N . ILE A 1 279 ? -0.578 -10.039 -19.312 1 91.56 279 ILE A N 1
ATOM 2295 C CA . ILE A 1 279 ? 0.093 -8.75 -19.453 1 91.56 279 ILE A CA 1
ATOM 2296 C C . ILE A 1 279 ? 0.444 -8.188 -18.078 1 91.56 279 ILE A C 1
ATOM 2298 O O . ILE A 1 279 ? -0.446 -7.863 -17.297 1 91.56 279 ILE A O 1
ATOM 2302 N N . SER A 1 280 ? 1.757 -8.047 -17.797 1 92.75 280 SER A N 1
ATOM 2303 C CA . SER A 1 280 ? 2.213 -7.656 -16.469 1 92.75 280 SER A CA 1
ATOM 2304 C C . SER A 1 280 ? 2.502 -6.16 -16.406 1 92.75 280 SER A C 1
ATOM 2306 O O . SER A 1 280 ? 2.27 -5.43 -17.375 1 92.75 280 SER A O 1
ATOM 2308 N N . ARG A 1 281 ? 2.844 -5.648 -15.219 1 89.31 281 ARG A N 1
ATOM 2309 C CA . ARG A 1 281 ? 3.291 -4.289 -14.93 1 89.31 281 ARG A CA 1
ATOM 2310 C C . ARG A 1 281 ? 2.156 -3.287 -15.117 1 89.31 281 ARG A C 1
ATOM 2312 O O . ARG A 1 281 ? 2.375 -2.18 -15.617 1 89.31 281 ARG A O 1
ATOM 2319 N N . LEU A 1 282 ? 0.956 -3.773 -14.891 1 90.12 282 LEU A N 1
ATOM 2320 C CA . LEU A 1 282 ? -0.199 -2.883 -14.859 1 90.12 282 LEU A CA 1
ATOM 2321 C C . LEU A 1 282 ? -0.486 -2.418 -13.43 1 90.12 282 LEU A C 1
ATOM 2323 O O . LEU A 1 282 ? -1.434 -2.891 -12.805 1 90.12 282 LEU A O 1
ATOM 2327 N N . HIS A 1 283 ? 0.204 -1.404 -13.047 1 90.06 283 HIS A N 1
ATOM 2328 C CA . HIS A 1 283 ? 0.245 -1.037 -11.641 1 90.06 283 HIS A CA 1
ATOM 2329 C C . HIS A 1 283 ? -0.839 -0.019 -11.305 1 90.06 283 HIS A C 1
ATOM 2331 O O . HIS A 1 283 ? -0.868 0.521 -10.195 1 90.06 283 HIS A O 1
ATOM 2337 N N . THR A 1 284 ? -1.681 0.315 -12.234 1 89.94 284 THR A N 1
ATOM 2338 C CA . THR A 1 284 ? -2.766 1.258 -11.984 1 89.94 284 THR A CA 1
ATOM 2339 C C . THR A 1 284 ? -4.109 0.657 -12.383 1 89.94 284 THR A C 1
ATOM 2341 O O . THR A 1 284 ? -4.168 -0.222 -13.25 1 89.94 284 THR A O 1
ATOM 2344 N N . VAL A 1 285 ? -5.141 1.152 -11.742 1 93 285 VAL A N 1
ATOM 2345 C CA . VAL A 1 285 ? -6.5 0.748 -12.086 1 93 285 VAL A CA 1
ATOM 2346 C C . VAL A 1 285 ? -6.77 1.027 -13.562 1 93 285 VAL A C 1
ATOM 2348 O O . VAL A 1 285 ? -7.344 0.193 -14.266 1 93 285 VAL A O 1
ATOM 2351 N N . GLU A 1 286 ? -6.289 2.186 -13.992 1 89.94 286 GLU A N 1
ATOM 2352 C CA . GLU A 1 286 ? -6.492 2.59 -15.375 1 89.94 286 GLU A CA 1
ATOM 2353 C C . GLU A 1 286 ? -5.812 1.622 -16.344 1 89.94 286 GLU A C 1
ATOM 2355 O O . GLU A 1 286 ? -6.391 1.248 -17.359 1 89.94 286 GLU A O 1
ATOM 2360 N N . ALA A 1 287 ? -4.605 1.263 -16.047 1 88.44 287 ALA A N 1
ATOM 2361 C CA . ALA A 1 287 ? -3.871 0.333 -16.906 1 88.44 287 ALA A CA 1
ATOM 2362 C C . ALA A 1 287 ? -4.59 -1.01 -17 1 88.44 287 ALA A C 1
ATOM 2364 O O . ALA A 1 287 ? -4.688 -1.594 -18.078 1 88.44 287 ALA A O 1
ATOM 2365 N N . MET A 1 288 ? -5.133 -1.5 -15.875 1 92.12 288 MET A N 1
ATOM 2366 C CA . MET A 1 288 ? -5.871 -2.76 -15.836 1 92.12 288 MET A CA 1
ATOM 2367 C C . MET A 1 288 ? -7.133 -2.674 -16.688 1 92.12 288 MET A C 1
ATOM 2369 O O . MET A 1 288 ? -7.414 -3.574 -17.484 1 92.12 288 MET A O 1
ATOM 2373 N N . LYS A 1 289 ? -7.867 -1.592 -16.562 1 90.69 289 LYS A N 1
ATOM 2374 C CA . LYS A 1 289 ? -9.102 -1.4 -17.328 1 90.69 289 LYS A CA 1
ATOM 2375 C C . LYS A 1 289 ? -8.82 -1.267 -18.812 1 90.69 289 LYS A C 1
ATOM 2377 O O . LYS A 1 289 ? -9.578 -1.771 -19.641 1 90.69 289 LYS A O 1
ATOM 2382 N N . ARG A 1 290 ? -7.719 -0.625 -19.109 1 87.81 290 ARG A N 1
ATOM 2383 C CA . ARG A 1 290 ? -7.34 -0.474 -20.5 1 87.81 290 ARG A CA 1
ATOM 2384 C C . ARG A 1 290 ? -7.008 -1.823 -21.141 1 87.81 290 ARG A C 1
ATOM 2386 O O . ARG A 1 290 ? -7.402 -2.102 -22.266 1 87.81 290 ARG A O 1
ATOM 2393 N N . ALA A 1 291 ? -6.262 -2.633 -20.453 1 87.44 291 ALA A N 1
ATOM 2394 C CA . ALA A 1 291 ? -5.949 -3.971 -20.938 1 87.44 291 ALA A CA 1
ATOM 2395 C C . ALA A 1 291 ? -7.223 -4.785 -21.172 1 87.44 291 ALA A C 1
ATOM 2397 O O . ALA A 1 291 ? -7.34 -5.504 -22.156 1 87.44 291 ALA A O 1
ATOM 2398 N N . TYR A 1 292 ? -8.172 -4.672 -20.266 1 87.69 292 TYR A N 1
ATOM 2399 C CA . TYR A 1 292 ? -9.445 -5.379 -20.344 1 87.69 292 TYR A CA 1
ATOM 2400 C C . TYR A 1 292 ? -10.234 -4.938 -21.578 1 87.69 292 TYR A C 1
ATOM 2402 O O . TYR A 1 292 ? -10.766 -5.773 -22.312 1 87.69 292 TYR A O 1
ATOM 2410 N N . LEU A 1 293 ? -10.227 -3.631 -21.812 1 84.31 293 LEU A N 1
ATOM 2411 C CA . LEU A 1 293 ? -10.969 -3.084 -22.938 1 84.31 293 LEU A CA 1
ATOM 2412 C C . LEU A 1 293 ? -10.312 -3.473 -24.266 1 84.31 293 LEU A C 1
ATOM 2414 O O . LEU A 1 293 ? -11.008 -3.68 -25.266 1 84.31 293 LEU A O 1
ATOM 2418 N N . ALA A 1 294 ? -9.031 -3.596 -24.234 1 78.81 294 ALA A N 1
ATOM 2419 C CA . ALA A 1 294 ? -8.281 -3.895 -25.453 1 78.81 294 ALA A CA 1
ATOM 2420 C C . ALA A 1 294 ? -8.625 -5.285 -25.984 1 78.81 294 ALA A C 1
ATOM 2422 O O . ALA A 1 294 ? -8.516 -5.547 -27.188 1 78.81 294 ALA A O 1
ATOM 2423 N N . ILE A 1 295 ? -8.992 -6.207 -25.172 1 78.25 295 ILE A N 1
ATOM 2424 C CA . ILE A 1 295 ? -9.289 -7.559 -25.641 1 78.25 295 ILE A CA 1
ATOM 2425 C C . ILE A 1 295 ? -10.734 -7.625 -26.125 1 78.25 295 ILE A C 1
ATOM 2427 O O . ILE A 1 295 ? -11.094 -8.516 -26.906 1 78.25 295 ILE A O 1
ATOM 2431 N N . GLU A 1 296 ? -11.547 -6.73 -25.641 1 68.69 296 GLU A N 1
ATOM 2432 C CA . GLU A 1 296 ? -12.953 -6.715 -26.031 1 68.69 296 GLU A CA 1
ATOM 2433 C C . GLU A 1 296 ? -13.148 -6.02 -27.375 1 68.69 296 GLU A C 1
ATOM 2435 O O . GLU A 1 296 ? -14.086 -6.328 -28.109 1 68.69 296 GLU A O 1
ATOM 2440 N N . ILE A 1 297 ? -12.211 -5.008 -27.625 1 61.66 297 ILE A N 1
ATOM 2441 C CA . ILE A 1 297 ? -12.352 -4.277 -28.875 1 61.66 297 ILE A CA 1
ATOM 2442 C C . ILE A 1 297 ? -11.352 -4.812 -29.906 1 61.66 297 ILE A C 1
ATOM 2444 O O . ILE A 1 297 ? -10.141 -4.648 -29.734 1 61.66 297 ILE A O 1
ATOM 2448 N N . PRO A 1 298 ? -11.727 -5.75 -30.703 1 55.03 298 PRO A N 1
ATOM 2449 C CA . PRO A 1 298 ? -10.844 -6.398 -31.672 1 55.03 298 PRO A CA 1
ATOM 2450 C C . PRO A 1 298 ? -9.859 -5.426 -32.312 1 55.03 298 PRO A C 1
ATOM 2452 O O . PRO A 1 298 ? -8.695 -5.773 -32.531 1 55.03 298 PRO A O 1
ATOM 2455 N N . ASN A 1 299 ? -10.328 -4.441 -33.062 1 50.12 299 ASN A N 1
ATOM 2456 C CA . ASN A 1 299 ? -9.516 -3.645 -33.969 1 50.12 299 ASN A CA 1
ATOM 2457 C C . ASN A 1 299 ? -8.742 -2.555 -33.25 1 50.12 299 ASN A C 1
ATOM 2459 O O . ASN A 1 299 ? -8.164 -1.663 -33.875 1 50.12 299 ASN A O 1
ATOM 2463 N N . GLU A 1 300 ? -9.023 -2.393 -32.062 1 48.78 300 GLU A N 1
ATOM 2464 C CA . GLU A 1 300 ? -8.258 -1.34 -31.391 1 48.78 300 GLU A CA 1
ATOM 2465 C C . GLU A 1 300 ? -6.879 -1.842 -30.969 1 48.78 300 GLU A C 1
ATOM 2467 O O . GLU A 1 300 ? -6.773 -2.752 -30.141 1 48.78 300 GLU A O 1
ATOM 2472 N N . ARG A 1 301 ? -6.004 -1.797 -31.984 1 45.69 301 ARG A N 1
ATOM 2473 C CA . ARG A 1 301 ? -4.625 -2.268 -31.859 1 45.69 301 ARG A CA 1
ATOM 2474 C C . ARG A 1 301 ? -4.098 -2.045 -30.453 1 45.69 301 ARG A C 1
ATOM 2476 O O . ARG A 1 301 ? -3.924 -2.998 -29.688 1 45.69 301 ARG A O 1
ATOM 2483 N N . CYS A 1 302 ? -3.125 -1.006 -30.375 1 47.88 302 CYS A N 1
ATOM 2484 C CA . CYS A 1 302 ? -2.23 -0.833 -29.234 1 47.88 302 CYS A CA 1
ATOM 2485 C C . CYS A 1 302 ? -2.979 -0.264 -28.031 1 47.88 302 CYS A C 1
ATOM 2487 O O . CYS A 1 302 ? -3.525 0.838 -28.109 1 47.88 302 CYS A O 1
ATOM 2489 N N . ALA A 1 303 ? -3.537 -1.09 -27.469 1 42.47 303 ALA A N 1
ATOM 2490 C CA . ALA A 1 303 ? -4.273 -0.673 -26.266 1 42.47 303 ALA A CA 1
ATOM 2491 C C . ALA A 1 303 ? -3.576 0.49 -25.578 1 42.47 303 ALA A C 1
ATOM 2493 O O . ALA A 1 303 ? -4.23 1.332 -24.953 1 42.47 303 ALA A O 1
ATOM 2494 N N . TYR A 1 304 ? -2.312 0.214 -25.109 1 43.41 304 TYR A N 1
ATOM 2495 C CA . TYR A 1 304 ? -1.704 1.217 -24.234 1 43.41 304 TYR A CA 1
ATOM 2496 C C . TYR A 1 304 ? -1.247 2.428 -25.047 1 43.41 304 TYR A C 1
ATOM 2498 O O . TYR A 1 304 ? -0.518 3.281 -24.531 1 43.41 304 TYR A O 1
ATOM 2506 N N . GLY A 1 305 ? -1.848 2.711 -26.125 1 39.5 305 GLY A N 1
ATOM 2507 C CA . GLY A 1 305 ? -1.381 3.93 -26.781 1 39.5 305 GLY A CA 1
ATOM 2508 C C . GLY A 1 305 ? 0.132 4.031 -26.828 1 39.5 305 GLY A C 1
ATOM 2509 O O . GLY A 1 305 ? 0.676 5.074 -27.203 1 39.5 305 GLY A O 1
ATOM 2510 N N . ILE A 1 306 ? 0.843 3.34 -25.953 1 38.25 306 ILE A N 1
ATOM 2511 C CA . ILE A 1 306 ? 2.291 3.514 -25.984 1 38.25 306 ILE A CA 1
ATOM 2512 C C . ILE A 1 306 ? 2.861 2.803 -27.219 1 38.25 306 ILE A C 1
ATOM 2514 O O . ILE A 1 306 ? 2.703 1.589 -27.359 1 38.25 306 ILE A O 1
ATOM 2518 N N . LYS A 1 307 ? 3.072 3.506 -28.188 1 36.34 307 LYS A N 1
ATOM 2519 C CA . LYS A 1 307 ? 3.824 3.006 -29.344 1 36.34 307 LYS A CA 1
ATOM 2520 C C . LYS A 1 307 ? 5.094 2.283 -28.891 1 36.34 307 LYS A C 1
ATOM 2522 O O . LYS A 1 307 ? 5.828 2.783 -28.031 1 36.34 307 LYS A O 1
ATOM 2527 N N . PRO A 1 308 ? 5.199 0.962 -29.188 1 31.47 308 PRO A N 1
ATOM 2528 C CA . PRO A 1 308 ? 6.535 0.407 -28.953 1 31.47 308 PRO A CA 1
ATOM 2529 C C . PRO A 1 308 ? 7.648 1.294 -29.5 1 31.47 308 PRO A C 1
ATOM 2531 O O . PRO A 1 308 ? 7.473 1.936 -30.547 1 31.47 308 PRO A O 1
ATOM 2534 N N . LYS A 1 309 ? 8.484 1.886 -28.531 1 30.45 309 LYS A N 1
ATOM 2535 C CA . LYS A 1 309 ? 9.648 2.439 -29.219 1 30.45 309 LYS A CA 1
ATOM 2536 C C . LYS A 1 309 ? 10.18 1.466 -30.266 1 30.45 309 LYS A C 1
ATOM 2538 O O . LYS A 1 309 ? 10.383 0.284 -29.984 1 30.45 309 LYS A O 1
ATOM 2543 N N . ARG A 1 310 ? 10.109 1.919 -31.594 1 23.66 310 ARG A N 1
ATOM 2544 C CA . ARG A 1 310 ? 10.891 1.239 -32.625 1 23.66 310 ARG A CA 1
ATOM 2545 C C . ARG A 1 310 ? 12.367 1.21 -32.25 1 23.66 310 ARG A C 1
ATOM 2547 O O . ARG A 1 310 ? 12.922 2.219 -31.828 1 23.66 310 ARG A O 1
ATOM 2554 N N . MET B 1 1 ? 13.594 -41.156 51.281 1 27.25 1 MET B N 1
ATOM 2555 C CA . MET B 1 1 ? 14.148 -41.188 49.938 1 27.25 1 MET B CA 1
ATOM 2556 C C . MET B 1 1 ? 13.539 -40.062 49.062 1 27.25 1 MET B C 1
ATOM 2558 O O . MET B 1 1 ? 12.43 -40.219 48.562 1 27.25 1 MET B O 1
ATOM 2562 N N . ILE B 1 2 ? 13.633 -38.906 49.594 1 36.16 2 ILE B N 1
ATOM 2563 C CA . ILE B 1 2 ? 13.289 -37.562 49.094 1 36.16 2 ILE B CA 1
ATOM 2564 C C . ILE B 1 2 ? 13.875 -37.375 47.719 1 36.16 2 ILE B C 1
ATOM 2566 O O . ILE B 1 2 ? 15.086 -37.406 47.531 1 36.16 2 ILE B O 1
ATOM 2570 N N . GLN B 1 3 ? 13.117 -37.719 46.625 1 33.28 3 GLN B N 1
ATOM 2571 C CA . GLN B 1 3 ? 13.312 -38.031 45.219 1 33.28 3 GLN B CA 1
ATOM 2572 C C . GLN B 1 3 ? 13.906 -36.844 44.469 1 33.28 3 GLN B C 1
ATOM 2574 O O . GLN B 1 3 ? 13.562 -35.688 44.75 1 33.28 3 GLN B O 1
ATOM 2579 N N . SER B 1 4 ? 15.055 -37.062 43.75 1 40.91 4 SER B N 1
ATOM 2580 C CA . SER B 1 4 ? 15.992 -36.438 42.812 1 40.91 4 SER B CA 1
ATOM 2581 C C . SER B 1 4 ? 15.266 -35.625 41.75 1 40.91 4 SER B C 1
ATOM 2583 O O . SER B 1 4 ? 15.891 -35 40.906 1 40.91 4 SER B O 1
ATOM 2585 N N . LYS B 1 5 ? 13.883 -35.844 41.719 1 43.88 5 LYS B N 1
ATOM 2586 C CA . LYS B 1 5 ? 13.141 -35.219 40.625 1 43.88 5 LYS B CA 1
ATOM 2587 C C . LYS B 1 5 ? 12.922 -33.719 40.906 1 43.88 5 LYS B C 1
ATOM 2589 O O . LYS B 1 5 ? 12.703 -32.938 39.969 1 43.88 5 LYS B O 1
ATOM 2594 N N . ASP B 1 6 ? 12.914 -33.344 42.219 1 43.03 6 ASP B N 1
ATOM 2595 C CA . ASP B 1 6 ? 12.594 -31.953 42.5 1 43.03 6 ASP B CA 1
ATOM 2596 C C . ASP B 1 6 ? 13.781 -31.047 42.188 1 43.03 6 ASP B C 1
ATOM 2598 O O . ASP B 1 6 ? 13.602 -29.891 41.75 1 43.03 6 ASP B O 1
ATOM 2602 N N . LEU B 1 7 ? 15.07 -31.594 42.344 1 43.91 7 LEU B N 1
ATOM 2603 C CA . LEU B 1 7 ? 16.219 -30.719 42.125 1 43.91 7 LEU B CA 1
ATOM 2604 C C . LEU B 1 7 ? 16.469 -30.5 40.625 1 43.91 7 LEU B C 1
ATOM 2606 O O . LEU B 1 7 ? 16.953 -29.438 40.219 1 43.91 7 LEU B O 1
ATOM 2610 N N . VAL B 1 8 ? 16.109 -31.5 39.812 1 44.59 8 VAL B N 1
ATOM 2611 C CA . VAL B 1 8 ? 16.312 -31.359 38.375 1 44.59 8 VAL B CA 1
ATOM 2612 C C . VAL B 1 8 ? 15.25 -30.422 37.781 1 44.59 8 VAL B C 1
ATOM 2614 O O . VAL B 1 8 ? 15.547 -29.594 36.938 1 44.59 8 VAL B O 1
ATOM 2617 N N . ASN B 1 9 ? 14.07 -30.406 38.438 1 44.25 9 ASN B N 1
ATOM 2618 C CA . ASN B 1 9 ? 13.023 -29.516 37.938 1 44.25 9 ASN B CA 1
ATOM 2619 C C . ASN B 1 9 ? 13.297 -28.062 38.312 1 44.25 9 ASN B C 1
ATOM 2621 O O . ASN B 1 9 ? 12.875 -27.141 37.594 1 44.25 9 ASN B O 1
ATOM 2625 N N . MET B 1 10 ? 14.078 -27.859 39.406 1 41.81 10 MET B N 1
ATOM 2626 C CA . MET B 1 10 ? 14.375 -26.484 39.781 1 41.81 10 MET B CA 1
ATOM 2627 C C . MET B 1 10 ? 15.484 -25.906 38.938 1 41.81 10 MET B C 1
ATOM 2629 O O . MET B 1 10 ? 15.477 -24.703 38.625 1 41.81 10 MET B O 1
ATOM 2633 N N . ARG B 1 11 ? 16.438 -26.766 38.5 1 43.44 11 ARG B N 1
ATOM 2634 C CA . ARG B 1 11 ? 17.5 -26.266 37.625 1 43.44 11 ARG B CA 1
ATOM 2635 C C . ARG B 1 11 ? 17 -25.984 36.219 1 43.44 11 ARG B C 1
ATOM 2637 O O . ARG B 1 11 ? 17.438 -25.031 35.594 1 43.44 11 ARG B O 1
ATOM 2644 N N . ILE B 1 12 ? 15.992 -26.781 35.781 1 44.41 12 ILE B N 1
ATOM 2645 C CA . ILE B 1 12 ? 15.445 -26.531 34.438 1 44.41 12 ILE B CA 1
ATOM 2646 C C . ILE B 1 12 ? 14.547 -25.297 34.469 1 44.41 12 ILE B C 1
ATOM 2648 O O . ILE B 1 12 ? 14.57 -24.484 33.562 1 44.41 12 ILE B O 1
ATOM 2652 N N . HIS B 1 13 ? 13.945 -25.031 35.656 1 43.44 13 HIS B N 1
ATOM 2653 C CA . HIS B 1 13 ? 13.109 -23.828 35.75 1 43.44 13 HIS B CA 1
ATOM 2654 C C . HIS B 1 13 ? 13.961 -22.578 35.875 1 43.44 13 HIS B C 1
ATOM 2656 O O . HIS B 1 13 ? 13.609 -21.516 35.344 1 43.44 13 HIS B O 1
ATOM 2662 N N . LYS B 1 14 ? 15.164 -22.719 36.562 1 45.06 14 LYS B N 1
ATOM 2663 C CA . LYS B 1 14 ? 16 -21.531 36.688 1 45.06 14 LYS B CA 1
ATOM 2664 C C . LYS B 1 14 ? 16.703 -21.234 35.344 1 45.06 14 LYS B C 1
ATOM 2666 O O . LYS B 1 14 ? 16.844 -20.062 34.969 1 45.06 14 LYS B O 1
ATOM 2671 N N . LYS B 1 15 ? 17.078 -22.219 34.656 1 42.81 15 LYS B N 1
ATOM 2672 C CA . LYS B 1 15 ? 17.688 -21.953 33.344 1 42.81 15 LYS B CA 1
ATOM 2673 C C . LYS B 1 15 ? 16.641 -21.5 32.344 1 42.81 15 LYS B C 1
ATOM 2675 O O . LYS B 1 15 ? 16.891 -20.594 31.516 1 42.81 15 LYS B O 1
ATOM 2680 N N . ALA B 1 16 ? 15.398 -22 32.531 1 47.28 16 ALA B N 1
ATOM 2681 C CA . ALA B 1 16 ? 14.336 -21.531 31.641 1 47.28 16 ALA B CA 1
ATOM 2682 C C . ALA B 1 16 ? 13.914 -20.094 31.984 1 47.28 16 ALA B C 1
ATOM 2684 O O . ALA B 1 16 ? 13.68 -19.281 31.094 1 47.28 16 ALA B O 1
ATOM 2685 N N . THR B 1 17 ? 14.023 -19.797 33.344 1 46.62 17 THR B N 1
ATOM 2686 C CA . THR B 1 17 ? 13.734 -18.422 33.719 1 46.62 17 THR B CA 1
ATOM 2687 C C . THR B 1 17 ? 14.867 -17.484 33.344 1 46.62 17 THR B C 1
ATOM 2689 O O . THR B 1 17 ? 14.617 -16.375 32.844 1 46.62 17 THR B O 1
ATOM 2692 N N . LEU B 1 18 ? 16.078 -17.969 33.344 1 47.28 18 LEU B N 1
ATOM 2693 C CA . LEU B 1 18 ? 17.188 -17.125 32.938 1 47.28 18 LEU B CA 1
ATOM 2694 C C . LEU B 1 18 ? 17.219 -16.938 31.406 1 47.28 18 LEU B C 1
ATOM 2696 O O . LEU B 1 18 ? 17.453 -15.836 30.922 1 47.28 18 LEU B O 1
ATOM 2700 N N . VAL B 1 19 ? 16.859 -17.969 30.688 1 44.28 19 VAL B N 1
ATOM 2701 C CA . VAL B 1 19 ? 16.812 -17.844 29.234 1 44.28 19 VAL B CA 1
ATOM 2702 C C . VAL B 1 19 ? 15.594 -17.016 28.828 1 44.28 19 VAL B C 1
ATOM 2704 O O . VAL B 1 19 ? 15.68 -16.172 27.938 1 44.28 19 VAL B O 1
ATOM 2707 N N . PHE B 1 20 ? 14.516 -17.031 29.594 1 45.53 20 PHE B N 1
ATOM 2708 C CA . PHE B 1 20 ? 13.367 -16.172 29.312 1 45.53 20 PHE B CA 1
ATOM 2709 C C . PHE B 1 20 ? 13.648 -14.734 29.719 1 45.53 20 PHE B C 1
ATOM 2711 O O . PHE B 1 20 ? 13.242 -13.805 29.016 1 45.53 20 PHE B O 1
ATOM 2718 N N . ILE B 1 21 ? 14.422 -14.531 30.781 1 44.69 21 ILE B N 1
ATOM 2719 C CA . ILE B 1 21 ? 14.812 -13.18 31.156 1 44.69 21 ILE B CA 1
ATOM 2720 C C . ILE B 1 21 ? 15.836 -12.633 30.172 1 44.69 21 ILE B C 1
ATOM 2722 O O . ILE B 1 21 ? 15.734 -11.477 29.734 1 44.69 21 ILE B O 1
ATOM 2726 N N . LEU B 1 22 ? 16.719 -13.43 29.672 1 42.75 22 LEU B N 1
ATOM 2727 C CA . LEU B 1 22 ? 17.703 -12.961 28.688 1 42.75 22 LEU B CA 1
ATOM 2728 C C . LEU B 1 22 ? 17.047 -12.742 27.328 1 42.75 22 LEU B C 1
ATOM 2730 O O . LEU B 1 22 ? 17.344 -11.766 26.641 1 42.75 22 LEU B O 1
ATOM 2734 N N . LEU B 1 23 ? 16.109 -13.508 26.953 1 41.91 23 LEU B N 1
ATOM 2735 C CA . LEU B 1 23 ? 15.375 -13.32 25.703 1 41.91 23 LEU B CA 1
ATOM 2736 C C . LEU B 1 23 ? 14.406 -12.148 25.812 1 41.91 23 LEU B C 1
ATOM 2738 O O . LEU B 1 23 ? 14.227 -11.391 24.859 1 41.91 23 LEU B O 1
ATOM 2742 N N . ALA B 1 24 ? 13.812 -11.883 26.953 1 40.91 24 ALA B N 1
ATOM 2743 C CA . ALA B 1 24 ? 13.016 -10.688 27.203 1 40.91 24 ALA B CA 1
ATOM 2744 C C . ALA B 1 24 ? 13.891 -9.445 27.25 1 40.91 24 ALA B C 1
ATOM 2746 O O . ALA B 1 24 ? 13.523 -8.391 26.719 1 40.91 24 ALA B O 1
ATOM 2747 N N . LEU B 1 25 ? 15.078 -9.477 27.844 1 40.31 25 LEU B N 1
ATOM 2748 C CA . LEU B 1 25 ? 16.016 -8.359 27.844 1 40.31 25 LEU B CA 1
ATOM 2749 C C . LEU B 1 25 ? 16.578 -8.109 26.438 1 40.31 25 LEU B C 1
ATOM 2751 O O . LEU B 1 25 ? 16.719 -6.965 26.016 1 40.31 25 LEU B O 1
ATOM 2755 N N . CYS B 1 26 ? 16.875 -9.141 25.672 1 36.88 26 CYS B N 1
ATOM 2756 C CA . CYS B 1 26 ? 17.312 -8.938 24.297 1 36.88 26 CYS B CA 1
ATOM 2757 C C . CYS B 1 26 ? 16.156 -8.461 23.422 1 36.88 26 CYS B C 1
ATOM 2759 O O . CYS B 1 26 ? 16.359 -7.637 22.531 1 36.88 26 CYS B O 1
ATOM 2761 N N . GLY B 1 27 ? 14.984 -8.93 23.547 1 34.72 27 GLY B N 1
ATOM 2762 C CA . GLY B 1 27 ? 13.828 -8.352 22.891 1 34.72 27 GLY B CA 1
ATOM 2763 C C . GLY B 1 27 ? 13.562 -6.91 23.297 1 34.72 27 GLY B C 1
ATOM 2764 O O . GLY B 1 27 ? 13.203 -6.082 22.453 1 34.72 27 GLY B O 1
ATOM 2765 N N . PHE B 1 28 ? 13.75 -6.574 24.562 1 34.38 28 PHE B N 1
ATOM 2766 C CA . PHE B 1 28 ? 13.641 -5.211 25.062 1 34.38 28 PHE B CA 1
ATOM 2767 C C . PHE B 1 28 ? 14.773 -4.34 24.531 1 34.38 28 PHE B C 1
ATOM 2769 O O . PHE B 1 28 ? 14.555 -3.188 24.156 1 34.38 28 PHE B O 1
ATOM 2776 N N . ILE B 1 29 ? 16.031 -4.758 24.531 1 33.41 29 ILE B N 1
ATOM 2777 C CA . ILE B 1 29 ? 17.141 -3.969 23.984 1 33.41 29 ILE B CA 1
ATOM 2778 C C . ILE B 1 29 ? 16.953 -3.822 22.469 1 33.41 29 ILE B C 1
ATOM 2780 O O . ILE B 1 29 ? 17.141 -2.73 21.922 1 33.41 29 ILE B O 1
ATOM 2784 N N . VAL B 1 30 ? 16.609 -4.875 21.781 1 30.86 30 VAL B N 1
ATOM 2785 C CA . VAL B 1 30 ? 16.391 -4.738 20.344 1 30.86 30 VAL B CA 1
ATOM 2786 C C . VAL B 1 30 ? 15.172 -3.859 20.094 1 30.86 30 VAL B C 1
ATOM 2788 O O . VAL B 1 30 ? 15.188 -3.004 19.203 1 30.86 30 VAL B O 1
ATOM 2791 N N . TYR B 1 31 ? 14.102 -4.027 20.812 1 28.12 31 TYR B N 1
ATOM 2792 C CA . TYR B 1 31 ? 12.969 -3.111 20.703 1 28.12 31 TYR B CA 1
ATOM 2793 C C . TYR B 1 31 ? 13.367 -1.7 21.109 1 28.12 31 TYR B C 1
ATOM 2795 O O . TYR B 1 31 ? 13.008 -0.725 20.453 1 28.12 31 TYR B O 1
ATOM 2803 N N . LYS B 1 32 ? 14.055 -1.52 22.297 1 31.95 32 LYS B N 1
ATOM 2804 C CA . LYS B 1 32 ? 14.539 -0.196 22.672 1 31.95 32 LYS B CA 1
ATOM 2805 C C . LYS B 1 32 ? 15.641 0.274 21.734 1 31.95 32 LYS B C 1
ATOM 2807 O O . LYS B 1 32 ? 15.766 1.47 21.453 1 31.95 32 LYS B O 1
ATOM 2812 N N . MET B 1 33 ? 16.656 -0.53 21.391 1 30.02 33 MET B N 1
ATOM 2813 C CA . MET B 1 33 ? 17.688 -0.097 20.453 1 30.02 33 MET B CA 1
ATOM 2814 C C . MET B 1 33 ? 17.109 0.119 19.062 1 30.02 33 MET B C 1
ATOM 2816 O O . MET B 1 33 ? 17.703 0.838 18.25 1 30.02 33 MET B O 1
ATOM 2820 N N . SER B 1 34 ? 16.234 -0.72 18.656 1 30.78 34 SER B N 1
ATOM 2821 C CA . SER B 1 34 ? 15.828 -0.528 17.266 1 30.78 34 SER B CA 1
ATOM 2822 C C . SER B 1 34 ? 15.039 0.762 17.094 1 30.78 34 SER B C 1
ATOM 2824 O O . SER B 1 34 ? 14.914 1.284 15.984 1 30.78 34 SER B O 1
ATOM 2826 N N . TYR B 1 35 ? 14.211 0.989 18.078 1 30.89 35 TYR B N 1
ATOM 2827 C CA . TYR B 1 35 ? 13.484 2.223 17.797 1 30.89 35 TYR B CA 1
ATOM 2828 C C . TYR B 1 35 ? 14.289 3.441 18.234 1 30.89 35 TYR B C 1
ATOM 2830 O O . TYR B 1 35 ? 13.719 4.477 18.578 1 30.89 35 TYR B O 1
ATOM 2838 N N . SER B 1 36 ? 15.547 3.209 18.656 1 30.44 36 SER B N 1
ATOM 2839 C CA . SER B 1 36 ? 16.203 4.504 18.812 1 30.44 36 SER B CA 1
ATOM 2840 C C . SER B 1 36 ? 16.156 5.301 17.516 1 30.44 36 SER B C 1
ATOM 2842 O O . SER B 1 36 ? 16.719 4.879 16.5 1 30.44 36 SER B O 1
ATOM 2844 N N . PHE B 1 37 ? 15.125 6.047 17.359 1 31.41 37 PHE B N 1
ATOM 2845 C CA . PHE B 1 37 ? 15.148 7.137 16.391 1 31.41 37 PHE B CA 1
ATOM 2846 C C . PHE B 1 37 ? 16.5 7.844 16.391 1 31.41 37 PHE B C 1
ATOM 2848 O O . PHE B 1 37 ? 16.891 8.43 17.406 1 31.41 37 PHE B O 1
ATOM 2855 N N . ASP B 1 38 ? 17.438 7.293 15.695 1 31.7 38 ASP B N 1
ATOM 2856 C CA . ASP B 1 38 ? 18.641 8.125 15.539 1 31.7 38 ASP B CA 1
ATOM 2857 C C . ASP B 1 38 ? 18.281 9.492 14.953 1 31.7 38 ASP B C 1
ATOM 2859 O O . ASP B 1 38 ? 17.906 9.586 13.781 1 31.7 38 ASP B O 1
ATOM 2863 N N . PRO B 1 39 ? 17.969 10.391 15.781 1 33.81 39 PRO B N 1
ATOM 2864 C CA . PRO B 1 39 ? 17.781 11.766 15.305 1 33.81 39 PRO B CA 1
ATOM 2865 C C . PRO B 1 39 ? 18.797 12.148 14.227 1 33.81 39 PRO B C 1
ATOM 2867 O O . PRO B 1 39 ? 18.656 13.203 13.594 1 33.81 39 PRO B O 1
ATOM 2870 N N . THR B 1 40 ? 19.906 11.383 14.172 1 36.5 40 THR B N 1
ATOM 2871 C CA . THR B 1 40 ? 20.891 11.75 13.172 1 36.5 40 THR B CA 1
ATOM 2872 C C . THR B 1 40 ? 20.344 11.57 11.758 1 36.5 40 THR B C 1
ATOM 2874 O O . THR B 1 40 ? 20.891 12.102 10.797 1 36.5 40 THR B O 1
ATOM 2877 N N . ILE B 1 41 ? 19.391 10.734 11.766 1 36.34 41 ILE B N 1
ATOM 2878 C CA . ILE B 1 41 ? 18.875 10.562 10.422 1 36.34 41 ILE B CA 1
ATOM 2879 C C . ILE B 1 41 ? 18.203 11.859 9.961 1 36.34 41 ILE B C 1
ATOM 2881 O O . ILE B 1 41 ? 18.25 12.211 8.781 1 36.34 41 ILE B O 1
ATOM 2885 N N . LEU B 1 42 ? 17.688 12.547 10.898 1 36.22 42 LEU B N 1
ATOM 2886 C CA . LEU B 1 42 ? 17.172 13.859 10.539 1 36.22 42 LEU B CA 1
ATOM 2887 C C . LEU B 1 42 ? 18.266 14.75 9.992 1 36.22 42 LEU B C 1
ATOM 2889 O O . LEU B 1 42 ? 18.016 15.656 9.188 1 36.22 42 LEU B O 1
ATOM 2893 N N . HIS B 1 43 ? 19.5 14.539 10.438 1 34.28 43 HIS B N 1
ATOM 2894 C CA . HIS B 1 43 ? 20.562 15.461 10.016 1 34.28 43 HIS B CA 1
ATOM 2895 C C . HIS B 1 43 ? 20.969 15.211 8.562 1 34.28 43 HIS B C 1
ATOM 2897 O O . HIS B 1 43 ? 21.578 16.062 7.93 1 34.28 43 HIS B O 1
ATOM 2903 N N . GLN B 1 44 ? 20.797 14.055 8.188 1 34.41 44 GLN B N 1
ATOM 2904 C CA . GLN B 1 44 ? 21.375 13.797 6.871 1 34.41 44 GLN B CA 1
ATOM 2905 C C . GLN B 1 44 ? 20.5 14.391 5.766 1 34.41 44 GLN B C 1
ATOM 2907 O O . GLN B 1 44 ? 20.797 14.227 4.578 1 34.41 44 GLN B O 1
ATOM 2912 N N . TYR B 1 45 ? 19.359 14.664 6.094 1 32.44 45 TYR B N 1
ATOM 2913 C CA . TYR B 1 45 ? 18.641 15.242 4.957 1 32.44 45 TYR B CA 1
ATOM 2914 C C . TYR B 1 45 ? 19.172 16.641 4.648 1 32.44 45 TYR B C 1
ATOM 2916 O O . TYR B 1 45 ? 18.828 17.609 5.344 1 32.44 45 TYR B O 1
ATOM 2924 N N . LYS B 1 46 ? 20.391 16.656 4.098 1 32.53 46 LYS B N 1
ATOM 2925 C CA . LYS B 1 46 ? 20.734 17.969 3.545 1 32.53 46 LYS B CA 1
ATOM 2926 C C . LYS B 1 46 ? 19.781 18.375 2.432 1 32.53 46 LYS B C 1
ATOM 2928 O O . LYS B 1 46 ? 19.688 17.688 1.407 1 32.53 46 LYS B O 1
ATOM 2933 N N . PRO B 1 47 ? 18.812 19.094 2.805 1 31.03 47 PRO B N 1
ATOM 2934 C CA . PRO B 1 47 ? 18.062 19.719 1.718 1 31.03 47 PRO B CA 1
ATOM 2935 C C . PRO B 1 47 ? 18.953 20.344 0.653 1 31.03 47 PRO B C 1
ATOM 2937 O O . PRO B 1 47 ? 19.891 21.094 0.982 1 31.03 47 PRO B O 1
ATOM 2940 N N . ILE B 1 48 ? 19.312 19.656 -0.293 1 31.12 48 ILE B N 1
ATOM 2941 C CA . ILE B 1 48 ? 19.891 20.453 -1.365 1 31.12 48 ILE B CA 1
ATOM 2942 C C . ILE B 1 48 ? 18.938 21.562 -1.759 1 31.12 48 ILE B C 1
ATOM 2944 O O . ILE B 1 48 ? 17.906 21.312 -2.4 1 31.12 48 ILE B O 1
ATOM 2948 N N . TRP B 1 49 ? 18.703 22.469 -0.734 1 30.69 49 TRP B N 1
ATOM 2949 C CA . TRP B 1 49 ? 17.969 23.719 -0.973 1 30.69 49 TRP B CA 1
ATOM 2950 C C . TRP B 1 49 ? 18.609 24.516 -2.105 1 30.69 49 TRP B C 1
ATOM 2952 O O . TRP B 1 49 ? 19.797 24.859 -2.045 1 30.69 49 TRP B O 1
ATOM 2962 N N . ALA B 1 50 ? 18.156 24.328 -3.273 1 31.5 50 ALA B N 1
ATOM 2963 C CA . ALA B 1 50 ? 18.516 25.406 -4.191 1 31.5 50 ALA B CA 1
ATOM 2964 C C . ALA B 1 50 ? 18.141 26.766 -3.621 1 31.5 50 ALA B C 1
ATOM 2966 O O . ALA B 1 50 ? 17.125 26.891 -2.928 1 31.5 50 ALA B O 1
ATOM 2967 N N . GLU B 1 51 ? 18.953 27.781 -3.549 1 34.62 51 GLU B N 1
ATOM 2968 C CA . GLU B 1 51 ? 18.891 29.188 -3.168 1 34.62 51 GLU B CA 1
ATOM 2969 C C . GLU B 1 51 ? 17.531 29.797 -3.523 1 34.62 51 GLU B C 1
ATOM 2971 O O . GLU B 1 51 ? 16.891 30.406 -2.678 1 34.62 51 GLU B O 1
ATOM 2976 N N . ASP B 1 52 ? 17.219 30.578 -4.711 1 41.84 52 ASP B N 1
ATOM 2977 C CA . ASP B 1 52 ? 16.562 31.828 -5.023 1 41.84 52 ASP B CA 1
ATOM 2978 C C . ASP B 1 52 ? 15.047 31.703 -4.926 1 41.84 52 ASP B C 1
ATOM 2980 O O . ASP B 1 52 ? 14.383 32.531 -4.309 1 41.84 52 ASP B O 1
ATOM 2984 N N . GLU B 1 53 ? 14.281 31.172 -5.836 1 46.31 53 GLU B N 1
ATOM 2985 C CA . GLU B 1 53 ? 12.883 31.5 -6.133 1 46.31 53 GLU B CA 1
ATOM 2986 C C . GLU B 1 53 ? 11.945 30.875 -5.102 1 46.31 53 GLU B C 1
ATOM 2988 O O . GLU B 1 53 ? 11.242 29.906 -5.395 1 46.31 53 GLU B O 1
ATOM 2993 N N . ARG B 1 54 ? 12.25 31.203 -3.887 1 57.5 54 ARG B N 1
ATOM 2994 C CA . ARG B 1 54 ? 11.297 30.719 -2.887 1 57.5 54 ARG B CA 1
ATOM 2995 C C . ARG B 1 54 ? 9.922 31.359 -3.092 1 57.5 54 ARG B C 1
ATOM 2997 O O . ARG B 1 54 ? 9.812 32.562 -3.314 1 57.5 54 ARG B O 1
ATOM 3004 N N . LEU B 1 55 ? 8.773 30.578 -3.26 1 64.12 55 LEU B N 1
ATOM 3005 C CA . LEU B 1 55 ? 7.402 31.031 -3.467 1 64.12 55 LEU B CA 1
ATOM 3006 C C . LEU B 1 55 ? 6.734 31.359 -2.139 1 64.12 55 LEU B C 1
ATOM 3008 O O . LEU B 1 55 ? 7.008 30.719 -1.12 1 64.12 55 LEU B O 1
ATOM 3012 N N . ASN B 1 56 ? 6.113 32.594 -2.061 1 74.69 56 ASN B N 1
ATOM 3013 C CA . ASN B 1 56 ? 5.199 32.938 -0.97 1 74.69 56 ASN B CA 1
ATOM 3014 C C . ASN B 1 56 ? 3.898 32.125 -1.081 1 74.69 56 ASN B C 1
ATOM 3016 O O . ASN B 1 56 ? 3.258 32.125 -2.133 1 74.69 56 ASN B O 1
ATOM 3020 N N . VAL B 1 57 ? 3.609 31.219 -0.006 1 78.81 57 VAL B N 1
ATOM 3021 C CA . VAL B 1 57 ? 2.457 30.312 -0.031 1 78.81 57 VAL B CA 1
ATOM 3022 C C . VAL B 1 57 ? 1.455 30.734 1.043 1 78.81 57 VAL B C 1
ATOM 3024 O O . VAL B 1 57 ? 1.831 30.984 2.191 1 78.81 57 VAL B O 1
ATOM 3027 N N . VAL B 1 58 ? 0.309 31 0.613 1 83.31 58 VAL B N 1
ATOM 3028 C CA . VAL B 1 58 ? -0.75 31.297 1.569 1 83.31 58 VAL B CA 1
ATOM 3029 C C . VAL B 1 58 ? -1.195 30.016 2.275 1 83.31 58 VAL B C 1
ATOM 3031 O O . VAL B 1 58 ? -1.17 29.938 3.506 1 83.31 58 VAL B O 1
ATOM 3034 N N . PHE B 1 59 ? -1.582 29 1.519 1 90.38 59 PHE B N 1
ATOM 3035 C CA . PHE B 1 59 ? -1.926 27.688 2.059 1 90.38 59 PHE B CA 1
ATOM 3036 C C . PHE B 1 59 ? -0.995 26.609 1.507 1 90.38 59 PHE B C 1
ATOM 3038 O O . PHE B 1 59 ? -0.834 26.484 0.291 1 90.38 59 PHE B O 1
ATOM 3045 N N . LEU B 1 60 ? -0.33 25.953 2.42 1 95.25 60 LEU B N 1
ATOM 3046 C CA . LEU B 1 60 ? 0.322 24.703 2.049 1 95.25 60 LEU B CA 1
ATOM 3047 C C . LEU B 1 60 ? -0.448 23.5 2.596 1 95.25 60 LEU B C 1
ATOM 3049 O O . LEU B 1 60 ? -0.551 23.328 3.812 1 95.25 60 LEU B O 1
ATOM 3053 N N . PHE B 1 61 ? -1.063 22.781 1.693 1 97.12 61 PHE B N 1
ATOM 3054 C CA . PHE B 1 61 ? -1.707 21.531 2.074 1 97.12 61 PHE B CA 1
ATOM 3055 C C . PHE B 1 61 ? -0.699 20.391 2.094 1 97.12 61 PHE B C 1
ATOM 3057 O O . PHE B 1 61 ? -0.311 19.875 1.039 1 97.12 61 PHE B O 1
ATOM 3064 N N . ALA B 1 62 ? -0.229 20.031 3.283 1 98.19 62 ALA B N 1
ATOM 3065 C CA . ALA B 1 62 ? 0.728 18.953 3.475 1 98.19 62 ALA B CA 1
ATOM 3066 C C . ALA B 1 62 ? 0.012 17.625 3.697 1 98.19 62 ALA B C 1
ATOM 3068 O O . ALA B 1 62 ? -0.482 17.359 4.793 1 98.19 62 ALA B O 1
ATOM 3069 N N . VAL B 1 63 ? 0.031 16.766 2.678 1 98.62 63 VAL B N 1
ATOM 3070 C CA . VAL B 1 63 ? -0.751 15.539 2.713 1 98.62 63 VAL B CA 1
ATOM 3071 C C . VAL B 1 63 ? 0.163 14.352 3.023 1 98.62 63 VAL B C 1
ATOM 3073 O O . VAL B 1 63 ? 1.007 13.984 2.205 1 98.62 63 VAL B O 1
ATOM 3076 N N . LYS B 1 64 ? -0.015 13.773 4.215 1 98.56 64 LYS B N 1
ATOM 3077 C CA . LYS B 1 64 ? 0.682 12.531 4.523 1 98.56 64 LYS B CA 1
ATOM 3078 C C . LYS B 1 64 ? 0.113 11.367 3.713 1 98.56 64 LYS B C 1
ATOM 3080 O O . LYS B 1 64 ? -1.079 11.07 3.801 1 98.56 64 LYS B O 1
ATOM 3085 N N . SER B 1 65 ? 0.929 10.766 2.93 1 98.12 65 SER B N 1
ATOM 3086 C CA . SER B 1 65 ? 0.532 9.617 2.123 1 98.12 65 SER B CA 1
ATOM 3087 C C . SER B 1 65 ? 1.539 8.484 2.25 1 98.12 65 SER B C 1
ATOM 3089 O O . SER B 1 65 ? 2.666 8.688 2.703 1 98.12 65 SER B O 1
ATOM 3091 N N . TYR B 1 66 ? 1.074 7.281 1.973 1 97 66 TYR B N 1
ATOM 3092 C CA . TYR B 1 66 ? 1.968 6.133 1.846 1 97 66 TYR B CA 1
ATOM 3093 C C . TYR B 1 66 ? 2.375 5.918 0.393 1 97 66 TYR B C 1
ATOM 3095 O O . TYR B 1 66 ? 1.603 6.207 -0.524 1 97 66 TYR B O 1
ATOM 3103 N N . PRO B 1 67 ? 3.584 5.391 0.21 1 96.94 67 PRO B N 1
ATOM 3104 C CA . PRO B 1 67 ? 4.047 5.199 -1.167 1 96.94 67 PRO B CA 1
ATOM 3105 C C . PRO B 1 67 ? 3.092 4.344 -1.995 1 96.94 67 PRO B C 1
ATOM 3107 O O . PRO B 1 67 ? 2.945 4.566 -3.199 1 96.94 67 PRO B O 1
ATOM 3110 N N . GLU B 1 68 ? 2.412 3.422 -1.362 1 95.5 68 GLU B N 1
ATOM 3111 C CA . GLU B 1 68 ? 1.535 2.48 -2.053 1 95.5 68 GLU B CA 1
ATOM 3112 C C . GLU B 1 68 ? 0.238 3.156 -2.492 1 95.5 68 GLU B C 1
ATOM 3114 O O . GLU B 1 68 ? -0.513 2.604 -3.299 1 95.5 68 GLU B O 1
ATOM 3119 N N . ASN B 1 69 ? -0.008 4.379 -2.033 1 97.12 69 ASN B N 1
ATOM 3120 C CA . ASN B 1 69 ? -1.335 4.961 -2.193 1 97.12 69 ASN B CA 1
ATOM 3121 C C . ASN B 1 69 ? -1.395 5.898 -3.396 1 97.12 69 ASN B C 1
ATOM 3123 O O . ASN B 1 69 ? -1.943 7 -3.307 1 97.12 69 ASN B O 1
ATOM 3127 N N . TYR B 1 70 ? -0.868 5.445 -4.508 1 97.56 70 TYR B N 1
ATOM 3128 C CA . TYR B 1 70 ? -0.898 6.258 -5.715 1 97.56 70 TYR B CA 1
ATOM 3129 C C . TYR B 1 70 ? -2.328 6.652 -6.074 1 97.56 70 TYR B C 1
ATOM 3131 O O . TYR B 1 70 ? -2.596 7.809 -6.402 1 97.56 70 TYR B O 1
ATOM 3139 N N . GLU B 1 71 ? -3.273 5.73 -6.047 1 95.62 71 GLU B N 1
ATOM 3140 C CA . GLU B 1 71 ? -4.645 5.969 -6.48 1 95.62 71 GLU B CA 1
ATOM 3141 C C . GLU B 1 71 ? -5.324 7.023 -5.609 1 95.62 71 GLU B C 1
ATOM 3143 O O . GLU B 1 71 ? -6.145 7.805 -6.098 1 95.62 71 GLU B O 1
ATOM 3148 N N . LEU B 1 72 ? -5.004 7.062 -4.34 1 97 72 LEU B N 1
ATOM 3149 C CA . LEU B 1 72 ? -5.586 8.07 -3.457 1 97 72 LEU B CA 1
ATOM 3150 C C . LEU B 1 72 ? -5.02 9.453 -3.768 1 97 72 LEU B C 1
ATOM 3152 O O . LEU B 1 72 ? -5.754 10.445 -3.777 1 97 72 LEU B O 1
ATOM 3156 N N . ARG B 1 73 ? -3.676 9.539 -4.023 1 98 73 ARG B N 1
ATOM 3157 C CA . ARG B 1 73 ? -3.082 10.812 -4.402 1 98 73 ARG B CA 1
ATOM 3158 C C . ARG B 1 73 ? -3.664 11.32 -5.719 1 98 73 ARG B C 1
ATOM 3160 O O . ARG B 1 73 ? -3.951 12.516 -5.859 1 98 73 ARG B O 1
ATOM 3167 N N . LYS B 1 74 ? -3.861 10.391 -6.641 1 96.19 74 LYS B N 1
ATOM 3168 C CA . LYS B 1 74 ? -4.512 10.75 -7.898 1 96.19 74 LYS B CA 1
ATOM 3169 C C . LYS B 1 74 ? -5.926 11.273 -7.652 1 96.19 74 LYS B C 1
ATOM 3171 O O . LYS B 1 74 ? -6.344 12.266 -8.25 1 96.19 74 LYS B O 1
ATOM 3176 N N . ALA B 1 75 ? -6.676 10.602 -6.754 1 96.31 75 ALA B N 1
ATOM 3177 C CA . ALA B 1 75 ? -8.031 11.023 -6.422 1 96.31 75 ALA B CA 1
ATOM 3178 C C . ALA B 1 75 ? -8.031 12.43 -5.816 1 96.31 75 ALA B C 1
ATOM 3180 O O . ALA B 1 75 ? -8.898 13.242 -6.133 1 96.31 75 ALA B O 1
ATOM 3181 N N . ILE B 1 76 ? -7.109 12.695 -4.977 1 97.5 76 ILE B N 1
ATOM 3182 C CA . ILE B 1 76 ? -7 14.016 -4.355 1 97.5 76 ILE B CA 1
ATOM 3183 C C . ILE B 1 76 ? -6.75 15.07 -5.426 1 97.5 76 ILE B C 1
ATOM 3185 O O . ILE B 1 76 ? -7.414 16.109 -5.449 1 97.5 76 ILE B O 1
ATOM 3189 N N . ARG B 1 77 ? -5.816 14.805 -6.402 1 95.44 77 ARG B N 1
ATOM 3190 C CA . ARG B 1 77 ? -5.508 15.727 -7.488 1 95.44 77 ARG B CA 1
ATOM 3191 C C . ARG B 1 77 ? -6.738 16 -8.344 1 95.44 77 ARG B C 1
ATOM 3193 O O . ARG B 1 77 ? -6.891 17.094 -8.891 1 95.44 77 ARG B O 1
ATOM 3200 N N . GLU B 1 78 ? -7.668 15.016 -8.328 1 94.88 78 GLU B N 1
ATOM 3201 C CA . GLU B 1 78 ? -8.828 15.102 -9.211 1 94.88 78 GLU B CA 1
ATOM 3202 C C . GLU B 1 78 ? -10.055 15.609 -8.461 1 94.88 78 GLU B C 1
ATOM 3204 O O . GLU B 1 78 ? -11.125 15.773 -9.055 1 94.88 78 GLU B O 1
ATOM 3209 N N . THR B 1 79 ? -9.945 15.805 -7.184 1 93.5 79 THR B N 1
ATOM 3210 C CA . THR B 1 79 ? -11.086 16.266 -6.395 1 93.5 79 THR B CA 1
ATOM 3211 C C . THR B 1 79 ? -10.766 17.594 -5.715 1 93.5 79 THR B C 1
ATOM 3213 O O . THR B 1 79 ? -10.719 18.641 -6.371 1 93.5 79 THR B O 1
ATOM 3216 N N . TRP B 1 80 ? -10.477 17.562 -4.355 1 93.12 80 TRP B N 1
ATOM 3217 C CA . TRP B 1 80 ? -10.336 18.844 -3.672 1 93.12 80 TRP B CA 1
ATOM 3218 C C . TRP B 1 80 ? -9.039 19.547 -4.066 1 93.12 80 TRP B C 1
ATOM 3220 O O . TRP B 1 80 ? -8.922 20.766 -3.965 1 93.12 80 TRP B O 1
ATOM 3230 N N . GLY B 1 81 ? -8.078 18.797 -4.641 1 93.94 81 GLY B N 1
ATOM 3231 C CA . GLY B 1 81 ? -6.867 19.406 -5.164 1 93.94 81 GLY B CA 1
ATOM 3232 C C . GLY B 1 81 ? -7.125 20.344 -6.324 1 93.94 81 GLY B C 1
ATOM 3233 O O . GLY B 1 81 ? -6.293 21.203 -6.633 1 93.94 81 GLY B O 1
ATOM 3234 N N . THR B 1 82 ? -8.219 20.188 -6.969 1 91.31 82 THR B N 1
ATOM 3235 C CA . THR B 1 82 ? -8.523 21 -8.141 1 91.31 82 THR B CA 1
ATOM 3236 C C . THR B 1 82 ? -8.766 22.453 -7.742 1 91.31 82 THR B C 1
ATOM 3238 O O . THR B 1 82 ? -8.695 23.344 -8.586 1 91.31 82 THR B O 1
ATOM 3241 N N . TYR B 1 83 ? -9.055 22.656 -6.488 1 88.19 83 TYR B N 1
ATOM 3242 C CA . TYR B 1 83 ? -9.258 24.016 -6.008 1 88.19 83 TYR B CA 1
ATOM 3243 C C . TYR B 1 83 ? -7.934 24.75 -5.875 1 88.19 83 TYR B C 1
ATOM 3245 O O . TYR B 1 83 ? -7.91 25.984 -5.723 1 88.19 83 TYR B O 1
ATOM 3253 N N . ILE B 1 84 ? -6.887 23.938 -5.848 1 87.5 84 ILE B N 1
ATOM 3254 C CA . ILE B 1 84 ? -5.555 24.516 -5.73 1 87.5 84 ILE B CA 1
ATOM 3255 C C . ILE B 1 84 ? -4.949 24.688 -7.121 1 87.5 84 ILE B C 1
ATOM 3257 O O . ILE B 1 84 ? -4.602 23.719 -7.785 1 87.5 84 ILE B O 1
ATOM 3261 N N . SER B 1 85 ? -5.371 25.656 -7.785 1 65.19 85 SER B N 1
ATOM 3262 C CA . SER B 1 85 ? -5.008 25.891 -9.18 1 65.19 85 SER B CA 1
ATOM 3263 C C . SER B 1 85 ? -3.559 26.344 -9.305 1 65.19 85 SER B C 1
ATOM 3265 O O . SER B 1 85 ? -2.971 26.828 -8.336 1 65.19 85 SER B O 1
ATOM 3267 N N . SER B 1 86 ? -3.283 26.094 -10.578 1 61.78 86 SER B N 1
ATOM 3268 C CA . SER B 1 86 ? -1.991 26.656 -10.961 1 61.78 86 SER B CA 1
ATOM 3269 C C . SER B 1 86 ? -2.004 28.172 -10.875 1 61.78 86 SER B C 1
ATOM 3271 O O . SER B 1 86 ? -2.951 28.828 -11.336 1 61.78 86 SER B O 1
ATOM 3273 N N . GLY B 1 87 ? -1.164 28.656 -10.141 1 60.22 87 GLY B N 1
ATOM 3274 C CA . GLY B 1 87 ? -1.054 30.109 -10.031 1 60.22 87 GLY B CA 1
ATOM 3275 C C . GLY B 1 87 ? -1.542 30.656 -8.703 1 60.22 87 GLY B C 1
ATOM 3276 O O . GLY B 1 87 ? -1.341 31.828 -8.391 1 60.22 87 GLY B O 1
ATOM 3277 N N . SER B 1 88 ? -2.254 29.781 -8.062 1 71.19 88 SER B N 1
ATOM 3278 C CA . SER B 1 88 ? -2.658 30.219 -6.734 1 71.19 88 SER B CA 1
ATOM 3279 C C . SER B 1 88 ? -1.467 30.281 -5.785 1 71.19 88 SER B C 1
ATOM 3281 O O . SER B 1 88 ? -0.389 29.781 -6.102 1 71.19 88 SER B O 1
ATOM 3283 N N . ASN B 1 89 ? -1.655 31.141 -4.859 1 83.88 89 ASN B N 1
ATOM 3284 C CA . ASN B 1 89 ? -0.622 31.203 -3.832 1 83.88 89 ASN B CA 1
ATOM 3285 C C . ASN B 1 89 ? -0.758 30.047 -2.84 1 83.88 89 ASN B C 1
ATOM 3287 O O . ASN B 1 89 ? -0.453 30.203 -1.656 1 83.88 89 ASN B O 1
ATOM 3291 N N . SER B 1 90 ? -1.333 28.969 -3.326 1 90.25 90 SER B N 1
ATOM 3292 C CA . SER B 1 90 ? -1.45 27.766 -2.514 1 90.25 90 SER B CA 1
ATOM 3293 C C . SER B 1 90 ? -0.857 26.562 -3.232 1 90.25 90 SER B C 1
ATOM 3295 O O . SER B 1 90 ? -0.787 26.531 -4.465 1 90.25 90 SER B O 1
ATOM 3297 N N . LYS B 1 91 ? -0.397 25.641 -2.441 1 92.81 91 LYS B N 1
ATOM 3298 C CA . LYS B 1 91 ? 0.25 24.453 -2.994 1 92.81 91 LYS B CA 1
ATOM 3299 C C . LYS B 1 91 ? -0.163 23.188 -2.232 1 92.81 91 LYS B C 1
ATOM 3301 O O . LYS B 1 91 ? -0.539 23.266 -1.061 1 92.81 91 LYS B O 1
ATOM 3306 N N . ILE B 1 92 ? -0.157 22.109 -2.92 1 95.5 92 ILE B N 1
ATOM 3307 C CA . ILE B 1 92 ? -0.283 20.797 -2.307 1 95.5 92 ILE B CA 1
ATOM 3308 C C . ILE B 1 92 ? 1.071 20.094 -2.316 1 95.5 92 ILE B C 1
ATOM 3310 O O . ILE B 1 92 ? 1.807 20.156 -3.303 1 95.5 92 ILE B O 1
ATOM 3314 N N . LEU B 1 93 ? 1.438 19.531 -1.219 1 97.12 93 LEU B N 1
ATOM 3315 C CA . LEU B 1 93 ? 2.639 18.719 -1.101 1 97.12 93 LEU B CA 1
ATOM 3316 C C . LEU B 1 93 ? 2.32 17.375 -0.438 1 97.12 93 LEU B C 1
ATOM 3318 O O . LEU B 1 93 ? 1.892 17.344 0.718 1 97.12 93 LEU B O 1
ATOM 3322 N N . PHE B 1 94 ? 2.484 16.25 -1.21 1 98.5 94 PHE B N 1
ATOM 3323 C CA . PHE B 1 94 ? 2.414 14.922 -0.612 1 98.5 94 PHE B CA 1
ATOM 3324 C C . PHE B 1 94 ? 3.746 14.547 0.025 1 98.5 94 PHE B C 1
ATOM 3326 O O . PHE B 1 94 ? 4.797 14.648 -0.612 1 98.5 94 PHE B O 1
ATOM 3333 N N . TYR B 1 95 ? 3.727 14.148 1.291 1 98.62 95 TYR B N 1
ATOM 3334 C CA . TYR B 1 95 ? 4.973 13.719 1.917 1 98.62 95 TYR B CA 1
ATOM 3335 C C . TYR B 1 95 ? 4.879 12.281 2.4 1 98.62 95 TYR B C 1
ATOM 3337 O O . TYR B 1 95 ? 3.816 11.836 2.838 1 98.62 95 TYR B O 1
ATOM 3345 N N . MET B 1 96 ? 5.988 11.562 2.254 1 98.38 96 MET B N 1
ATOM 3346 C CA . MET B 1 96 ? 6.035 10.133 2.561 1 98.38 96 MET B CA 1
ATOM 3347 C C . MET B 1 96 ? 7.469 9.672 2.783 1 98.38 96 MET B C 1
ATOM 3349 O O . MET B 1 96 ? 8.414 10.43 2.557 1 98.38 96 MET B O 1
ATOM 3353 N N . GLY B 1 97 ? 7.621 8.461 3.326 1 96.62 97 GLY B N 1
ATOM 3354 C CA . GLY B 1 97 ? 8.883 7.746 3.32 1 96.62 97 GLY B CA 1
ATOM 3355 C C . GLY B 1 97 ? 9.016 6.766 2.168 1 96.62 97 GLY B C 1
ATOM 3356 O O . GLY B 1 97 ? 8.328 6.902 1.15 1 96.62 97 GLY B O 1
ATOM 3357 N N . GLN B 1 98 ? 9.898 5.82 2.354 1 94.06 98 GLN B N 1
ATOM 3358 C CA . GLN B 1 98 ? 10.148 4.812 1.331 1 94.06 98 GLN B CA 1
ATOM 3359 C C . GLN B 1 98 ? 9.32 3.555 1.583 1 94.06 98 GLN B C 1
ATOM 3361 O O . GLN B 1 98 ? 9.086 3.182 2.734 1 94.06 98 GLN B O 1
ATOM 3366 N N . SER B 1 99 ? 8.883 2.941 0.454 1 92.81 99 SER B N 1
ATOM 3367 C CA . SER B 1 99 ? 8.297 1.606 0.522 1 92.81 99 SER B CA 1
ATOM 3368 C C . SER B 1 99 ? 9.375 0.536 0.658 1 92.81 99 SER B C 1
ATOM 3370 O O . SER B 1 99 ? 10.5 0.723 0.202 1 92.81 99 SER B O 1
ATOM 3372 N N . SER B 1 100 ? 9.031 -0.576 1.289 1 83.88 100 SER B N 1
ATOM 3373 C CA . SER B 1 100 ? 9.922 -1.729 1.271 1 83.88 100 SER B CA 1
ATOM 3374 C C . SER B 1 100 ? 9.977 -2.365 -0.115 1 83.88 100 SER B C 1
ATOM 3376 O O . SER B 1 100 ? 10.859 -3.178 -0.396 1 83.88 100 SER B O 1
ATOM 3378 N N . ARG B 1 101 ? 9.094 -2.041 -1 1 87.81 101 ARG B N 1
ATOM 3379 C CA . ARG B 1 101 ? 8.992 -2.572 -2.355 1 87.81 101 ARG B CA 1
ATOM 3380 C C . ARG B 1 101 ? 9.656 -1.635 -3.359 1 87.81 101 ARG B C 1
ATOM 3382 O O . ARG B 1 101 ? 9.133 -0.56 -3.654 1 87.81 101 ARG B O 1
ATOM 3389 N N . PRO B 1 102 ? 10.727 -2.107 -3.971 1 86 102 PRO B N 1
ATOM 3390 C CA . PRO B 1 102 ? 11.477 -1.225 -4.867 1 86 102 PRO B CA 1
ATOM 3391 C C . PRO B 1 102 ? 10.641 -0.738 -6.051 1 86 102 PRO B C 1
ATOM 3393 O O . PRO B 1 102 ? 10.797 0.404 -6.492 1 86 102 PRO B O 1
ATOM 3396 N N . GLU B 1 103 ? 9.797 -1.575 -6.555 1 85.94 103 GLU B N 1
ATOM 3397 C CA . GLU B 1 103 ? 8.992 -1.182 -7.711 1 85.94 103 GLU B CA 1
ATOM 3398 C C . GLU B 1 103 ? 8.055 -0.028 -7.363 1 85.94 103 GLU B C 1
ATOM 3400 O O . GLU B 1 103 ? 7.762 0.817 -8.211 1 85.94 103 GLU B O 1
ATOM 3405 N N . VAL B 1 104 ? 7.613 0.008 -6.129 1 93.62 104 VAL B N 1
ATOM 3406 C CA . VAL B 1 104 ? 6.738 1.082 -5.672 1 93.62 104 VAL B CA 1
ATOM 3407 C C . VAL B 1 104 ? 7.512 2.398 -5.629 1 93.62 104 VAL B C 1
ATOM 3409 O O . VAL B 1 104 ? 7.008 3.438 -6.059 1 93.62 104 VAL B O 1
ATOM 3412 N N . ASN B 1 105 ? 8.773 2.373 -5.137 1 94.25 105 ASN B N 1
ATOM 3413 C CA . ASN B 1 105 ? 9.594 3.578 -5.066 1 94.25 105 ASN B CA 1
ATOM 3414 C C . ASN B 1 105 ? 9.891 4.129 -6.457 1 94.25 105 ASN B C 1
ATOM 3416 O O . ASN B 1 105 ? 9.945 5.348 -6.648 1 94.25 105 ASN B O 1
ATOM 3420 N N . THR B 1 106 ? 10.086 3.225 -7.387 1 92.69 106 THR B N 1
ATOM 3421 C CA . THR B 1 106 ? 10.297 3.65 -8.766 1 92.69 106 THR B CA 1
ATOM 3422 C C . THR B 1 106 ? 9.078 4.402 -9.289 1 92.69 106 THR B C 1
ATOM 3424 O O . THR B 1 106 ? 9.219 5.441 -9.938 1 92.69 106 THR B O 1
ATOM 3427 N N . LYS B 1 107 ? 7.93 3.945 -8.969 1 94 107 LYS B N 1
ATOM 3428 C CA . LYS B 1 107 ? 6.688 4.578 -9.406 1 94 107 LYS B CA 1
ATOM 3429 C C . LYS B 1 107 ? 6.492 5.93 -8.734 1 94 107 LYS B C 1
ATOM 3431 O O . LYS B 1 107 ? 5.996 6.875 -9.352 1 94 107 LYS B O 1
ATOM 3436 N N . VAL B 1 108 ? 6.852 5.984 -7.469 1 97.31 108 VAL B N 1
ATOM 3437 C CA . VAL B 1 108 ? 6.766 7.254 -6.75 1 97.31 108 VAL B CA 1
ATOM 3438 C C . VAL B 1 108 ? 7.699 8.273 -7.391 1 97.31 108 VAL B C 1
ATOM 3440 O O . VAL B 1 108 ? 7.332 9.445 -7.547 1 97.31 108 VAL B O 1
ATOM 3443 N N . ALA B 1 109 ? 8.898 7.848 -7.766 1 96.38 109 ALA B N 1
ATOM 3444 C CA . ALA B 1 109 ? 9.852 8.734 -8.43 1 96.38 109 ALA B CA 1
ATOM 3445 C C . ALA B 1 109 ? 9.281 9.258 -9.75 1 96.38 109 ALA B C 1
ATOM 3447 O O . ALA B 1 109 ? 9.391 10.445 -10.047 1 96.38 109 ALA B O 1
ATOM 3448 N N . GLU B 1 110 ? 8.672 8.375 -10.508 1 95.5 110 GLU B N 1
ATOM 3449 C CA . GLU B 1 110 ? 8.039 8.773 -11.766 1 95.5 110 GLU B CA 1
ATOM 3450 C C . GLU B 1 110 ? 6.914 9.766 -11.523 1 95.5 110 GLU B C 1
ATOM 3452 O O . GLU B 1 110 ? 6.797 10.766 -12.242 1 95.5 110 GLU B O 1
ATOM 3457 N N . GLU B 1 111 ? 6.105 9.469 -10.539 1 95.69 111 GLU B N 1
ATOM 3458 C CA . GLU B 1 111 ? 5.016 10.359 -10.156 1 95.69 111 GLU B CA 1
ATOM 3459 C C . GLU B 1 111 ? 5.543 11.734 -9.75 1 95.69 111 GLU B C 1
ATOM 3461 O O . GLU B 1 111 ? 4.992 12.758 -10.156 1 95.69 111 GLU B O 1
ATOM 3466 N N . SER B 1 112 ? 6.586 11.766 -8.961 1 96.06 112 SER B N 1
ATOM 3467 C CA . SER B 1 112 ? 7.195 13 -8.484 1 96.06 112 SER B CA 1
ATOM 3468 C C . SER B 1 112 ? 7.738 13.836 -9.641 1 96.06 112 SER B C 1
ATOM 3470 O O . SER B 1 112 ? 7.617 15.062 -9.633 1 96.06 112 SER B O 1
ATOM 3472 N N . ASN B 1 113 ? 8.328 13.156 -10.586 1 95.25 113 ASN B N 1
ATOM 3473 C CA . ASN B 1 113 ? 8.844 13.844 -11.758 1 95.25 113 ASN B CA 1
ATOM 3474 C C . ASN B 1 113 ? 7.723 14.477 -12.578 1 95.25 113 ASN B C 1
ATOM 3476 O O . ASN B 1 113 ? 7.895 15.555 -13.148 1 95.25 113 ASN B O 1
ATOM 3480 N N . HIS B 1 114 ? 6.609 13.828 -12.594 1 94.38 114 HIS B N 1
ATOM 3481 C CA . HIS B 1 114 ? 5.484 14.273 -13.406 1 94.38 114 HIS B CA 1
ATOM 3482 C C . HIS B 1 114 ? 4.754 15.438 -12.742 1 94.38 114 HIS B C 1
ATOM 3484 O O . HIS B 1 114 ? 4.461 16.453 -13.391 1 94.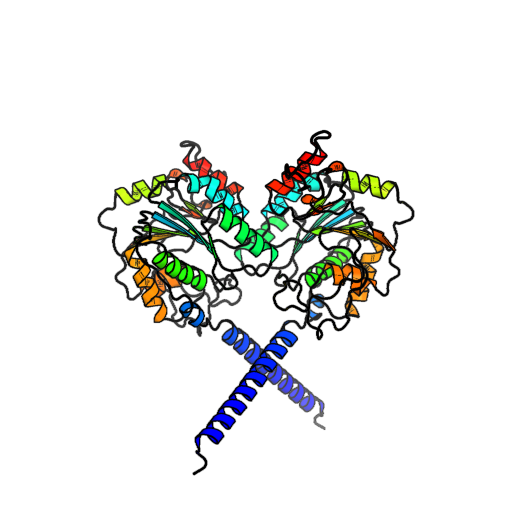38 114 HIS B O 1
ATOM 3490 N N . TYR B 1 115 ? 4.527 15.359 -11.469 1 93.5 115 TYR B N 1
ATOM 3491 C CA . TYR B 1 115 ? 3.66 16.328 -10.805 1 93.5 115 TYR B CA 1
ATOM 3492 C C . TYR B 1 115 ? 4.48 17.344 -10.008 1 93.5 115 TYR B C 1
ATOM 3494 O O . TYR B 1 115 ? 3.996 18.422 -9.695 1 93.5 115 TYR B O 1
ATOM 3502 N N . GLU B 1 116 ? 5.703 16.906 -9.5 1 93.56 116 GLU B N 1
ATOM 3503 C CA . GLU B 1 116 ? 6.621 17.75 -8.734 1 93.56 116 GLU B CA 1
ATOM 3504 C C . GLU B 1 116 ? 5.977 18.25 -7.441 1 93.56 116 GLU B C 1
ATOM 3506 O O . GLU B 1 116 ? 6.145 19.406 -7.059 1 93.56 116 GLU B O 1
ATOM 3511 N N . ASP B 1 117 ? 5.188 17.375 -6.883 1 95.44 117 ASP B N 1
ATOM 3512 C CA . ASP B 1 117 ? 4.492 17.75 -5.652 1 95.44 117 ASP B CA 1
ATOM 3513 C C . ASP B 1 117 ? 4.684 16.688 -4.57 1 95.44 117 ASP B C 1
ATOM 3515 O O . ASP B 1 117 ? 3.811 16.484 -3.725 1 95.44 117 ASP B O 1
ATOM 3519 N N . ILE B 1 118 ? 5.766 15.953 -4.68 1 97.62 118 ILE B N 1
ATOM 3520 C CA . ILE B 1 118 ? 6.008 14.891 -3.709 1 97.62 118 ILE B CA 1
ATOM 3521 C C . ILE B 1 118 ? 7.348 15.133 -3.01 1 97.62 118 ILE B C 1
ATOM 3523 O O . ILE B 1 118 ? 8.344 15.469 -3.658 1 97.62 118 ILE B O 1
ATOM 3527 N N . PHE B 1 119 ? 7.367 15.117 -1.702 1 97.31 119 PHE B N 1
ATOM 3528 C CA . PHE B 1 119 ? 8.562 14.961 -0.889 1 97.31 119 PHE B CA 1
ATOM 3529 C C . PHE B 1 119 ? 8.664 13.547 -0.336 1 97.31 119 PHE B C 1
ATOM 3531 O O . PHE B 1 119 ? 7.758 13.078 0.351 1 97.31 119 PHE B O 1
ATOM 3538 N N . GLN B 1 120 ? 9.703 12.844 -0.627 1 97 120 GLN B N 1
ATOM 3539 C CA . GLN B 1 120 ? 9.93 11.5 -0.112 1 97 120 GLN B CA 1
ATOM 3540 C C . GLN B 1 120 ? 11.188 11.445 0.748 1 97 120 GLN B C 1
ATOM 3542 O O . GLN B 1 120 ? 12.297 11.656 0.25 1 97 120 GLN B O 1
ATOM 3547 N N . GLY B 1 121 ? 11.008 11.188 2.035 1 93.56 121 GLY B N 1
ATOM 3548 C CA . GLY B 1 121 ? 12.141 11.078 2.941 1 93.56 121 GLY B CA 1
ATOM 3549 C C . GLY B 1 121 ? 12.906 9.781 2.793 1 93.56 121 GLY B C 1
ATOM 3550 O O . GLY B 1 121 ? 12.383 8.812 2.234 1 93.56 121 GLY B O 1
ATOM 3551 N N . ASP B 1 122 ? 14.094 9.727 3.357 1 88.62 122 ASP B N 1
ATOM 3552 C CA . ASP B 1 122 ? 14.969 8.562 3.25 1 88.62 122 ASP B CA 1
ATOM 3553 C C . ASP B 1 122 ? 14.836 7.668 4.48 1 88.62 122 ASP B C 1
ATOM 3555 O O . ASP B 1 122 ? 15.797 7.492 5.23 1 88.62 122 ASP B O 1
ATOM 3559 N N . PHE B 1 123 ? 13.719 7.09 4.727 1 88.56 123 PHE B N 1
ATOM 3560 C CA . PHE B 1 123 ? 13.359 6.141 5.773 1 88.56 123 PHE B CA 1
ATOM 3561 C C . PHE B 1 123 ? 12.172 5.289 5.344 1 88.56 123 PHE B C 1
ATOM 3563 O O . PHE B 1 123 ? 11.406 5.68 4.461 1 88.56 123 PHE B O 1
ATOM 3570 N N . ILE B 1 124 ? 12.055 4.164 5.918 1 87.62 124 ILE B N 1
ATOM 3571 C CA . ILE B 1 124 ? 10.93 3.293 5.594 1 87.62 124 ILE B CA 1
ATOM 3572 C C . ILE B 1 124 ? 9.641 3.893 6.145 1 87.62 124 ILE B C 1
ATOM 3574 O O . ILE B 1 124 ? 9.578 4.285 7.312 1 87.62 124 ILE B O 1
ATOM 3578 N N . ASP B 1 125 ? 8.672 4.02 5.258 1 91.5 125 ASP B N 1
ATOM 3579 C CA . ASP B 1 125 ? 7.375 4.57 5.641 1 91.5 125 ASP B CA 1
ATOM 3580 C C . ASP B 1 125 ? 6.543 3.539 6.398 1 91.5 125 ASP B C 1
ATOM 3582 O O . ASP B 1 125 ? 5.695 2.867 5.809 1 91.5 125 ASP B O 1
ATOM 3586 N N . SER B 1 126 ? 6.734 3.408 7.656 1 85.31 126 SER B N 1
ATOM 3587 C CA . SER B 1 126 ? 5.992 2.496 8.523 1 85.31 126 SER B CA 1
ATOM 3588 C C . SER B 1 126 ? 5.098 3.258 9.492 1 85.31 126 SER B C 1
ATOM 3590 O O . SER B 1 126 ? 5.25 4.469 9.664 1 85.31 126 SER B O 1
ATOM 3592 N N . PHE B 1 127 ? 4.219 2.531 10.055 1 83.44 127 PHE B N 1
ATOM 3593 C CA . PHE B 1 127 ? 3.287 3.104 11.023 1 83.44 127 PHE B CA 1
ATOM 3594 C C . PHE B 1 127 ? 4.039 3.74 12.188 1 83.44 127 PHE B C 1
ATOM 3596 O O . PHE B 1 127 ? 3.627 4.781 12.703 1 83.44 127 PHE B O 1
ATOM 3603 N N . GLU B 1 128 ? 5.129 3.229 12.5 1 84.62 128 GLU B N 1
ATOM 3604 C CA . GLU B 1 128 ? 5.902 3.688 13.648 1 84.62 128 GLU B CA 1
ATOM 3605 C C . GLU B 1 128 ? 6.711 4.934 13.305 1 84.62 128 GLU B C 1
ATOM 3607 O O . GLU B 1 128 ? 7.211 5.625 14.203 1 84.62 128 GLU B O 1
ATOM 3612 N N . ASN B 1 129 ? 6.832 5.258 12.039 1 90.19 129 ASN B N 1
ATOM 3613 C CA . ASN B 1 129 ? 7.684 6.367 11.625 1 90.19 129 ASN B CA 1
ATOM 3614 C C . ASN B 1 129 ? 6.863 7.582 11.203 1 90.19 129 ASN B C 1
ATOM 3616 O O . ASN B 1 129 ? 7.367 8.477 10.523 1 90.19 129 ASN B O 1
ATOM 3620 N N . GLN B 1 130 ? 5.633 7.66 11.664 1 94.06 130 GLN B N 1
ATOM 3621 C CA . GLN B 1 130 ? 4.746 8.727 11.211 1 94.06 130 GLN B CA 1
ATOM 3622 C C . GLN B 1 130 ? 5.211 10.086 11.734 1 94.06 130 GLN B C 1
ATOM 3624 O O . GLN B 1 130 ? 5.18 11.078 11 1 94.06 130 GLN B O 1
ATOM 3629 N N . SER B 1 131 ? 5.648 10.117 12.969 1 95.5 131 SER B N 1
ATOM 3630 C CA . SER B 1 131 ? 6.141 11.367 13.531 1 95.5 131 SER B CA 1
ATOM 3631 C C . SER B 1 131 ? 7.422 11.82 12.836 1 95.5 131 SER B C 1
ATOM 3633 O O . SER B 1 131 ? 7.582 13 12.523 1 95.5 131 SER B O 1
ATOM 3635 N N . LEU B 1 132 ? 8.281 10.867 12.617 1 93.5 132 LEU B N 1
ATOM 3636 C CA . LEU B 1 132 ? 9.516 11.156 11.891 1 93.5 132 LEU B CA 1
ATOM 3637 C C . LEU B 1 132 ? 9.211 11.711 10.5 1 93.5 132 LEU B C 1
ATOM 3639 O O . LEU B 1 132 ? 9.836 12.68 10.07 1 93.5 132 LEU B O 1
ATOM 3643 N N . CYS B 1 133 ? 8.266 11.102 9.898 1 96.19 133 CYS B N 1
ATOM 3644 C CA . CYS B 1 133 ? 7.891 11.5 8.547 1 96.19 133 CYS B CA 1
ATOM 3645 C C . CYS B 1 133 ? 7.395 12.945 8.523 1 96.19 133 CYS B C 1
ATOM 3647 O O . CYS B 1 133 ? 7.852 13.75 7.715 1 96.19 133 CYS B O 1
ATOM 3649 N N . THR B 1 134 ? 6.512 13.305 9.438 1 98 134 THR B N 1
ATOM 3650 C CA . THR B 1 134 ? 5.938 14.641 9.492 1 98 134 THR B CA 1
ATOM 3651 C C . THR B 1 134 ? 7.004 15.672 9.852 1 98 134 THR B C 1
ATOM 3653 O O . THR B 1 134 ? 7.09 16.734 9.227 1 98 134 THR B O 1
ATOM 3656 N N . LEU B 1 135 ? 7.863 15.359 10.766 1 95.5 135 LEU B N 1
ATOM 3657 C CA . LEU B 1 135 ? 8.914 16.297 11.18 1 95.5 135 LEU B CA 1
ATOM 3658 C C . LEU B 1 135 ? 9.898 16.531 10.039 1 95.5 135 LEU B C 1
ATOM 3660 O O . LEU B 1 135 ? 10.312 17.672 9.805 1 95.5 135 LEU B O 1
ATOM 3664 N N . THR B 1 136 ? 10.258 15.469 9.367 1 94.75 136 THR B N 1
ATOM 3665 C CA . THR B 1 136 ? 11.172 15.594 8.234 1 94.75 136 THR B CA 1
ATOM 3666 C C . THR B 1 136 ? 10.539 16.438 7.133 1 94.75 136 THR B C 1
ATOM 3668 O O . THR B 1 136 ? 11.219 17.266 6.512 1 94.75 136 THR B O 1
ATOM 3671 N N . ALA B 1 137 ? 9.289 16.281 6.938 1 96.94 137 ALA B N 1
ATOM 3672 C CA . ALA B 1 137 ? 8.57 17.062 5.938 1 96.94 137 ALA B CA 1
ATOM 3673 C C . ALA B 1 137 ? 8.516 18.547 6.34 1 96.94 137 ALA B C 1
ATOM 3675 O O . ALA B 1 137 ? 8.695 19.422 5.5 1 96.94 137 ALA B O 1
ATOM 3676 N N . PHE B 1 138 ? 8.258 18.781 7.633 1 96.88 138 PHE B N 1
ATOM 3677 C CA . PHE B 1 138 ? 8.25 20.156 8.125 1 96.88 138 PHE B CA 1
ATOM 3678 C C . PHE B 1 138 ? 9.578 20.844 7.836 1 96.88 138 PHE B C 1
ATOM 3680 O O . PHE B 1 138 ? 9.609 21.969 7.352 1 96.88 138 PHE B O 1
ATOM 3687 N N . LYS B 1 139 ? 10.633 20.172 8.086 1 92.12 139 LYS B N 1
ATOM 3688 C CA . LYS B 1 139 ? 11.961 20.734 7.844 1 92.12 139 LYS B CA 1
ATOM 3689 C C . LYS B 1 139 ? 12.172 21.031 6.363 1 92.12 139 LYS B C 1
ATOM 3691 O O . LYS B 1 139 ? 12.703 22.078 6.004 1 92.12 139 LYS B O 1
ATOM 3696 N N . TYR B 1 140 ? 11.742 20.141 5.578 1 93.12 140 TYR B N 1
ATOM 3697 C CA . TYR B 1 140 ? 11.828 20.328 4.137 1 93.12 140 TYR B CA 1
ATOM 3698 C C . TYR B 1 140 ? 11.031 21.562 3.709 1 93.12 140 TYR B C 1
ATOM 3700 O O . TYR B 1 140 ? 11.523 22.391 2.947 1 93.12 140 TYR B O 1
ATOM 3708 N N . MET B 1 141 ? 9.773 21.656 4.172 1 94 141 MET B N 1
ATOM 3709 C CA . MET B 1 141 ? 8.883 22.75 3.785 1 94 141 MET B CA 1
ATOM 3710 C C . MET B 1 141 ? 9.461 24.094 4.191 1 94 141 MET B C 1
ATOM 3712 O O . MET B 1 141 ? 9.352 25.078 3.447 1 94 141 MET B O 1
ATOM 3716 N N . LEU B 1 142 ? 10.055 24.141 5.352 1 90.44 142 LEU B N 1
ATOM 3717 C CA . LEU B 1 142 ? 10.648 25.391 5.844 1 90.44 142 LEU B CA 1
ATOM 3718 C C . LEU B 1 142 ? 11.852 25.781 4.992 1 90.44 142 LEU B C 1
ATOM 3720 O O . LEU B 1 142 ? 12.172 26.969 4.875 1 90.44 142 LEU B O 1
ATOM 3724 N N . ARG B 1 143 ? 12.453 24.797 4.402 1 88.38 143 ARG B N 1
ATOM 3725 C CA . ARG B 1 143 ? 13.609 25.062 3.557 1 88.38 143 ARG B CA 1
ATOM 3726 C C . ARG B 1 143 ? 13.18 25.531 2.168 1 88.38 143 ARG B C 1
ATOM 3728 O O . ARG B 1 143 ? 13.812 26.391 1.567 1 88.38 143 ARG B O 1
ATOM 3735 N N . VAL B 1 144 ? 12.086 25 1.691 1 89.12 144 VAL B N 1
ATOM 3736 C CA . VAL B 1 144 ? 11.703 25.188 0.296 1 89.12 144 VAL B CA 1
ATOM 3737 C C . VAL B 1 144 ? 10.781 26.391 0.167 1 89.12 144 VAL B C 1
ATOM 3739 O O . VAL B 1 144 ? 10.844 27.125 -0.824 1 89.12 144 VAL B O 1
ATOM 3742 N N . TYR B 1 145 ? 9.984 26.578 1.138 1 88.75 145 TYR B N 1
ATOM 3743 C CA . TYR B 1 145 ? 9.016 27.656 1.057 1 88.75 145 TYR B CA 1
ATOM 3744 C C . TYR B 1 145 ? 9.43 28.828 1.94 1 88.75 145 TYR B C 1
ATOM 3746 O O . TYR B 1 145 ? 9.789 28.641 3.104 1 88.75 145 TYR B O 1
ATOM 3754 N N . ALA B 1 146 ? 9.492 30.016 1.398 1 79.31 146 ALA B N 1
ATOM 3755 C CA . ALA B 1 146 ? 9.922 31.219 2.107 1 79.31 146 ALA B CA 1
ATOM 3756 C C . ALA B 1 146 ? 8.961 31.562 3.24 1 79.31 146 ALA B C 1
ATOM 3758 O O . ALA B 1 146 ? 9.391 31.859 4.359 1 79.31 146 ALA B O 1
ATOM 3759 N N . GLN B 1 147 ? 7.691 31.656 2.857 1 86.69 147 GLN B N 1
ATOM 3760 C CA . GLN B 1 147 ? 6.664 31.984 3.842 1 86.69 147 GLN B CA 1
ATOM 3761 C C . GLN B 1 147 ? 5.434 31.094 3.666 1 86.69 147 GLN B C 1
ATOM 3763 O O . GLN B 1 147 ? 4.934 30.938 2.553 1 86.69 147 GLN B O 1
ATOM 3768 N N . ILE B 1 148 ? 5.078 30.438 4.691 1 91.25 148 ILE B N 1
ATOM 3769 C CA . ILE B 1 148 ? 3.828 29.688 4.785 1 91.25 148 ILE B CA 1
ATOM 3770 C C . ILE B 1 148 ? 2.889 30.375 5.773 1 91.25 148 ILE B C 1
ATOM 3772 O O . ILE B 1 148 ? 3.24 30.578 6.938 1 91.25 148 ILE B O 1
ATOM 3776 N N . ARG B 1 149 ? 1.838 30.844 5.23 1 89.62 149 ARG B N 1
ATOM 3777 C CA . ARG B 1 149 ? 0.913 31.5 6.148 1 89.62 149 ARG B CA 1
ATOM 3778 C C . ARG B 1 149 ? 0.119 30.469 6.953 1 89.62 149 ARG B C 1
ATOM 3780 O O . ARG B 1 149 ? 0.003 30.594 8.172 1 89.62 149 ARG B O 1
ATOM 3787 N N . PHE B 1 150 ? -0.484 29.484 6.207 1 92.69 150 PHE B N 1
ATOM 3788 C CA . PHE B 1 150 ? -1.238 28.406 6.82 1 92.69 150 PHE B CA 1
ATOM 3789 C C . PHE B 1 150 ? -0.757 27.047 6.312 1 92.69 150 PHE B C 1
ATOM 3791 O O . PHE B 1 150 ? -0.56 26.859 5.109 1 92.69 150 PHE B O 1
ATOM 3798 N N . LEU B 1 151 ? -0.473 26.156 7.27 1 96.44 151 LEU B N 1
ATOM 3799 C CA . LEU B 1 151 ? -0.17 24.781 6.906 1 96.44 151 LEU B CA 1
ATOM 3800 C C . LEU B 1 151 ? -1.309 23.844 7.309 1 96.44 151 LEU B C 1
ATOM 3802 O O . LEU B 1 151 ? -1.632 23.719 8.492 1 96.44 151 LEU B O 1
ATOM 3806 N N . PHE B 1 152 ? -1.938 23.281 6.344 1 97.38 152 PHE B N 1
ATOM 3807 C CA . PHE B 1 152 ? -2.984 22.297 6.594 1 97.38 152 PHE B CA 1
ATOM 3808 C C . PHE B 1 152 ? -2.441 20.875 6.438 1 97.38 152 PHE B C 1
ATOM 3810 O O . PHE B 1 152 ? -2.283 20.391 5.316 1 97.38 152 PHE B O 1
ATOM 3817 N N . LYS B 1 153 ? -2.148 20.203 7.547 1 98.56 153 LYS B N 1
ATOM 3818 C CA . LYS B 1 153 ? -1.753 18.797 7.52 1 98.56 153 LYS B CA 1
ATOM 3819 C C . LYS B 1 153 ? -2.965 17.891 7.332 1 98.56 153 LYS B C 1
ATOM 3821 O O . LYS B 1 153 ? -3.953 18 8.062 1 98.56 153 LYS B O 1
ATOM 3826 N N . VAL B 1 154 ? -2.855 16.984 6.391 1 98.38 154 VAL B N 1
ATOM 3827 C CA . VAL B 1 154 ? -3.982 16.141 6 1 98.38 154 VAL B CA 1
ATOM 3828 C C . VAL B 1 154 ? -3.498 14.727 5.73 1 98.38 154 VAL B C 1
ATOM 3830 O O . VAL B 1 154 ? -2.424 14.523 5.156 1 98.38 154 VAL B O 1
ATOM 3833 N N . GLU B 1 155 ? -4.277 13.758 6.188 1 97.31 155 GLU B N 1
ATOM 3834 C CA . GLU B 1 155 ? -4.055 12.391 5.711 1 97.31 155 GLU B CA 1
ATOM 3835 C C . GLU B 1 155 ? -4.625 12.195 4.309 1 97.31 155 GLU B C 1
ATOM 3837 O O . GLU B 1 155 ? -5.625 12.828 3.947 1 97.31 155 GLU B O 1
ATOM 3842 N N . ASP B 1 156 ? -4.086 11.242 3.57 1 97.5 156 ASP B N 1
ATOM 3843 C CA . ASP B 1 156 ? -4.512 11.094 2.182 1 97.5 156 ASP B CA 1
ATOM 3844 C C . ASP B 1 156 ? -5.895 10.445 2.096 1 97.5 156 ASP B C 1
ATOM 3846 O O . ASP B 1 156 ? -6.516 10.438 1.031 1 97.5 156 ASP B O 1
ATOM 3850 N N . SER B 1 157 ? -6.461 10.031 3.256 1 95.06 157 SER B N 1
ATOM 3851 C CA . SER B 1 157 ? -7.82 9.516 3.311 1 95.06 157 SER B CA 1
ATOM 3852 C C . SER B 1 157 ? -8.797 10.578 3.801 1 95.06 157 SER B C 1
ATOM 3854 O O . SER B 1 157 ? -9.891 10.25 4.277 1 95.06 157 SER B O 1
ATOM 3856 N N . THR B 1 158 ? -8.406 11.773 3.727 1 96 158 THR B N 1
ATOM 3857 C CA . THR B 1 158 ? -9.234 12.867 4.219 1 96 158 THR B CA 1
ATOM 3858 C C . THR B 1 158 ? -9.586 13.836 3.094 1 96 158 THR B C 1
ATOM 3860 O O . THR B 1 158 ? -8.711 14.211 2.303 1 96 158 THR B O 1
ATOM 3863 N N . PHE B 1 159 ? -10.82 14.188 2.973 1 94.75 159 PHE B N 1
ATOM 3864 C CA . PHE B 1 159 ? -11.312 15.195 2.041 1 94.75 159 PHE B CA 1
ATOM 3865 C C . PHE B 1 159 ? -11.328 16.578 2.691 1 94.75 159 PHE B C 1
ATOM 3867 O O . PHE B 1 159 ? -11.781 16.719 3.828 1 94.75 159 PHE B O 1
ATOM 3874 N N . ILE B 1 160 ? -10.82 17.562 1.995 1 94.25 160 ILE B N 1
ATOM 3875 C CA . ILE B 1 160 ? -10.828 18.938 2.488 1 94.25 160 ILE B CA 1
ATOM 3876 C C . ILE B 1 160 ? -11.797 19.781 1.666 1 94.25 160 ILE B C 1
ATOM 3878 O O . ILE B 1 160 ? -11.672 19.859 0.442 1 94.25 160 ILE B O 1
ATOM 3882 N N . ASN B 1 161 ? -12.727 20.359 2.359 1 90.31 161 ASN B N 1
ATOM 3883 C CA . ASN B 1 161 ? -13.641 21.328 1.762 1 90.31 161 ASN B CA 1
ATOM 3884 C C . ASN B 1 161 ? -13.039 22.719 1.739 1 90.31 161 ASN B C 1
ATOM 3886 O O . ASN B 1 161 ? -13.328 23.547 2.613 1 90.31 161 ASN B O 1
ATOM 3890 N N . ILE B 1 162 ? -12.281 23.031 0.683 1 90.19 162 ILE B N 1
ATOM 3891 C CA . ILE B 1 162 ? -11.461 24.234 0.61 1 90.19 162 ILE B CA 1
ATOM 3892 C C . ILE B 1 162 ? -12.359 25.469 0.605 1 90.19 162 ILE B C 1
ATOM 3894 O O . ILE B 1 162 ? -12.109 26.438 1.337 1 90.19 162 ILE B O 1
ATOM 3898 N N . PRO B 1 163 ? -13.469 25.453 -0.148 1 84.88 163 PRO B N 1
ATOM 3899 C CA . PRO B 1 163 ? -14.359 26.609 -0.059 1 84.88 163 PRO B CA 1
ATOM 3900 C C . PRO B 1 163 ? -14.844 26.875 1.367 1 84.88 163 PRO B C 1
ATOM 3902 O O . PRO B 1 163 ? -14.875 28.031 1.805 1 84.88 163 PRO B O 1
ATOM 3905 N N . ARG B 1 164 ? -15.219 25.859 2.1 1 85.88 164 ARG B N 1
ATOM 3906 C CA . ARG B 1 164 ? -15.656 26 3.484 1 85.88 164 ARG B CA 1
ATOM 3907 C C . ARG B 1 164 ? -14.516 26.516 4.363 1 85.88 164 ARG B C 1
ATOM 3909 O O . ARG B 1 164 ? -14.719 27.359 5.234 1 85.88 164 ARG B O 1
ATOM 3916 N N . LEU B 1 165 ? -13.328 25.984 4.188 1 89 165 LEU B N 1
ATOM 3917 C CA . LEU B 1 165 ? -12.141 26.391 4.934 1 89 165 LEU B CA 1
ATOM 3918 C C . LEU B 1 165 ? -11.898 27.891 4.777 1 89 165 LEU B C 1
ATOM 3920 O O . LEU B 1 165 ? -11.672 28.594 5.762 1 89 165 LEU B O 1
ATOM 3924 N N . ILE B 1 166 ? -11.938 28.391 3.566 1 85.62 166 ILE B N 1
ATOM 3925 C CA . ILE B 1 166 ? -11.695 29.797 3.268 1 85.62 166 ILE B CA 1
ATOM 3926 C C . ILE B 1 166 ? -12.742 30.672 3.963 1 85.62 166 ILE B C 1
ATOM 3928 O O . ILE B 1 166 ? -12.406 31.703 4.559 1 85.62 166 ILE B O 1
ATOM 3932 N N . ARG B 1 167 ? -13.977 30.25 3.975 1 83.62 167 ARG B N 1
ATOM 3933 C CA . ARG B 1 167 ? -15.055 30.984 4.609 1 83.62 167 ARG B CA 1
ATOM 3934 C C . ARG B 1 167 ? -14.852 31.062 6.117 1 83.62 167 ARG B C 1
ATOM 3936 O O . ARG B 1 167 ? -15.062 32.125 6.723 1 83.62 167 ARG B O 1
ATOM 3943 N N . VAL B 1 168 ? -14.453 29.969 6.668 1 84.06 168 VAL B N 1
ATOM 3944 C CA . VAL B 1 168 ? -14.266 29.906 8.109 1 84.06 168 VAL B CA 1
ATOM 3945 C C . VAL B 1 168 ? -13.102 30.797 8.523 1 84.06 168 VAL B C 1
ATOM 3947 O O . VAL B 1 168 ? -13.164 31.469 9.555 1 84.06 168 VAL B O 1
ATOM 3950 N N . LEU B 1 169 ? -12.031 30.891 7.75 1 84.5 169 LEU B N 1
ATOM 3951 C CA . LEU B 1 169 ? -10.836 31.641 8.102 1 84.5 169 LEU B CA 1
ATOM 3952 C C . LEU B 1 169 ? -11.055 33.125 7.875 1 84.5 169 LEU B C 1
ATOM 3954 O O . LEU B 1 169 ? -10.461 33.969 8.562 1 84.5 169 LEU B O 1
ATOM 3958 N N . LYS B 1 170 ? -11.805 33.469 6.898 1 78.94 170 LYS B N 1
ATOM 3959 C CA . LYS B 1 170 ? -12.109 34.875 6.637 1 78.94 170 LYS B CA 1
ATOM 3960 C C . LYS B 1 170 ? -12.828 35.5 7.824 1 78.94 170 LYS B C 1
ATOM 3962 O O . LYS B 1 170 ? -12.617 36.688 8.125 1 78.94 170 LYS B O 1
ATOM 3967 N N . ASN B 1 171 ? -13.516 34.719 8.539 1 72.31 171 ASN B N 1
ATOM 3968 C CA . ASN B 1 171 ? -14.32 35.219 9.648 1 72.31 171 ASN B CA 1
ATOM 3969 C C . ASN B 1 171 ? -13.508 35.25 10.945 1 72.31 171 ASN B C 1
ATOM 3971 O O . ASN B 1 171 ? -13.984 35.781 11.953 1 72.31 171 ASN B O 1
ATOM 3975 N N . ARG B 1 172 ? -12.273 34.75 10.883 1 69.88 172 ARG B N 1
ATOM 3976 C CA . ARG B 1 172 ? -11.492 34.656 12.109 1 69.88 172 ARG B CA 1
ATOM 3977 C C . ARG B 1 172 ? -10.164 35.406 11.984 1 69.88 172 ARG B C 1
ATOM 3979 O O . ARG B 1 172 ? -9.102 34.812 12.219 1 69.88 172 ARG B O 1
ATOM 3986 N N . ARG B 1 173 ? -10.062 36.656 11.773 1 59.69 173 ARG B N 1
ATOM 3987 C CA . ARG B 1 173 ? -8.836 37.406 11.523 1 59.69 173 ARG B CA 1
ATOM 3988 C C . ARG B 1 173 ? -7.941 37.438 12.758 1 59.69 173 ARG B C 1
ATOM 3990 O O . ARG B 1 173 ? -6.715 37.406 12.648 1 59.69 173 ARG B O 1
ATOM 3997 N N . GLU B 1 174 ? -8.461 37.406 13.906 1 56.06 174 GLU B N 1
ATOM 3998 C CA . GLU B 1 174 ? -7.754 37.656 15.164 1 56.06 174 GLU B CA 1
ATOM 3999 C C . GLU B 1 174 ? -6.906 36.438 15.547 1 56.06 174 GLU B C 1
ATOM 4001 O O . GLU B 1 174 ? -5.965 36.562 16.344 1 56.06 174 GLU B O 1
ATOM 4006 N N . LEU B 1 175 ? -7.098 35.344 14.914 1 60.16 175 LEU B N 1
ATOM 4007 C CA . LEU B 1 175 ? -6.598 34.062 15.422 1 60.16 175 LEU B CA 1
ATOM 4008 C C . LEU B 1 175 ? -5.457 33.531 14.555 1 60.16 175 LEU B C 1
ATOM 4010 O O . LEU B 1 175 ? -4.969 32.438 14.766 1 60.16 175 LEU B O 1
ATOM 4014 N N . LEU B 1 176 ? -4.879 34.469 13.938 1 67.12 176 LEU B N 1
ATOM 4015 C CA . LEU B 1 176 ? -4.129 33.844 12.852 1 67.12 176 LEU B CA 1
ATOM 4016 C C . LEU B 1 176 ? -2.637 33.812 13.164 1 67.12 176 LEU B C 1
ATOM 4018 O O . LEU B 1 176 ? -1.806 34 12.273 1 67.12 176 LEU B O 1
ATOM 4022 N N . HIS B 1 177 ? -2.443 33.812 14.625 1 83 177 HIS B N 1
ATOM 4023 C CA . HIS B 1 177 ? -1.06 33.531 14.992 1 83 177 HIS B CA 1
ATOM 4024 C C . HIS B 1 177 ? -0.98 32.406 16.031 1 83 177 HIS B C 1
ATOM 4026 O O . HIS B 1 177 ? -1.863 32.281 16.875 1 83 177 HIS B O 1
ATOM 4032 N N . SER B 1 178 ? 0.026 31.609 15.945 1 91.88 178 SER B N 1
ATOM 4033 C CA . SER B 1 178 ? 0.359 30.547 16.891 1 91.88 178 SER B CA 1
ATOM 4034 C C . SER B 1 178 ? -0.875 29.719 17.266 1 91.88 178 SER B C 1
ATOM 4036 O O . SER B 1 178 ? -1.18 29.547 18.438 1 91.88 178 SER B O 1
ATOM 4038 N N . PHE B 1 179 ? -1.558 29.234 16.25 1 94.19 179 PHE B N 1
ATOM 4039 C CA . PHE B 1 179 ? -2.766 28.469 16.547 1 94.19 179 PHE B CA 1
ATOM 4040 C C . PHE B 1 179 ? -2.717 27.094 15.883 1 94.19 179 PHE B C 1
ATOM 4042 O O . PHE B 1 179 ? -1.979 26.891 14.922 1 94.19 179 PHE B O 1
ATOM 4049 N N . ILE B 1 180 ? -3.439 26.172 16.469 1 96.81 180 ILE B N 1
ATOM 4050 C CA . ILE B 1 180 ? -3.77 24.859 15.938 1 96.81 180 ILE B CA 1
ATOM 4051 C C . ILE B 1 180 ? -5.285 24.672 15.898 1 96.81 180 ILE B C 1
ATOM 4053 O O . ILE B 1 180 ? -5.965 24.844 16.906 1 96.81 180 ILE B O 1
ATOM 4057 N N . MET B 1 181 ? -5.789 24.469 14.703 1 95.44 181 MET B N 1
ATOM 4058 C CA . MET B 1 181 ? -7.227 24.25 14.555 1 95.44 181 MET B CA 1
ATOM 4059 C C . MET B 1 181 ? -7.516 22.828 14.102 1 95.44 181 MET B C 1
ATOM 4061 O O . MET B 1 181 ? -6.801 22.281 13.266 1 95.44 181 MET B O 1
ATOM 4065 N N . GLY B 1 182 ? -8.438 22.172 14.609 1 96.5 182 GLY B N 1
ATOM 4066 C CA . GLY B 1 182 ? -8.875 20.812 14.312 1 96.5 182 GLY B CA 1
ATOM 4067 C C . GLY B 1 182 ? -9.812 20.25 15.359 1 96.5 182 GLY B C 1
ATOM 4068 O O . GLY B 1 182 ? -10.469 21 16.094 1 96.5 182 GLY B O 1
ATOM 4069 N N . HIS B 1 183 ? -10.008 19 15.281 1 95.88 183 HIS B N 1
ATOM 4070 C CA . HIS B 1 183 ? -10.695 18.344 16.391 1 95.88 183 HIS B CA 1
ATOM 4071 C C . HIS B 1 183 ? -9.781 18.188 17.594 1 95.88 183 HIS B C 1
ATOM 4073 O O . HIS B 1 183 ? -8.938 17.297 17.625 1 95.88 183 HIS B O 1
ATOM 4079 N N . ILE B 1 184 ? -9.969 19.094 18.562 1 97.12 184 ILE B N 1
ATOM 4080 C CA . ILE B 1 184 ? -9.078 19.172 19.719 1 97.12 184 ILE B CA 1
ATOM 4081 C C . ILE B 1 184 ? -9.539 18.188 20.781 1 97.12 184 ILE B C 1
ATOM 4083 O O . ILE B 1 184 ? -10.734 18.109 21.094 1 97.12 184 ILE B O 1
ATOM 4087 N N . THR B 1 185 ? -8.633 17.344 21.219 1 95.06 185 THR B N 1
ATOM 4088 C CA . THR B 1 185 ? -8.859 16.344 22.266 1 95.06 185 THR B CA 1
ATOM 4089 C C . THR B 1 185 ? -7.953 16.609 23.453 1 95.06 185 THR B C 1
ATOM 4091 O O . THR B 1 185 ? -6.824 17.062 23.297 1 95.06 185 THR B O 1
ATOM 4094 N N . ASN B 1 186 ? -8.477 16.391 24.594 1 91.94 186 ASN B N 1
ATOM 4095 C CA . ASN B 1 186 ? -7.711 16.625 25.828 1 91.94 186 ASN B CA 1
ATOM 4096 C C . ASN B 1 186 ? -7.793 15.43 26.766 1 91.94 186 ASN B C 1
ATOM 4098 O O . ASN B 1 186 ? -8.797 14.719 26.797 1 91.94 186 ASN B O 1
ATOM 4102 N N . ARG B 1 187 ? -6.684 15.164 27.5 1 87.5 187 ARG B N 1
ATOM 4103 C CA . ARG B 1 187 ? -6.582 14.242 28.609 1 87.5 187 ARG B CA 1
ATOM 4104 C C . ARG B 1 187 ? -6.891 12.812 28.172 1 87.5 187 ARG B C 1
ATOM 4106 O O . ARG B 1 187 ? -7.621 12.094 28.859 1 87.5 187 ARG B O 1
ATOM 4113 N N . THR B 1 188 ? -6.477 12.492 27 1 93.81 188 THR B N 1
ATOM 4114 C CA . THR B 1 188 ? -6.555 11.094 26.562 1 93.81 188 THR B CA 1
ATOM 4115 C C . THR B 1 188 ? -5.445 10.273 27.219 1 93.81 188 THR B C 1
ATOM 4117 O O . THR B 1 188 ? -4.324 10.758 27.391 1 93.81 188 THR B O 1
ATOM 4120 N N . LYS B 1 189 ? -5.703 9.086 27.547 1 95.81 189 LYS B N 1
ATOM 4121 C CA . LYS B 1 189 ? -4.734 8.211 28.203 1 95.81 189 LYS B CA 1
ATOM 4122 C C . LYS B 1 189 ? -3.965 7.379 27.188 1 95.81 189 LYS B C 1
ATOM 4124 O O . LYS B 1 189 ? -4.539 6.91 26.203 1 95.81 189 LYS B O 1
ATOM 4129 N N . PRO B 1 190 ? -2.652 7.176 27.453 1 96.19 190 PRO B N 1
ATOM 4130 C CA . PRO B 1 190 ? -1.898 6.266 26.594 1 96.19 190 PRO B CA 1
ATOM 4131 C C . PRO B 1 190 ? -2.439 4.84 26.625 1 96.19 190 PRO B C 1
ATOM 4133 O O . PRO B 1 190 ? -2.855 4.355 27.672 1 96.19 190 PRO B O 1
ATOM 4136 N N . GLU B 1 191 ? -2.486 4.23 25.469 1 94.44 191 GLU B N 1
ATOM 4137 C CA . GLU B 1 191 ? -2.904 2.836 25.375 1 94.44 191 GLU B CA 1
ATOM 4138 C C . GLU B 1 191 ? -1.804 1.896 25.859 1 94.44 191 GLU B C 1
ATOM 4140 O O . GLU B 1 191 ? -0.702 1.884 25.312 1 94.44 191 GLU B O 1
ATOM 4145 N N . ARG B 1 192 ? -2.145 1.061 26.922 1 95.5 192 ARG B N 1
ATOM 4146 C CA . ARG B 1 192 ? -1.128 0.201 27.516 1 95.5 192 ARG B CA 1
ATOM 4147 C C . ARG B 1 192 ? -1.37 -1.262 27.156 1 95.5 192 ARG B C 1
ATOM 4149 O O . ARG B 1 192 ? -0.612 -2.141 27.578 1 95.5 192 ARG B O 1
ATOM 4156 N N . ASN B 1 193 ? -2.434 -1.476 26.391 1 92.75 193 ASN B N 1
ATOM 4157 C CA . ASN B 1 193 ? -2.697 -2.809 25.844 1 92.75 193 ASN B CA 1
ATOM 4158 C C . ASN B 1 193 ? -1.835 -3.104 24.625 1 92.75 193 ASN B C 1
ATOM 4160 O O . ASN B 1 193 ? -1.981 -2.457 23.594 1 92.75 193 ASN B O 1
ATOM 4164 N N . GLU B 1 194 ? -1.037 -4.121 24.688 1 86.94 194 GLU B N 1
ATOM 4165 C CA . GLU B 1 194 ? -0.081 -4.457 23.641 1 86.94 194 GLU B CA 1
ATOM 4166 C C . GLU B 1 194 ? -0.794 -4.852 22.359 1 86.94 194 GLU B C 1
ATOM 4168 O O . GLU B 1 194 ? -0.208 -4.793 21.266 1 86.94 194 GLU B O 1
ATOM 4173 N N . LYS B 1 195 ? -1.988 -5.176 22.453 1 83.06 195 LYS B N 1
ATOM 4174 C CA . LYS B 1 195 ? -2.748 -5.609 21.297 1 83.06 195 LYS B CA 1
ATOM 4175 C C . LYS B 1 195 ? -3.295 -4.414 20.516 1 83.06 195 LYS B C 1
ATOM 4177 O O . LYS B 1 195 ? -3.732 -4.555 19.375 1 83.06 195 LYS B O 1
ATOM 4182 N N . SER B 1 196 ? -3.189 -3.33 21.125 1 84.31 196 SER B N 1
ATOM 4183 C CA . SER B 1 196 ? -3.701 -2.115 20.5 1 84.31 196 SER B CA 1
ATOM 4184 C C . SER B 1 196 ? -2.705 -1.547 19.5 1 84.31 196 SER B C 1
ATOM 4186 O O . SER B 1 196 ? -1.497 -1.541 19.75 1 84.31 196 SER B O 1
ATOM 4188 N N . PRO B 1 197 ? -3.24 -1.052 18.422 1 77.94 197 PRO B N 1
ATOM 4189 C CA . PRO B 1 197 ? -2.352 -0.398 17.453 1 77.94 197 PRO B CA 1
ATOM 4190 C C . PRO B 1 197 ? -1.735 0.889 18 1 77.94 197 PRO B C 1
ATOM 4192 O O . PRO B 1 197 ? -0.729 1.368 17.469 1 77.94 197 PRO B O 1
ATOM 4195 N N . TRP B 1 198 ? -2.301 1.385 19.047 1 85.88 198 TRP B N 1
ATOM 4196 C CA . TRP B 1 198 ? -1.83 2.643 19.609 1 85.88 198 TRP B CA 1
ATOM 4197 C C . TRP B 1 198 ? -1.073 2.398 20.922 1 85.88 198 TRP B C 1
ATOM 4199 O O . TRP B 1 198 ? -0.911 3.312 21.734 1 85.88 198 TRP B O 1
ATOM 4209 N N . TYR B 1 199 ? -0.624 1.183 21.031 1 90.75 199 TYR B N 1
ATOM 4210 C CA . TYR B 1 199 ? 0.104 0.817 22.234 1 90.75 199 TYR B CA 1
ATOM 4211 C C . TYR B 1 199 ? 1.353 1.675 22.406 1 90.75 199 TYR B C 1
ATOM 4213 O O . TYR B 1 199 ? 2.094 1.896 21.438 1 90.75 199 TYR B O 1
ATOM 4221 N N . ILE B 1 200 ? 1.578 2.141 23.594 1 91.81 200 ILE B N 1
ATOM 4222 C CA . ILE B 1 200 ? 2.822 2.809 23.969 1 91.81 200 ILE B CA 1
ATOM 4223 C C . ILE B 1 200 ? 3.207 2.439 25.391 1 91.81 200 ILE B C 1
ATOM 4225 O O . ILE B 1 200 ? 2.396 2.572 26.312 1 91.81 200 ILE B O 1
ATOM 4229 N N . SER B 1 201 ? 4.414 1.95 25.594 1 91.69 201 SER B N 1
ATOM 4230 C CA . SER B 1 201 ? 4.859 1.492 26.906 1 91.69 201 SER B CA 1
ATOM 4231 C C . SER B 1 201 ? 5.16 2.668 27.828 1 91.69 201 SER B C 1
ATOM 4233 O O . SER B 1 201 ? 5.398 3.785 27.359 1 91.69 201 SER B O 1
ATOM 4235 N N . GLU B 1 202 ? 5.25 2.363 29.078 1 93.31 202 GLU B N 1
ATOM 4236 C CA . GLU B 1 202 ? 5.57 3.381 30.078 1 93.31 202 GLU B CA 1
ATOM 4237 C C . GLU B 1 202 ? 7.012 3.857 29.938 1 93.31 202 GLU B C 1
ATOM 4239 O O . GLU B 1 202 ? 7.332 4.996 30.281 1 93.31 202 GLU B O 1
ATOM 4244 N N . ASN B 1 203 ? 7.82 3.029 29.328 1 90.62 203 ASN B N 1
ATOM 4245 C CA . ASN B 1 203 ? 9.211 3.404 29.109 1 90.62 203 ASN B CA 1
ATOM 4246 C C . ASN B 1 203 ? 9.336 4.488 28.047 1 90.62 203 ASN B C 1
ATOM 4248 O O . ASN B 1 203 ? 10.203 5.363 28.141 1 90.62 203 ASN B O 1
ATOM 4252 N N . VAL B 1 204 ? 8.445 4.461 27.109 1 89.25 204 VAL B N 1
ATOM 4253 C CA . VAL B 1 204 ? 8.484 5.406 26 1 89.25 204 VAL B CA 1
ATOM 4254 C C . VAL B 1 204 ? 7.766 6.695 26.391 1 89.25 204 VAL B C 1
ATOM 4256 O O . VAL B 1 204 ? 8.25 7.793 26.109 1 89.25 204 VAL B O 1
ATOM 4259 N N . TYR B 1 205 ? 6.68 6.52 27 1 94.12 205 TYR B N 1
ATOM 4260 C CA . TYR B 1 205 ? 5.891 7.656 27.469 1 94.12 205 TYR B CA 1
ATOM 4261 C C . TYR B 1 205 ? 5.367 7.422 28.875 1 94.12 205 TYR B C 1
ATOM 4263 O O . TYR B 1 205 ? 4.262 6.902 29.062 1 94.12 205 TYR B O 1
ATOM 4271 N N . PRO B 1 206 ? 6.012 7.957 29.859 1 93.5 206 PRO B N 1
ATOM 4272 C CA . PRO B 1 206 ? 5.727 7.602 31.25 1 93.5 206 PRO B CA 1
ATOM 4273 C C . PRO B 1 206 ? 4.477 8.297 31.797 1 93.5 206 PRO B C 1
ATOM 4275 O O . PRO B 1 206 ? 3.842 7.793 32.719 1 93.5 206 PRO B O 1
ATOM 4278 N N . SER B 1 207 ? 4.133 9.398 31.25 1 93.06 207 SER B N 1
ATOM 4279 C CA . SER B 1 207 ? 2.986 10.133 31.766 1 93.06 207 SER B CA 1
ATOM 4280 C C . SER B 1 207 ? 1.688 9.367 31.547 1 93.06 207 SER B C 1
ATOM 4282 O O . SER B 1 207 ? 1.59 8.555 30.625 1 93.06 207 SER B O 1
ATOM 4284 N N . ASN B 1 208 ? 0.648 9.625 32.406 1 95.06 208 ASN B N 1
ATOM 4285 C CA . ASN B 1 208 ? -0.615 8.891 32.344 1 95.06 208 ASN B CA 1
ATOM 4286 C C . ASN B 1 208 ? -1.646 9.609 31.484 1 95.06 208 ASN B C 1
ATOM 4288 O O . ASN B 1 208 ? -2.771 9.133 31.328 1 95.06 208 ASN B O 1
ATOM 4292 N N . SER B 1 209 ? -1.251 10.711 30.922 1 96.44 209 SER B N 1
ATOM 4293 C CA . SER B 1 209 ? -2.154 11.438 30.031 1 96.44 209 SER B CA 1
ATOM 4294 C C . SER B 1 209 ? -1.385 12.188 28.953 1 96.44 209 SER B C 1
ATOM 4296 O O . SER B 1 209 ? -0.264 12.648 29.188 1 96.44 209 SER B O 1
ATOM 4298 N N . TYR B 1 210 ? -1.99 12.242 27.812 1 96.5 210 TYR B N 1
ATOM 4299 C CA . TYR B 1 210 ? -1.442 13.078 26.75 1 96.5 210 TYR B CA 1
ATOM 4300 C C . TYR B 1 210 ? -1.844 14.539 26.953 1 96.5 210 TYR B C 1
ATOM 4302 O O . TYR B 1 210 ? -2.867 14.828 27.562 1 96.5 210 TYR B O 1
ATOM 4310 N N . PRO B 1 211 ? -1.05 15.453 26.469 1 96.81 211 PRO B N 1
ATOM 4311 C CA . PRO B 1 211 ? -1.488 16.844 26.453 1 96.81 211 PRO B CA 1
ATOM 4312 C C . PRO B 1 211 ? -2.613 17.109 25.453 1 96.81 211 PRO B C 1
ATOM 4314 O O . PRO B 1 211 ? -3.051 16.172 24.766 1 96.81 211 PRO B O 1
ATOM 4317 N N . VAL B 1 212 ? -3.125 18.359 25.469 1 97.31 212 VAL B N 1
ATOM 4318 C CA . VAL B 1 212 ? -4.086 18.781 24.453 1 97.31 212 VAL B CA 1
ATOM 4319 C C . VAL B 1 212 ? -3.469 18.625 23.062 1 97.31 212 VAL B C 1
ATOM 4321 O O . VAL B 1 212 ? -2.303 18.969 22.844 1 97.31 212 VAL B O 1
ATOM 4324 N N . TYR B 1 213 ? -4.207 17.984 22.172 1 97.81 213 TYR B N 1
ATOM 4325 C CA . TYR B 1 213 ? -3.711 17.812 20.812 1 97.81 213 TYR B CA 1
ATOM 4326 C C . TYR B 1 213 ? -4.855 17.828 19.812 1 97.81 213 TYR B C 1
ATOM 4328 O O . TYR B 1 213 ? -6.027 17.797 20.203 1 97.81 213 TYR B O 1
ATOM 4336 N N . ALA B 1 214 ? -4.559 17.969 18.531 1 97.75 214 ALA B N 1
ATOM 4337 C CA . ALA B 1 214 ? -5.512 17.859 17.438 1 97.75 214 ALA B CA 1
ATOM 4338 C C . ALA B 1 214 ? -5.465 16.469 16.797 1 97.75 214 ALA B C 1
ATOM 4340 O O . ALA B 1 214 ? -4.383 15.93 16.562 1 97.75 214 ALA B O 1
ATOM 4341 N N . GLN B 1 215 ? -6.629 15.914 16.5 1 95.94 215 GLN B N 1
ATOM 4342 C CA . GLN B 1 215 ? -6.688 14.602 15.883 1 95.94 215 GLN B CA 1
ATOM 4343 C C . GLN B 1 215 ? -5.973 14.594 14.531 1 95.94 215 GLN B C 1
ATOM 4345 O O . GLN B 1 215 ? -6.008 15.586 13.805 1 95.94 215 GLN B O 1
ATOM 4350 N N . GLY B 1 216 ? -5.457 13.469 14.156 1 95.81 216 GLY B N 1
ATOM 4351 C CA . GLY B 1 216 ? -4.395 13.359 13.172 1 95.81 216 GLY B CA 1
ATOM 4352 C C . GLY B 1 216 ? -4.898 13.383 11.742 1 95.81 216 GLY B C 1
ATOM 4353 O O . GLY B 1 216 ? -4.133 13.641 10.812 1 95.81 216 GLY B O 1
ATOM 4354 N N . ALA B 1 217 ? -6.23 13.18 11.602 1 95.69 217 ALA B N 1
ATOM 4355 C CA . ALA B 1 217 ? -6.758 13.109 10.242 1 95.69 217 ALA B CA 1
ATOM 4356 C C . ALA B 1 217 ? -6.516 14.422 9.492 1 95.69 217 ALA B C 1
ATOM 4358 O O . ALA B 1 217 ? -6.168 14.406 8.305 1 95.69 217 ALA B O 1
ATOM 4359 N N . ALA B 1 218 ? -6.684 15.508 10.172 1 97.94 218 ALA B N 1
ATOM 4360 C CA . ALA B 1 218 ? -6.422 16.828 9.617 1 97.94 218 ALA B CA 1
ATOM 4361 C C . ALA B 1 218 ? -6.32 17.875 10.727 1 97.94 218 ALA B C 1
ATOM 4363 O O . ALA B 1 218 ? -7.078 17.844 11.695 1 97.94 218 ALA B O 1
ATOM 4364 N N . TYR B 1 219 ? -5.359 18.781 10.547 1 97.94 219 TYR B N 1
ATOM 4365 C CA . TYR B 1 219 ? -5.281 19.938 11.422 1 97.94 219 TYR B CA 1
ATOM 4366 C C . TYR B 1 219 ? -4.574 21.094 10.727 1 97.94 219 TYR B C 1
ATOM 4368 O O . TYR B 1 219 ? -3.75 20.891 9.836 1 97.94 219 TYR B O 1
ATOM 4376 N N . LEU B 1 220 ? -4.969 22.312 11.141 1 96.44 220 LEU B N 1
ATOM 4377 C CA . LEU B 1 220 ? -4.453 23.547 10.555 1 96.44 220 LEU B CA 1
ATOM 4378 C C . LEU B 1 220 ? -3.51 24.25 11.516 1 96.44 220 LEU B C 1
ATOM 4380 O O . LEU B 1 220 ? -3.842 24.438 12.695 1 96.44 220 LEU B O 1
ATOM 4384 N N . LEU B 1 221 ? -2.344 24.594 11.008 1 96.69 221 LEU B N 1
ATOM 4385 C CA . LEU B 1 221 ? -1.347 25.328 11.773 1 96.69 221 LEU B CA 1
ATOM 4386 C C . LEU B 1 221 ? -1.114 26.703 11.172 1 96.69 221 LEU B C 1
ATOM 4388 O O . LEU B 1 221 ? -1.088 26.859 9.945 1 96.69 221 LEU B O 1
ATOM 4392 N N . SER B 1 222 ? -0.919 27.672 12.062 1 93.44 222 SER B N 1
ATOM 4393 C CA . SER B 1 222 ? -0.339 28.906 11.562 1 93.44 222 SER B CA 1
ATOM 4394 C C . SER B 1 222 ? 1.113 28.703 11.148 1 93.44 222 SER B C 1
ATOM 4396 O O . SER B 1 222 ? 1.843 27.938 11.766 1 93.44 222 SER B O 1
ATOM 4398 N N . GLY B 1 223 ? 1.541 29.438 10.109 1 91.88 223 GLY B N 1
ATOM 4399 C CA . GLY B 1 223 ? 2.871 29.266 9.547 1 91.88 223 GLY B CA 1
ATOM 4400 C C . GLY B 1 223 ? 3.98 29.484 10.555 1 91.88 223 GLY B C 1
ATOM 4401 O O . GLY B 1 223 ? 5 28.797 10.531 1 91.88 223 GLY B O 1
ATOM 4402 N N . ASP B 1 224 ? 3.811 30.406 11.469 1 90.62 224 ASP B N 1
ATOM 4403 C CA . ASP B 1 224 ? 4.836 30.75 12.453 1 90.62 224 ASP B CA 1
ATOM 4404 C C . ASP B 1 224 ? 5.066 29.609 13.43 1 90.62 224 ASP B C 1
ATOM 4406 O O . ASP B 1 224 ? 6.141 29.5 14.031 1 90.62 224 ASP B O 1
ATOM 4410 N N . LEU B 1 225 ? 4.086 28.781 13.602 1 95 225 LEU B N 1
ATOM 4411 C CA . LEU B 1 225 ? 4.168 27.688 14.562 1 95 225 LEU B CA 1
ATOM 4412 C C . LEU B 1 225 ? 5.062 26.562 14.047 1 95 225 LEU B C 1
ATOM 4414 O O . LEU B 1 225 ? 5.645 25.812 14.836 1 95 225 LEU B O 1
ATOM 4418 N N . ILE B 1 226 ? 5.188 26.422 12.742 1 94.75 226 ILE B N 1
ATOM 4419 C CA . ILE B 1 226 ? 5.914 25.297 12.141 1 94.75 226 ILE B CA 1
ATOM 4420 C C . ILE B 1 226 ? 7.371 25.328 12.602 1 94.75 226 ILE B C 1
ATOM 4422 O O . ILE B 1 226 ? 7.898 24.312 13.07 1 94.75 226 ILE B O 1
ATOM 4426 N N . GLN B 1 227 ? 7.953 26.469 12.492 1 92.44 227 GLN B N 1
ATOM 4427 C CA . GLN B 1 227 ? 9.352 26.594 12.906 1 92.44 227 GLN B CA 1
ATOM 4428 C C . GLN B 1 227 ? 9.508 26.328 14.398 1 92.44 227 GLN B C 1
ATOM 4430 O O . GLN B 1 227 ? 10.492 25.719 14.828 1 92.44 227 GLN B O 1
ATOM 4435 N N . GLN B 1 228 ? 8.578 26.812 15.125 1 95.75 228 GLN B N 1
ATOM 4436 C CA . GLN B 1 228 ? 8.625 26.609 16.578 1 95.75 228 GLN B CA 1
ATOM 4437 C C . GLN B 1 228 ? 8.531 25.125 16.922 1 95.75 228 GLN B C 1
ATOM 4439 O O . GLN B 1 228 ? 9.266 24.641 17.797 1 95.75 228 GLN B O 1
ATOM 4444 N N . LEU B 1 229 ? 7.68 24.406 16.281 1 97.25 229 LEU B N 1
ATOM 4445 C CA . LEU B 1 229 ? 7.52 22.984 16.516 1 97.25 229 LEU B CA 1
ATOM 4446 C C . LEU B 1 229 ? 8.797 22.219 16.172 1 97.25 229 LEU B C 1
ATOM 4448 O O . LEU B 1 229 ? 9.227 21.344 16.938 1 97.25 229 LEU B O 1
ATOM 4452 N N . VAL B 1 230 ? 9.414 22.594 15.062 1 93.88 230 VAL B N 1
ATOM 4453 C CA . VAL B 1 230 ? 10.648 21.938 14.641 1 93.88 230 VAL B CA 1
ATOM 4454 C C . VAL B 1 230 ? 11.75 22.203 15.672 1 93.88 230 VAL B C 1
ATOM 4456 O O . VAL B 1 230 ? 12.5 21.281 16.031 1 93.88 230 VAL B O 1
ATOM 4459 N N . ARG B 1 231 ? 11.805 23.359 16.203 1 93.69 231 ARG B N 1
ATOM 4460 C CA . ARG B 1 231 ? 12.797 23.672 17.219 1 93.69 231 ARG B CA 1
ATOM 4461 C C . ARG B 1 231 ? 12.562 22.859 18.484 1 93.69 231 ARG B C 1
ATOM 4463 O O . ARG B 1 231 ? 13.516 22.344 19.078 1 93.69 231 ARG B O 1
ATOM 4470 N N . GLU B 1 232 ? 11.344 22.719 18.859 1 95.88 232 GLU B N 1
ATOM 4471 C CA . GLU B 1 232 ? 11.008 21.969 20.062 1 95.88 232 GLU B CA 1
ATOM 4472 C C . GLU B 1 232 ? 11.336 20.484 19.906 1 95.88 232 GLU B C 1
ATOM 4474 O O . GLU B 1 232 ? 11.633 19.797 20.875 1 95.88 232 GLU B O 1
ATOM 4479 N N . SER B 1 233 ? 11.297 19.953 18.641 1 93.5 233 SER B N 1
ATOM 4480 C CA . SER B 1 233 ? 11.508 18.531 18.391 1 93.5 233 SER B CA 1
ATOM 4481 C C . SER B 1 233 ? 12.922 18.109 18.766 1 93.5 233 SER B C 1
ATOM 4483 O O . SER B 1 233 ? 13.18 16.922 18.984 1 93.5 233 SER B O 1
ATOM 4485 N N . PHE B 1 234 ? 13.859 19.047 18.953 1 89.44 234 PHE B N 1
ATOM 4486 C CA . PHE B 1 234 ? 15.234 18.734 19.312 1 89.44 234 PHE B CA 1
ATOM 4487 C C . PHE B 1 234 ? 15.383 18.562 20.812 1 89.44 234 PHE B C 1
ATOM 4489 O O . PHE B 1 234 ? 16.406 18.094 21.297 1 89.44 234 PHE B O 1
ATOM 4496 N N . LYS B 1 235 ? 14.328 18.828 21.516 1 91.75 235 LYS B N 1
ATOM 4497 C CA . LYS B 1 235 ? 14.422 18.859 22.969 1 91.75 235 LYS B CA 1
ATOM 4498 C C . LYS B 1 235 ? 13.711 17.656 23.594 1 91.75 235 LYS B C 1
ATOM 4500 O O . LYS B 1 235 ? 13.836 17.422 24.797 1 91.75 235 LYS B O 1
ATOM 4505 N N . VAL B 1 236 ? 12.938 16.938 22.828 1 91.12 236 VAL B N 1
ATOM 4506 C CA . VAL B 1 236 ? 12.141 15.859 23.391 1 91.12 236 VAL B CA 1
ATOM 4507 C C . VAL B 1 236 ? 12.312 14.594 22.562 1 91.12 236 VAL B C 1
ATOM 4509 O O . VAL B 1 236 ? 12.516 14.664 21.344 1 91.12 236 VAL B O 1
ATOM 4512 N N . PRO B 1 237 ? 12.148 13.445 23.234 1 89.75 237 PRO B N 1
ATOM 4513 C CA . PRO B 1 237 ? 12.203 12.195 22.469 1 89.75 237 PRO B CA 1
ATOM 4514 C C . PRO B 1 237 ? 10.992 12.016 21.562 1 89.75 237 PRO B C 1
ATOM 4516 O O . PRO B 1 237 ? 9.867 12.367 21.938 1 89.75 237 PRO B O 1
ATOM 4519 N N . LEU B 1 238 ? 11.273 11.398 20.453 1 91.56 238 LEU B N 1
ATOM 4520 C CA . LEU B 1 238 ? 10.242 11.148 19.469 1 91.56 238 LEU B CA 1
ATOM 4521 C C . LEU B 1 238 ? 9.32 10.008 19.906 1 91.56 238 LEU B C 1
ATOM 4523 O O . LEU B 1 238 ? 9.789 8.992 20.406 1 91.56 238 LEU B O 1
ATOM 4527 N N . ILE B 1 239 ? 8.008 10.219 19.812 1 91.69 239 ILE B N 1
ATOM 4528 C CA . ILE B 1 239 ? 7.086 9.102 19.922 1 91.69 239 ILE B CA 1
ATOM 4529 C C . ILE B 1 239 ? 6.344 8.906 18.609 1 91.69 239 ILE B C 1
ATOM 4531 O O . ILE B 1 239 ? 6.258 9.828 17.797 1 91.69 239 ILE B O 1
ATOM 4535 N N . TRP B 1 240 ? 5.723 7.738 18.375 1 90.31 240 TRP B N 1
ATOM 4536 C CA . TRP B 1 240 ? 5.293 7.379 17.031 1 90.31 240 TRP B CA 1
ATOM 4537 C C . TRP B 1 240 ? 3.869 7.859 16.766 1 90.31 240 TRP B C 1
ATOM 4539 O O . TRP B 1 240 ? 3.398 7.824 15.625 1 90.31 240 TRP B O 1
ATOM 4549 N N . ILE B 1 241 ? 3.135 8.281 17.781 1 94.12 241 ILE B N 1
ATOM 4550 C CA . ILE B 1 241 ? 1.775 8.773 17.594 1 94.12 241 ILE B CA 1
ATOM 4551 C C . ILE B 1 241 ? 1.815 10.227 17.109 1 94.12 241 ILE B C 1
ATOM 4553 O O . ILE B 1 241 ? 1.877 11.148 17.938 1 94.12 241 ILE B O 1
ATOM 4557 N N . GLU B 1 242 ? 1.733 10.43 15.852 1 96.62 242 GLU B N 1
ATOM 4558 C CA . GLU B 1 242 ? 2.135 11.641 15.148 1 96.62 242 GLU B CA 1
ATOM 4559 C C . GLU B 1 242 ? 1.344 12.852 15.633 1 96.62 242 GLU B C 1
ATOM 4561 O O . GLU B 1 242 ? 1.919 13.906 15.898 1 96.62 242 GLU B O 1
ATOM 4566 N N . ASP B 1 243 ? -0.025 12.703 15.727 1 97.06 243 ASP B N 1
ATOM 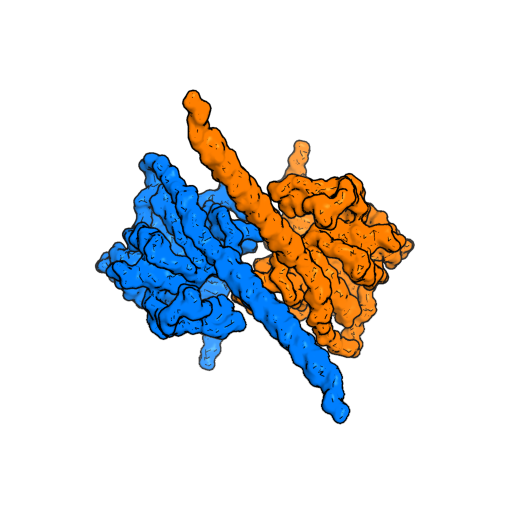4567 C CA . ASP B 1 243 ? -0.847 13.852 16.078 1 97.06 243 ASP B CA 1
ATOM 4568 C C . ASP B 1 243 ? -0.571 14.305 17.516 1 97.06 243 ASP B C 1
ATOM 4570 O O . ASP B 1 243 ? -0.424 15.5 17.781 1 97.06 243 ASP B O 1
ATOM 4574 N N . ILE B 1 244 ? -0.388 13.367 18.391 1 97.19 244 ILE B N 1
ATOM 4575 C CA . ILE B 1 244 ? -0.079 13.664 19.781 1 97.19 244 ILE B CA 1
ATOM 4576 C C . ILE B 1 244 ? 1.317 14.273 19.891 1 97.19 244 ILE B C 1
ATOM 4578 O O . ILE B 1 244 ? 1.532 15.227 20.625 1 97.19 244 ILE B O 1
ATOM 4582 N N . PHE B 1 245 ? 2.223 13.75 19.141 1 97.44 245 PHE B N 1
ATOM 4583 C CA . PHE B 1 245 ? 3.596 14.234 19.203 1 97.44 245 PHE B CA 1
ATOM 4584 C C . PHE B 1 245 ? 3.693 15.656 18.656 1 97.44 245 PHE B C 1
ATOM 4586 O O . PHE B 1 245 ? 4.223 16.547 19.328 1 97.44 245 PHE B O 1
ATOM 4593 N N . ILE B 1 246 ? 3.158 15.914 17.516 1 98.38 246 ILE B N 1
ATOM 4594 C CA . ILE B 1 246 ? 3.346 17.156 16.766 1 98.38 246 ILE B CA 1
ATOM 4595 C C . ILE B 1 246 ? 2.531 18.266 17.406 1 98.38 246 ILE B C 1
ATOM 4597 O O . ILE B 1 246 ? 3.061 19.344 17.703 1 98.38 246 ILE B O 1
ATOM 4601 N N . THR B 1 247 ? 1.247 17.969 17.656 1 98.38 247 THR B N 1
ATOM 4602 C CA . THR B 1 247 ? 0.365 19.062 18.062 1 98.38 247 THR B CA 1
ATOM 4603 C C . THR B 1 247 ? 0.182 19.062 19.578 1 98.38 247 THR B C 1
ATOM 4605 O O . THR B 1 247 ? -0.398 20 20.141 1 98.38 247 THR B O 1
ATOM 4608 N N . GLY B 1 248 ? 0.643 18.062 20.234 1 98 248 GLY B N 1
ATOM 4609 C CA . GLY B 1 248 ? 0.535 18 21.688 1 98 248 GLY B CA 1
ATOM 4610 C C . GLY B 1 248 ? 1.867 18.156 22.391 1 98 248 GLY B C 1
ATOM 4611 O O . GLY B 1 248 ? 2.164 19.234 22.922 1 98 248 GLY B O 1
ATOM 4612 N N . ILE B 1 249 ? 2.727 17.219 22.266 1 97.19 249 ILE B N 1
ATOM 4613 C CA . ILE B 1 249 ? 3.971 17.141 23.031 1 97.19 249 ILE B CA 1
ATOM 4614 C C . ILE B 1 249 ? 4.895 18.297 22.625 1 97.19 249 ILE B C 1
ATOM 4616 O O . ILE B 1 249 ? 5.41 19.016 23.484 1 97.19 249 ILE B O 1
ATOM 4620 N N . LEU B 1 250 ? 5.086 18.531 21.359 1 97.81 250 LEU B N 1
ATOM 4621 C CA . LEU B 1 250 ? 5.973 19.594 20.906 1 97.81 250 LEU B CA 1
ATOM 4622 C C . LEU B 1 250 ? 5.391 20.953 21.234 1 97.81 250 LEU B C 1
ATOM 4624 O O . LEU B 1 250 ? 6.133 21.922 21.422 1 97.81 250 LEU B O 1
ATOM 4628 N N . ALA B 1 251 ? 4.086 21.047 21.359 1 97.44 251 ALA B N 1
ATOM 4629 C CA . ALA B 1 251 ? 3.412 22.328 21.547 1 97.44 251 ALA B CA 1
ATOM 4630 C C . ALA B 1 251 ? 3.275 22.656 23.031 1 97.44 251 ALA B C 1
ATOM 4632 O O . ALA B 1 251 ? 2.867 23.75 23.406 1 97.44 251 ALA B O 1
ATOM 4633 N N . GLN B 1 252 ? 3.611 21.766 23.859 1 94.5 252 GLN B N 1
ATOM 4634 C CA . GLN B 1 252 ? 3.33 21.875 25.281 1 94.5 252 GLN B CA 1
ATOM 4635 C C . GLN B 1 252 ? 4 23.109 25.891 1 94.5 252 GLN B C 1
ATOM 4637 O O . GLN B 1 252 ? 3.459 23.734 26.797 1 94.5 252 GLN B O 1
ATOM 4642 N N . ASN B 1 253 ? 5.156 23.484 25.422 1 93.56 253 ASN B N 1
ATOM 4643 C CA . ASN B 1 253 ? 5.891 24.609 25.984 1 93.56 253 ASN B CA 1
ATOM 4644 C C . ASN B 1 253 ? 5.738 25.859 25.141 1 93.56 253 ASN B C 1
ATOM 4646 O O . ASN B 1 253 ? 6.469 26.828 25.328 1 93.56 253 ASN B O 1
ATOM 4650 N N . LEU B 1 254 ? 4.859 25.75 24.203 1 96.25 254 LEU B N 1
ATOM 4651 C CA . LEU B 1 254 ? 4.578 26.891 23.344 1 96.25 254 LEU B CA 1
ATOM 4652 C C . LEU B 1 254 ? 3.248 27.531 23.703 1 96.25 254 LEU B C 1
ATOM 4654 O O . LEU B 1 254 ? 2.402 26.906 24.344 1 96.25 254 LEU B O 1
ATOM 4658 N N . ASN B 1 255 ? 3.152 28.859 23.484 1 93.75 255 ASN B N 1
ATOM 4659 C CA . ASN B 1 255 ? 1.876 29.547 23.656 1 93.75 255 ASN B CA 1
ATOM 4660 C C . ASN B 1 255 ? 0.98 29.359 22.438 1 93.75 255 ASN B C 1
ATOM 4662 O O . ASN B 1 255 ? 0.9 30.234 21.578 1 93.75 255 ASN B O 1
ATOM 4666 N N . VAL B 1 256 ? 0.293 28.25 22.438 1 95.75 256 VAL B N 1
ATOM 4667 C CA . VAL B 1 256 ? -0.511 27.875 21.281 1 95.75 256 VAL B CA 1
ATOM 4668 C C . VAL B 1 256 ? -1.991 28.094 21.594 1 95.75 256 VAL B C 1
ATOM 4670 O O . VAL B 1 256 ? -2.463 27.734 22.672 1 95.75 256 VAL B O 1
ATOM 4673 N N . ASN B 1 257 ? -2.691 28.719 20.688 1 93.88 257 ASN B N 1
ATOM 4674 C CA . ASN B 1 257 ? -4.145 28.828 20.734 1 93.88 257 ASN B CA 1
ATOM 4675 C C . ASN B 1 257 ? -4.812 27.656 20.016 1 93.88 257 ASN B C 1
ATOM 4677 O O . ASN B 1 257 ? -4.797 27.594 18.781 1 93.88 257 ASN B O 1
ATOM 4681 N N . TYR B 1 258 ? -5.395 26.703 20.797 1 95.44 258 TYR B N 1
ATOM 4682 C CA . TYR B 1 258 ? -6.125 25.594 20.203 1 95.44 258 TYR B CA 1
ATOM 4683 C C . TYR B 1 258 ? -7.547 26 19.844 1 95.44 258 TYR B C 1
ATOM 4685 O O . TYR B 1 258 ? -8.289 26.516 20.672 1 95.44 258 TYR B O 1
ATOM 4693 N N . ILE B 1 259 ? -7.887 25.828 18.641 1 93.31 259 ILE B N 1
ATOM 4694 C CA . ILE B 1 259 ? -9.219 26.141 18.156 1 93.31 259 ILE B CA 1
ATOM 4695 C C . ILE B 1 259 ? -9.953 24.859 17.781 1 93.31 259 ILE B C 1
ATOM 4697 O O . ILE B 1 259 ? -9.664 24.234 16.75 1 93.31 259 ILE B O 1
ATOM 4701 N N . HIS B 1 260 ? -10.898 24.484 18.641 1 94.06 260 HIS B N 1
ATOM 4702 C CA . HIS B 1 260 ? -11.672 23.281 18.422 1 94.06 260 HIS B CA 1
ATOM 4703 C C . HIS B 1 260 ? -12.773 23.516 17.391 1 94.06 260 HIS B C 1
ATOM 4705 O O . HIS B 1 260 ? -13.445 24.547 17.406 1 94.06 260 HIS B O 1
ATOM 4711 N N . SER B 1 261 ? -12.867 22.547 16.484 1 91.75 261 SER B N 1
ATOM 4712 C CA . SER B 1 261 ? -13.977 22.578 15.523 1 91.75 261 SER B CA 1
ATOM 4713 C C . SER B 1 261 ? -14.539 21.172 15.305 1 91.75 261 SER B C 1
ATOM 4715 O O . SER B 1 261 ? -13.805 20.25 14.945 1 91.75 261 SER B O 1
ATOM 4717 N N . LYS B 1 262 ? -15.867 21.016 15.391 1 88.69 262 LYS B N 1
ATOM 4718 C CA . LYS B 1 262 ? -16.562 19.75 15.133 1 88.69 262 LYS B CA 1
ATOM 4719 C C . LYS B 1 262 ? -16.688 19.5 13.633 1 88.69 262 LYS B C 1
ATOM 4721 O O . LYS B 1 262 ? -17.141 18.438 13.219 1 88.69 262 LYS B O 1
ATOM 4726 N N . LYS B 1 263 ? -16.188 20.5 12.883 1 89.44 263 LYS B N 1
ATOM 4727 C CA . LYS B 1 263 ? -16.328 20.391 11.438 1 89.44 263 LYS B CA 1
ATOM 4728 C C . LYS B 1 263 ? -15.148 19.625 10.828 1 89.44 263 LYS B C 1
ATOM 4730 O O . LYS B 1 263 ? -15.047 19.5 9.609 1 89.44 263 LYS B O 1
ATOM 4735 N N . PHE B 1 264 ? -14.273 19.141 11.688 1 91.69 264 PHE B N 1
ATOM 4736 C CA . PHE B 1 264 ? -13.273 18.141 11.336 1 91.69 264 PHE B CA 1
ATOM 4737 C C . PHE B 1 264 ? -13.75 16.734 11.711 1 91.69 264 PHE B C 1
ATOM 4739 O O . PHE B 1 264 ? -13.562 16.297 12.844 1 91.69 264 PHE B O 1
ATOM 4746 N N . GLY B 1 265 ? -14.477 16.078 10.789 1 82.06 265 GLY B N 1
ATOM 4747 C CA . GLY B 1 265 ? -15.141 14.867 11.242 1 82.06 265 GLY B CA 1
ATOM 4748 C C . GLY B 1 265 ? -14.992 13.711 10.266 1 82.06 265 GLY B C 1
ATOM 4749 O O . GLY B 1 265 ? -14.094 13.711 9.422 1 82.06 265 GLY B O 1
ATOM 4750 N N . SER B 1 266 ? -15.703 12.539 10.633 1 72.62 266 SER B N 1
ATOM 4751 C CA . SER B 1 266 ? -15.789 11.352 9.789 1 72.62 266 SER B CA 1
ATOM 4752 C C . SER B 1 266 ? -17.141 11.258 9.094 1 72.62 266 SER B C 1
ATOM 4754 O O . SER B 1 266 ? -18.078 11.961 9.461 1 72.62 266 SER B O 1
ATOM 4756 N N . PRO B 1 267 ? -17.109 10.539 7.98 1 61.22 267 PRO B N 1
ATOM 4757 C CA . PRO B 1 267 ? -18.344 10.43 7.195 1 61.22 267 PRO B CA 1
ATOM 4758 C C . PRO B 1 267 ? -19.562 10.094 8.055 1 61.22 267 PRO B C 1
ATOM 4760 O O . PRO B 1 267 ? -20.672 10.57 7.789 1 61.22 267 PRO B O 1
ATOM 4763 N N . GLU B 1 268 ? -19.359 9.156 8.875 1 59.47 268 GLU B N 1
ATOM 4764 C CA . GLU B 1 268 ? -20.516 8.773 9.672 1 59.47 268 GLU B CA 1
ATOM 4765 C C . GLU B 1 268 ? -21.156 9.992 10.352 1 59.47 268 GLU B C 1
ATOM 4767 O O . GLU B 1 268 ? -22.359 10 10.625 1 59.47 268 GLU B O 1
ATOM 4772 N N . ASP B 1 269 ? -20.375 10.844 10.469 1 53.53 269 ASP B N 1
ATOM 4773 C CA . ASP B 1 269 ? -20.828 12.055 11.156 1 53.53 269 ASP B CA 1
ATOM 4774 C C . ASP B 1 269 ? -21.391 13.062 10.164 1 53.53 269 ASP B C 1
ATOM 4776 O O . ASP B 1 269 ? -22.016 14.055 10.562 1 53.53 269 ASP B O 1
ATOM 4780 N N . SER B 1 270 ? -21.172 12.812 8.781 1 53.78 270 SER B N 1
ATOM 4781 C CA . SER B 1 270 ? -21.234 13.953 7.875 1 53.78 270 SER B CA 1
ATOM 4782 C C . SER B 1 270 ? -22.516 13.922 7.035 1 53.78 270 SER B C 1
ATOM 4784 O O . SER B 1 270 ? -22.453 13.758 5.816 1 53.78 270 SER B O 1
ATOM 4786 N N . CYS B 1 271 ? -23.562 13.492 7.512 1 52.41 271 CYS B N 1
ATOM 4787 C CA . CYS B 1 271 ? -24.719 13.68 6.656 1 52.41 271 CYS B CA 1
ATOM 4788 C C . CYS B 1 271 ? -24.781 15.094 6.098 1 52.41 271 CYS B C 1
ATOM 4790 O O . CYS B 1 271 ? -25.422 15.344 5.078 1 52.41 271 CYS B O 1
ATOM 4792 N N . GLU B 1 272 ? -24.203 15.992 6.738 1 56 272 GLU B N 1
ATOM 4793 C CA . GLU B 1 272 ? -24.25 17.375 6.273 1 56 272 GLU B CA 1
ATOM 4794 C C . GLU B 1 272 ? -22.922 17.828 5.688 1 56 272 GLU B C 1
ATOM 4796 O O . GLU B 1 272 ? -22.297 18.766 6.18 1 56 272 GLU B O 1
ATOM 4801 N N . ASN B 1 273 ? -22.422 17.188 4.625 1 56.09 273 ASN B N 1
ATOM 4802 C CA . ASN B 1 273 ? -21.062 17.328 4.102 1 56.09 273 ASN B CA 1
ATOM 4803 C C . ASN B 1 273 ? -20.734 18.781 3.742 1 56.09 273 ASN B C 1
ATOM 4805 O O . ASN B 1 273 ? -19.609 19.234 3.926 1 56.09 273 ASN B O 1
ATOM 4809 N N . GLY B 1 274 ? -21.75 19.547 3.564 1 64.75 274 GLY B N 1
ATOM 4810 C CA . GLY B 1 274 ? -21.484 20.938 3.217 1 64.75 274 GLY B CA 1
ATOM 4811 C C . GLY B 1 274 ? -21 21.766 4.395 1 64.75 274 GLY B C 1
ATOM 4812 O O . GLY B 1 274 ? -20.422 22.844 4.211 1 64.75 274 GLY B O 1
ATOM 4813 N N . GLU B 1 275 ? -21.047 21.172 5.547 1 77.94 275 GLU B N 1
ATOM 4814 C CA . GLU B 1 275 ? -20.688 21.969 6.715 1 77.94 275 GLU B CA 1
ATOM 4815 C C . GLU B 1 275 ? -19.312 21.578 7.254 1 77.94 275 GLU B C 1
ATOM 4817 O O . GLU B 1 275 ? -18.719 22.312 8.047 1 77.94 275 GLU B O 1
ATOM 4822 N N . TYR B 1 276 ? -18.828 20.547 6.676 1 87.81 276 TYR B N 1
ATOM 4823 C CA . TYR B 1 276 ? -17.562 20.062 7.227 1 87.81 276 TYR B CA 1
ATOM 4824 C C . TYR B 1 276 ? -16.375 20.688 6.5 1 87.81 276 TYR B C 1
ATOM 4826 O O . TYR B 1 276 ? -16.422 20.906 5.289 1 87.81 276 TYR B O 1
ATOM 4834 N N . ILE B 1 277 ? -15.367 21 7.262 1 91.75 277 ILE B N 1
ATOM 4835 C CA . ILE B 1 277 ? -14.102 21.484 6.723 1 91.75 277 ILE B CA 1
ATOM 4836 C C . ILE B 1 277 ? -13.266 20.312 6.227 1 91.75 277 ILE B C 1
ATOM 4838 O O . ILE B 1 277 ? -12.641 20.375 5.168 1 91.75 277 ILE B O 1
ATOM 4842 N N . ALA B 1 278 ? -13.289 19.219 7.012 1 94.19 278 ALA B N 1
ATOM 4843 C CA . ALA B 1 278 ? -12.547 18 6.688 1 94.19 278 ALA B CA 1
ATOM 4844 C C . ALA B 1 278 ? -13.375 16.75 6.977 1 94.19 278 ALA B C 1
ATOM 4846 O O . ALA B 1 278 ? -14.07 16.688 7.996 1 94.19 278 ALA B O 1
ATOM 4847 N N . ILE B 1 279 ? -13.352 15.805 6.059 1 91.62 279 ILE B N 1
ATOM 4848 C CA . ILE B 1 279 ? -14 14.508 6.223 1 91.62 279 ILE B CA 1
ATOM 4849 C C . ILE B 1 279 ? -12.969 13.391 6.117 1 91.62 279 ILE B C 1
ATOM 4851 O O . ILE B 1 279 ? -12.375 13.188 5.055 1 91.62 279 ILE B O 1
ATOM 4855 N N . SER B 1 280 ? -12.766 12.641 7.215 1 92.94 280 SER B N 1
ATOM 4856 C CA . SER B 1 280 ? -11.711 11.633 7.273 1 92.94 280 SER B CA 1
ATOM 4857 C C . SER B 1 280 ? -12.25 10.242 6.969 1 92.94 280 SER B C 1
ATOM 4859 O O . SER B 1 280 ? -13.43 10.086 6.645 1 92.94 280 SER B O 1
ATOM 4861 N N . ARG B 1 281 ? -11.375 9.242 6.902 1 89.44 281 ARG B N 1
ATOM 4862 C CA . ARG B 1 281 ? -11.656 7.816 6.758 1 89.44 281 ARG B CA 1
ATOM 4863 C C . ARG B 1 281 ? -12.227 7.504 5.383 1 89.44 281 ARG B C 1
ATOM 4865 O O . ARG B 1 281 ? -13.133 6.676 5.254 1 89.44 281 ARG B O 1
ATOM 4872 N N . LEU B 1 282 ? -11.828 8.312 4.434 1 90.31 282 LEU B N 1
ATOM 4873 C CA . LEU B 1 282 ? -12.156 8.023 3.041 1 90.31 282 LEU B CA 1
ATOM 4874 C C . LEU B 1 282 ? -11.039 7.23 2.375 1 90.31 282 LEU B C 1
ATOM 4876 O O . LEU B 1 282 ? -10.273 7.777 1.581 1 90.31 282 LEU B O 1
ATOM 4880 N N . HIS B 1 283 ? -11.086 5.961 2.555 1 90.19 283 HIS B N 1
ATOM 4881 C CA . HIS B 1 283 ? -9.938 5.117 2.225 1 90.19 283 HIS B CA 1
ATOM 4882 C C . HIS B 1 283 ? -10.047 4.582 0.802 1 90.19 283 HIS B C 1
ATOM 4884 O O . HIS B 1 283 ? -9.25 3.73 0.394 1 90.19 283 HIS B O 1
ATOM 4890 N N . THR B 1 284 ? -11.031 4.984 0.07 1 90.06 284 THR B N 1
ATOM 4891 C CA . THR B 1 284 ? -11.18 4.539 -1.312 1 90.06 284 THR B CA 1
ATOM 4892 C C . THR B 1 284 ? -11.312 5.73 -2.252 1 90.06 284 THR B C 1
ATOM 4894 O O . THR B 1 284 ? -11.75 6.809 -1.841 1 90.06 284 THR B O 1
ATOM 4897 N N . VAL B 1 285 ? -10.945 5.492 -3.488 1 93 285 VAL B N 1
ATOM 4898 C CA . VAL B 1 285 ? -11.102 6.504 -4.527 1 93 285 VAL B CA 1
ATOM 4899 C C . VAL B 1 285 ? -12.562 6.922 -4.629 1 93 285 VAL B C 1
ATOM 4901 O O . VAL B 1 285 ? -12.875 8.109 -4.73 1 93 285 VAL B O 1
ATOM 4904 N N . GLU B 1 286 ? -13.414 5.91 -4.535 1 90 286 GLU B N 1
ATOM 4905 C CA . GLU B 1 286 ? -14.844 6.164 -4.641 1 90 286 GLU B CA 1
ATOM 4906 C C . GLU B 1 286 ? -15.336 7.055 -3.506 1 90 286 GLU B C 1
ATOM 4908 O O . GLU B 1 286 ? -16.125 7.977 -3.729 1 90 286 GLU B O 1
ATOM 4913 N N . ALA B 1 287 ? -14.914 6.754 -2.326 1 88.62 287 ALA B N 1
ATOM 4914 C CA . ALA B 1 287 ? -15.32 7.547 -1.17 1 88.62 287 ALA B CA 1
ATOM 4915 C C . ALA B 1 287 ? -14.875 9 -1.317 1 88.62 287 ALA B C 1
ATOM 4917 O O . ALA B 1 287 ? -15.633 9.922 -1.015 1 88.62 287 ALA B O 1
ATOM 4918 N N . MET B 1 288 ? -13.656 9.219 -1.828 1 92.06 288 MET B N 1
ATOM 4919 C CA . MET B 1 288 ? -13.117 10.562 -2.045 1 92.06 288 MET B CA 1
ATOM 4920 C C . MET B 1 288 ? -13.938 11.312 -3.09 1 92.06 288 MET B C 1
ATOM 4922 O O . MET B 1 288 ? -14.305 12.477 -2.885 1 92.06 288 MET B O 1
ATOM 4926 N N . LYS B 1 289 ? -14.266 10.656 -4.16 1 90.69 289 LYS B N 1
ATOM 4927 C CA . LYS B 1 289 ? -15.031 11.273 -5.238 1 90.69 289 LYS B CA 1
ATOM 4928 C C . LYS B 1 289 ? -16.453 11.594 -4.785 1 90.69 289 LYS B C 1
ATOM 4930 O O . LYS B 1 289 ? -17.016 12.625 -5.16 1 90.69 289 LYS B O 1
ATOM 4935 N N . ARG B 1 290 ? -16.969 10.727 -3.969 1 87.88 290 ARG B N 1
ATOM 4936 C CA . ARG B 1 290 ? -18.312 10.969 -3.451 1 87.88 290 ARG B CA 1
ATOM 4937 C C . ARG B 1 290 ? -18.344 12.195 -2.547 1 87.88 290 ARG B C 1
ATOM 4939 O O . ARG B 1 290 ? -19.281 13 -2.617 1 87.88 290 ARG B O 1
ATOM 4946 N N . ALA B 1 291 ? -17.391 12.305 -1.68 1 87.25 291 ALA B N 1
ATOM 4947 C CA . ALA B 1 291 ? -17.297 13.484 -0.82 1 87.25 291 ALA B CA 1
ATOM 4948 C C . ALA B 1 291 ? -17.172 14.758 -1.648 1 87.25 291 ALA B C 1
ATOM 4950 O O . ALA B 1 291 ? -17.797 15.773 -1.328 1 87.25 291 ALA B O 1
ATOM 4951 N N . TYR B 1 292 ? -16.406 14.727 -2.713 1 87.75 292 TYR B N 1
ATOM 4952 C CA . TYR B 1 292 ? -16.203 15.867 -3.605 1 87.75 292 TYR B CA 1
ATOM 4953 C C . TYR B 1 292 ? -17.5 16.266 -4.289 1 87.75 292 TYR B C 1
ATOM 4955 O O . TYR B 1 292 ? -17.828 17.453 -4.352 1 87.75 292 TYR B O 1
ATOM 4963 N N . LEU B 1 293 ? -18.25 15.258 -4.719 1 84.12 293 LEU B N 1
ATOM 4964 C CA . LEU B 1 293 ? -19.5 15.516 -5.418 1 84.12 293 LEU B CA 1
ATOM 4965 C C . LEU B 1 293 ? -20.547 16.062 -4.465 1 84.12 293 LEU B C 1
ATOM 4967 O O . LEU B 1 293 ? -21.391 16.891 -4.859 1 84.12 293 LEU B O 1
ATOM 4971 N N . ALA B 1 294 ? -20.484 15.641 -3.254 1 78.62 294 ALA B N 1
ATOM 4972 C CA . ALA B 1 294 ? -21.469 16.031 -2.262 1 78.62 294 ALA B CA 1
ATOM 4973 C C . ALA B 1 294 ? -21.391 17.531 -1.973 1 78.62 294 ALA B C 1
ATOM 4975 O O . ALA B 1 294 ? -22.391 18.156 -1.585 1 78.62 294 ALA B O 1
ATOM 4976 N N . ILE B 1 295 ? -20.281 18.156 -2.092 1 77.31 295 ILE B N 1
ATOM 4977 C CA . ILE B 1 295 ? -20.156 19.578 -1.791 1 77.31 295 ILE B CA 1
ATOM 4978 C C . ILE B 1 295 ? -20.594 20.391 -3 1 77.31 295 ILE B C 1
ATOM 4980 O O . ILE B 1 295 ? -20.969 21.562 -2.863 1 77.31 295 ILE B O 1
ATOM 4984 N N . GLU B 1 296 ? -20.531 19.812 -4.16 1 67.38 296 GLU B N 1
ATOM 4985 C CA . GLU B 1 296 ? -20.906 20.516 -5.383 1 67.38 296 GLU B CA 1
ATOM 4986 C C . GLU B 1 296 ? -22.422 20.5 -5.586 1 67.38 296 GLU B C 1
ATOM 4988 O O . GLU B 1 296 ? -22.969 21.406 -6.215 1 67.38 296 GLU B O 1
ATOM 4993 N N . ILE B 1 297 ? -23.062 19.375 -5.047 1 61 297 ILE B N 1
ATOM 4994 C CA . ILE B 1 297 ? -24.5 19.281 -5.238 1 61 297 ILE B CA 1
ATOM 4995 C C . ILE B 1 297 ? -25.219 19.734 -3.971 1 61 297 ILE B C 1
ATOM 4997 O O . ILE B 1 297 ? -25.109 19.078 -2.926 1 61 297 ILE B O 1
ATOM 5001 N N . PRO B 1 298 ? -25.609 20.969 -3.9 1 54.38 298 PRO B N 1
ATOM 5002 C CA . PRO B 1 298 ? -26.266 21.531 -2.713 1 54.38 298 PRO B CA 1
ATOM 5003 C C . PRO B 1 298 ? -27.234 20.547 -2.049 1 54.38 298 PRO B C 1
ATOM 5005 O O . PRO B 1 298 ? -27.312 20.5 -0.819 1 54.38 298 PRO B O 1
ATOM 5008 N N . ASN B 1 299 ? -28.312 20.156 -2.684 1 49.69 299 ASN B N 1
ATOM 5009 C CA . ASN B 1 299 ? -29.469 19.484 -2.07 1 49.69 299 ASN B CA 1
ATOM 5010 C C . ASN B 1 299 ? -29.203 18 -1.843 1 49.69 299 ASN B C 1
ATOM 5012 O O . ASN B 1 299 ? -30.125 17.25 -1.519 1 49.69 299 ASN B O 1
ATOM 5016 N N . GLU B 1 300 ? -28.172 17.547 -2.34 1 48.66 300 GLU B N 1
ATOM 5017 C CA . GLU B 1 300 ? -27.969 16.109 -2.117 1 48.66 300 GLU B CA 1
ATOM 5018 C C . GLU B 1 300 ? -27.406 15.844 -0.73 1 48.66 300 GLU B C 1
ATOM 5020 O O . GLU B 1 300 ? -26.297 16.281 -0.417 1 48.66 300 GLU B O 1
ATOM 5025 N N . ARG B 1 301 ? -28.344 15.781 0.211 1 45.34 301 ARG B N 1
ATOM 5026 C CA . ARG B 1 301 ? -28.047 15.57 1.626 1 45.34 301 ARG B CA 1
ATOM 5027 C C . ARG B 1 301 ? -26.844 14.664 1.81 1 45.34 301 ARG B C 1
ATOM 5029 O O . ARG B 1 301 ? -25.781 15.117 2.244 1 45.34 301 ARG B O 1
ATOM 5036 N N . CYS B 1 302 ? -27.141 13.336 2.275 1 48 302 CYS B N 1
ATOM 5037 C CA . CYS B 1 302 ? -26.156 12.414 2.848 1 48 302 CYS B CA 1
ATOM 5038 C C . CYS B 1 302 ? -25.266 11.82 1.765 1 48 302 CYS B C 1
ATOM 5040 O O . CYS B 1 302 ? -25.766 11.148 0.852 1 48 302 CYS B O 1
ATOM 5042 N N . ALA B 1 303 ? -24.422 12.523 1.451 1 42.16 303 ALA B N 1
ATOM 5043 C CA . ALA B 1 303 ? -23.5 12.039 0.434 1 42.16 303 ALA B CA 1
ATOM 5044 C C . ALA B 1 303 ? -23.328 10.523 0.53 1 42.16 303 ALA B C 1
ATOM 5046 O O . ALA B 1 303 ? -23.156 9.844 -0.487 1 42.16 303 ALA B O 1
ATOM 5047 N N . TYR B 1 304 ? -22.766 10.062 1.692 1 42.66 304 TYR B N 1
ATOM 5048 C CA . TYR B 1 304 ? -22.406 8.648 1.726 1 42.66 304 TYR B CA 1
ATOM 5049 C C . TYR B 1 304 ? -23.625 7.766 1.877 1 42.66 304 TYR B C 1
ATOM 5051 O O . TYR B 1 304 ? -23.516 6.582 2.201 1 42.66 304 TYR B O 1
ATOM 5059 N N . GLY B 1 305 ? -24.766 8.227 1.416 1 39.97 305 GLY B N 1
ATOM 5060 C CA . GLY B 1 305 ? -25.859 7.281 1.536 1 39.97 305 GLY B CA 1
ATOM 5061 C C . GLY B 1 305 ? -25.922 6.605 2.895 1 39.97 305 GLY B C 1
ATOM 5062 O O . GLY B 1 305 ? -26.672 5.641 3.082 1 39.97 305 GLY B O 1
ATOM 5063 N N . ILE B 1 306 ? -24.875 6.594 3.633 1 36.47 306 ILE B N 1
ATOM 5064 C CA . ILE B 1 306 ? -24.922 5.883 4.906 1 36.47 306 ILE B CA 1
ATOM 5065 C C . ILE B 1 306 ? -25.734 6.699 5.918 1 36.47 306 ILE B C 1
ATOM 5067 O O . ILE B 1 306 ? -25.375 7.836 6.23 1 36.47 306 ILE B O 1
ATOM 5071 N N . LYS B 1 307 ? -26.969 6.414 5.977 1 35.5 307 LYS B N 1
ATOM 5072 C CA . LYS B 1 307 ? -27.797 6.918 7.066 1 35.5 307 LYS B CA 1
ATOM 5073 C C . LYS B 1 307 ? -27.094 6.773 8.414 1 35.5 307 LYS B C 1
ATOM 5075 O O . LYS B 1 307 ? -26.5 5.73 8.703 1 35.5 307 LYS B O 1
ATOM 5080 N N . PRO B 1 308 ? -26.797 7.91 9.086 1 32.66 308 PRO B N 1
ATOM 5081 C CA . PRO B 1 308 ? -26.344 7.703 10.469 1 32.66 308 PRO B CA 1
ATOM 5082 C C . PRO B 1 308 ? -27.188 6.664 11.211 1 32.66 308 PRO B C 1
ATOM 5084 O O . PRO B 1 308 ? -28.375 6.539 10.969 1 32.66 308 PRO B O 1
ATOM 5087 N N . LYS B 1 309 ? -26.5 5.539 11.547 1 31.55 309 LYS B N 1
ATOM 5088 C CA . LYS B 1 309 ? -27.328 4.801 12.492 1 31.55 309 LYS B CA 1
ATOM 5089 C C . LYS B 1 309 ? -27.891 5.727 13.562 1 31.55 309 LYS B C 1
ATOM 5091 O O . LYS B 1 309 ? -27.156 6.496 14.18 1 31.55 309 LYS B O 1
ATOM 5096 N N . ARG B 1 310 ? -29.266 5.898 13.531 1 23.11 310 ARG B N 1
ATOM 5097 C CA . ARG B 1 310 ? -29.922 6.52 14.68 1 23.11 310 ARG B CA 1
ATOM 5098 C C . ARG B 1 310 ? -29.562 5.801 15.977 1 23.11 310 ARG B C 1
ATOM 5100 O O . ARG B 1 310 ? -29.547 4.57 16.031 1 23.11 310 ARG B O 1
#

Secondary structure (DSSP, 8-state):
---THHHHHHHHHHHHHHHHHHHHHHHHHHHHHHT---HHHHHT------SS-PEEEEEEEEEE--TT-HHHHHHHHHTGGGGS-TTSSEEEEEEEEE-SSHHHHHHHHHHHHHH--EEEEEEE--GGGHHHHHHHHHHHHHHHEEEEEEEEEEETT-EE-HHHHHHHHHT-GGG-SSEEEEEEE-SPPPB--TTSTTB--TTT--SSS--SEEEEEEEEEEHHHHHHHHHHHTTS---S-HHHIIIIITTTTS--EEEE-TTEE-GGG-TTGGG-SEE----SHHHHHHHHHHHHSTT---TT------/---THHHHHHHHHHHHHHHHHHHHHHHHHHHHHHT---HHHHHT------SS-PPEEEEEEEEE--TT-HHHHHHHHHTGGGGS-TTSSEEEEEEEEE-SSHHHHHHHHHHHHHH--EEEEEEE--GGGHHHHHHHHHHHHHHH-SEEEEEEEEETT-EE-HHHHHHHHHT-GGG-SSEEEEEEE-SPPPB--TTSTTB--TTT--SSS--SEEEEEEEEEEHHHHHHHHHHTTTS---S-HHIIIIIITTTTS--EEEE-TTEE-GGG-TTGGG-SEE----SHHHHHHHHHHHHSTT---TT------

Sequence (620 aa):
MIQSKDLVNMRIHKKATLVFILLALCGFIVYKMSYSFDPTILHQYKPIWAEDERLNVVFLFAVKSYPENYELRKAIRETWGTYISSGSNSKILFYMGQSSRPEVNTKVAEESNHYEDIFQGDFIDSFENQSLCTLTAFKYMLRVYAQIRFLFKVEDSTFINIPRLIRVLKNRRELLHSFIMGHITNRTKPERNEKSPWYISENVYPSNSYPVYAQGAAYLLSGDLIQQLVRESFKVPLIWIEDIFITGILAQNLNVNYIHSKKFGSPEDSCENGEYIAISRLHTVEAMKRAYLAIEIPNERCAYGIKPKRMIQSKDLVNMRIHKKATLVFILLALCGFIVYKMSYSFDPTILHQYKPIWAEDERLNVVFLFAVKSYPENYELRKAIRETWGTYISSGSNSKILFYMGQSSRPEVNTKVAEESNHYEDIFQGDFIDSFENQSLCTLTAFKYMLRVYAQIRFLFKVEDSTFINIPRLIRVLKNRRELLHSFIMGHITNRTKPERNEKSPWYISENVYPSNSYPVYAQGAAYLLSGDLIQQLVRESFKVPLIWIEDIFITGILAQNLNVNYIHSKKFGSPEDSCENGEYIAISRLHTVEAMKRAYLAIEIPNERCAYGIKPKR

Radius of gyration: 27.95 Å; Cα contacts (8 Å, |Δi|>4): 1022; chains: 2; bounding box: 91×79×84 Å

InterPro domains:
  IPR002659 Glycosyl transferase, family 31 [PF01762] (73-260)
  IPR002659 Glycosyl transferase, family 31 [PTHR11214] (50-262)

pLDDT: mean 78.86, std 22.88, range [23.11, 98.62]

Solvent-accessible surface area (backbone atoms only — not comparable to full-atom values): 33470 Å² total; per-residue (Å²): 134,86,67,73,64,60,62,54,53,50,52,55,49,49,52,51,47,49,50,50,51,50,49,51,48,49,51,46,44,50,57,55,58,64,64,54,72,58,65,60,62,63,59,66,61,60,67,76,61,70,87,84,81,43,49,69,26,50,39,36,38,39,26,44,44,58,58,80,41,54,65,39,54,52,38,39,55,70,37,58,41,56,76,54,38,92,84,49,49,38,47,65,35,38,35,27,31,33,52,82,40,63,70,48,45,53,50,47,51,53,49,29,70,71,68,68,36,58,48,70,47,98,46,69,61,43,61,68,35,42,28,59,46,52,52,54,46,50,55,48,47,61,55,54,32,67,40,48,51,30,35,36,40,29,30,59,30,37,46,53,34,60,73,49,44,53,56,56,50,70,74,41,72,88,56,72,59,37,23,41,34,20,32,61,45,66,68,47,61,67,37,75,48,80,86,42,90,66,44,49,53,58,89,81,50,68,64,76,48,44,59,55,21,32,46,62,52,38,36,37,32,21,30,72,38,53,60,52,37,58,59,38,51,77,76,50,85,88,55,41,56,34,31,50,36,59,50,7,62,38,37,65,87,47,88,61,48,76,42,70,36,83,34,49,36,42,56,77,71,32,44,57,47,71,68,29,37,30,37,30,84,27,84,40,54,65,49,45,51,39,56,48,48,27,56,73,37,77,82,50,51,47,48,74,72,62,69,59,84,126,133,87,65,74,63,60,62,54,52,49,52,54,47,49,53,50,47,50,51,50,49,49,49,49,50,48,50,45,45,48,54,55,59,62,61,50,72,58,67,61,61,65,62,63,63,65,68,81,62,78,82,78,90,48,51,71,27,49,37,35,39,39,26,44,44,58,59,82,41,55,65,40,54,51,42,38,56,72,38,57,41,56,76,54,38,90,83,49,50,37,46,66,36,38,34,28,32,32,53,84,40,64,71,48,46,53,50,47,52,52,48,28,69,72,67,68,36,57,49,68,47,97,44,69,59,44,61,68,36,42,27,57,46,52,51,54,46,50,54,48,46,63,64,57,33,72,40,48,51,28,37,37,40,30,29,59,29,37,48,54,34,59,73,51,43,52,56,56,50,70,73,43,72,88,55,72,57,37,25,42,34,19,33,62,45,66,69,48,62,68,37,74,50,80,85,42,90,65,44,50,52,58,88,79,50,68,62,77,51,44,60,56,20,34,44,63,53,38,36,37,32,20,30,73,37,53,62,54,36,59,59,38,52,77,76,52,85,86,54,41,57,33,31,49,36,57,50,7,61,36,37,66,89,46,87,63,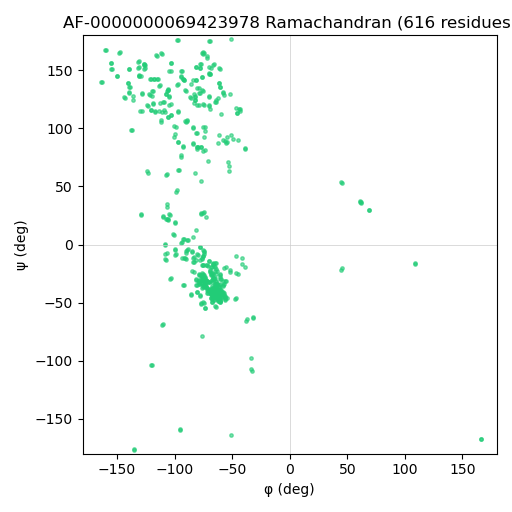47,76,42,72,37,84,33,48,36,41,57,77,72,32,45,55,49,70,67,29,37,29,36,29,84,27,84,40,54,64,50,46,50,40,56,47,50,27,58,72,36,78,84,52,52,48,51,76,71,59,68,58,83,127

Foldseek 3Di:
DPDPVVVVVVVVVVVVVVVVVVVVVVVVCCVVVPPPPPCVLVVVPPLPQDDDPAAQAAEEEEEEDELVPPLLVVLCCVFVVVVVDDPHSYAYAYFFEDAPDPVSVVVVVVVCVVPVRYHYGHDHGDLFCQQVRVLSVLVVCVRRHVFYFKYKYAYSQKAFPVVLVVVVVVVPVPQRPQEKEAAKDAFAAQDCDPPDPRHDHCVQPVDGTFGIWHDRRIMMGGRVVSVQLSVLPVVDDDGSRNGSNRGTVSCPPPPYHYHHDPLAEELLVPLPLLNHRMYGPNSDSVSSVLSRVPNVDNPNGRSVVPDNPD/DPDPVVVVVVVVVVVVVVVVVVVVVVVVCCVVVVPPPPCVLLVPPPPPQDPDDAQQAAEEEEEEDELVPPLLVVLCCVFVVVVVDDPHSYAYAYFFEDAPDPVSVVVVVVVCVVPVRYHYGHDHGDLFCQQVRVLSVLVNCVRRHVFYFKYKYAYSQKAFPVVLVVVVVVVPVPQRPQEKEAAKDAFDAQDCDPVDPRHDHCVQPVDGTFGIWHDRRIMMGGRVVSVQLSVLPVVDDDGSRNGSNRGTVSCPPPPYHYHHDPLAEELLVPLPLLNHRMYGPNSDSVSSVLSRVPNVDNPNGRSVPPDNPD